Protein 4FPQ (pdb70)

Structure (mmCIF, N/CA/C/O backbone):
data_4FPQ
#
_entry.id   4FPQ
#
_cell.length_a   60.830
_cell.length_b   60.830
_cell.length_c   155.110
_cell.angle_alpha   90.00
_cell.angle_beta   90.00
_cell.angle_gamma   90.00
#
_symmetry.space_group_name_H-M   'P 43'
#
loop_
_entity.id
_entity.type
_entity.pdbx_description
1 polymer 'Avirulence Effector AvrLm4-7'
2 water water
#
loop_
_atom_site.group_PDB
_atom_site.id
_atom_site.type_symbol
_atom_site.label_atom_id
_atom_site.label_alt_id
_atom_site.label_comp_id
_atom_site.label_asym_id
_atom_site.label_entity_id
_atom_site.label_seq_id
_atom_site.pdbx_PDB_ins_code
_atom_site.Cartn_x
_atom_site.Cartn_y
_atom_site.Cartn_z
_atom_site.occupancy
_atom_site.B_iso_or_equiv
_atom_site.auth_seq_id
_atom_site.auth_comp_id
_atom_site.auth_asym_id
_atom_site.auth_atom_id
_atom_site.pdbx_PDB_model_num
ATOM 1 N N . ALA A 1 1 ? 14.236 1.588 -12.755 1.00 72.86 19 ALA A N 1
ATOM 2 C CA . ALA A 1 1 ? 15.398 2.217 -12.134 1.00 84.40 19 ALA A CA 1
ATOM 3 C C . ALA A 1 1 ? 15.295 3.739 -12.203 1.00 74.04 19 ALA A C 1
ATOM 4 O O . ALA A 1 1 ? 16.253 4.451 -11.901 1.00 80.87 19 ALA A O 1
ATOM 6 N N . TYR A 1 2 ? 14.124 4.228 -12.596 1.00 62.27 20 TYR A N 1
ATOM 7 C CA . TYR A 1 2 ? 13.897 5.664 -12.727 1.00 66.35 20 TYR A CA 1
ATOM 8 C C . TYR A 1 2 ? 13.434 6.344 -11.432 1.00 64.16 20 TYR A C 1
ATOM 9 O O . TYR A 1 2 ? 12.887 5.702 -10.537 1.00 67.48 20 TYR A O 1
ATOM 18 N N . VAL A 1 3 ? 13.693 7.643 -11.327 1.00 59.45 21 VAL A N 1
ATOM 19 C CA . VAL A 1 3 ? 13.256 8.417 -10.174 1.00 50.89 21 VAL A CA 1
ATOM 20 C C . VAL A 1 3 ? 12.230 9.453 -10.604 1.00 53.61 21 VAL A C 1
ATOM 21 O O . VAL A 1 3 ? 12.306 10.003 -11.700 1.00 44.79 21 VAL A O 1
ATOM 25 N N . CYS A 1 4 ? 11.266 9.710 -9.733 1.00 45.31 22 CYS A N 1
ATOM 26 C CA . CYS A 1 4 ? 10.214 10.662 -10.035 1.00 50.71 22 CYS A CA 1
ATOM 27 C C . CYS A 1 4 ? 10.355 11.951 -9.255 1.00 48.43 22 CYS A C 1
ATOM 28 O O . CYS A 1 4 ? 11.205 12.085 -8.372 1.00 51.11 22 CYS A O 1
ATOM 31 N N . ARG A 1 5 ? 9.509 12.906 -9.602 1.00 42.07 23 ARG A N 1
ATOM 32 C CA . ARG A 1 5 ? 9.520 14.193 -8.952 1.00 39.13 23 ARG A CA 1
ATOM 33 C C . ARG A 1 5 ? 8.109 14.605 -8.580 1.00 46.58 23 ARG A C 1
ATOM 34 O O . ARG A 1 5 ? 7.129 14.044 -9.068 1.00 45.37 23 ARG A O 1
ATOM 42 N N . GLU A 1 6 ? 8.020 15.588 -7.700 1.00 40.66 24 GLU A N 1
ATOM 43 C CA . GLU A 1 6 ? 6.759 16.244 -7.436 1.00 38.80 24 GLU A CA 1
ATOM 44 C C . GLU A 1 6 ? 6.481 17.269 -8.531 1.00 32.79 24 GLU A C 1
ATOM 45 O O . GLU A 1 6 ? 7.386 17.986 -8.968 1.00 35.06 24 GLU A O 1
ATOM 51 N N . ALA A 1 7 ? 5.221 17.353 -8.954 1.00 31.55 25 ALA A N 1
ATOM 52 C CA . ALA A 1 7 ? 4.829 18.326 -9.970 1.00 40.73 25 ALA A CA 1
ATOM 53 C C . ALA A 1 7 ? 3.417 18.855 -9.699 1.00 32.30 25 ALA A C 1
ATOM 54 O O . ALA A 1 7 ? 2.592 18.165 -9.101 1.00 34.33 25 ALA A O 1
ATOM 56 N N . SER A 1 8 ? 3.159 20.091 -10.108 1.00 27.18 26 SER A N 1
ATOM 57 C CA . SER A 1 8 ? 1.851 20.700 -9.902 1.00 37.85 26 SER A CA 1
ATOM 58 C C . SER A 1 8 ? 1.287 21.241 -11.195 1.00 36.82 26 SER A C 1
ATOM 59 O O . SER A 1 8 ? 2.031 21.556 -12.128 1.00 30.52 26 SER A O 1
ATOM 62 N N . ILE A 1 9 ? -0.033 21.365 -11.234 1.00 32.60 27 ILE A N 1
ATOM 63 C CA . ILE A 1 9 ? -0.690 22.082 -12.310 1.00 34.39 27 ILE A CA 1
ATOM 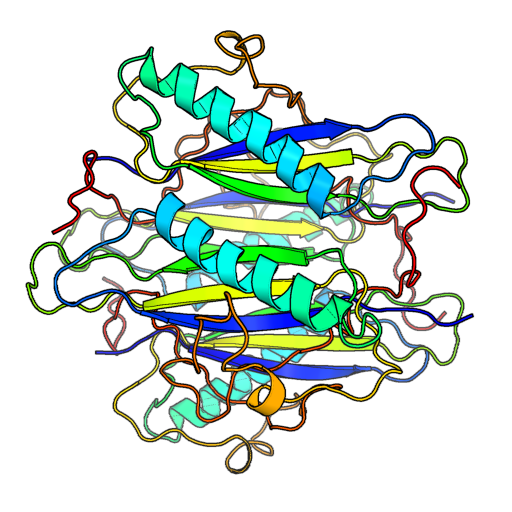64 C C . ILE A 1 9 ? -1.809 22.917 -11.706 1.00 32.92 27 ILE A C 1
ATOM 65 O O . ILE A 1 9 ? -2.526 22.457 -10.818 1.00 40.54 27 ILE A O 1
ATOM 70 N N . SER A 1 10 ? -1.920 24.158 -12.166 1.00 30.45 28 SER A N 1
ATOM 71 C CA . SER A 1 10 ? -2.921 25.097 -11.677 1.00 44.19 28 SER A CA 1
ATOM 72 C C . SER A 1 10 ? -3.852 25.533 -12.788 1.00 45.59 28 SER A C 1
ATOM 73 O O . SER A 1 10 ? -3.438 25.655 -13.947 1.00 36.73 28 SER A O 1
ATOM 76 N N . GLY A 1 11 ? -5.108 25.779 -12.415 1.00 44.25 29 GLY A N 1
ATOM 77 C CA . GLY A 1 11 ? -6.159 26.121 -13.360 1.00 44.29 29 GLY A CA 1
ATOM 78 C C . GLY A 1 11 ? -7.319 26.812 -12.659 1.00 50.34 29 GLY A C 1
ATOM 79 O O . GLY A 1 11 ? -7.420 26.785 -11.433 1.00 49.72 29 GLY A O 1
ATOM 80 N N . GLU A 1 12 ? -8.195 27.429 -13.441 1.00 36.64 30 GLU A N 1
ATOM 81 C CA . GLU A 1 12 ? -9.264 28.259 -12.921 1.00 38.32 30 GLU A CA 1
ATOM 82 C C . GLU A 1 12 ? -10.631 27.627 -13.136 1.00 42.88 30 GLU A C 1
ATOM 83 O O . GLU A 1 12 ? -10.887 26.994 -14.162 1.00 40.53 30 GLU A O 1
ATOM 89 N N . ILE A 1 13 ? -11.496 27.778 -12.141 1.00 42.36 31 ILE A N 1
ATOM 90 C CA . ILE A 1 13 ? -12.865 27.299 -12.226 1.00 43.00 31 ILE A CA 1
ATOM 91 C C . ILE A 1 13 ? -13.757 28.470 -11.882 1.00 44.34 31 ILE A C 1
ATOM 92 O O . ILE A 1 13 ? -13.588 29.094 -10.845 1.00 55.38 31 ILE A O 1
ATOM 97 N N . ARG A 1 14 ? -14.685 28.785 -12.776 1.00 47.71 32 ARG A N 1
ATOM 98 C CA . ARG A 1 14 ? -15.542 29.949 -12.633 1.00 50.26 32 ARG A CA 1
ATOM 99 C C . ARG A 1 14 ? -16.942 29.497 -12.313 1.00 49.16 32 ARG A C 1
ATOM 100 O O . ARG A 1 14 ? -17.411 28.492 -12.846 1.00 41.41 32 ARG A O 1
ATOM 108 N N . TYR A 1 15 ? -17.612 30.248 -11.444 1.00 52.44 33 TYR A N 1
ATOM 109 C CA . TYR A 1 15 ? -18.978 29.913 -11.055 1.00 45.00 33 TYR A CA 1
ATOM 110 C C . TYR A 1 15 ? -20.044 30.801 -11.684 1.00 47.60 33 TYR A C 1
ATOM 111 O O . TYR A 1 15 ? -19.760 31.918 -12.109 1.00 53.22 33 TYR A O 1
ATOM 120 N N . PRO A 1 16 ? -21.282 30.296 -11.756 1.00 51.30 34 PRO A N 1
ATOM 121 C CA . PRO A 1 16 ? -22.307 31.048 -12.481 1.00 54.05 34 PRO A CA 1
ATOM 122 C C . PRO A 1 16 ? -22.532 32.435 -11.894 1.00 60.05 34 PRO A C 1
ATOM 123 O O . PRO A 1 16 ? -22.442 32.650 -10.681 1.00 56.37 34 PRO A O 1
ATOM 127 N N . GLN A 1 17 ? -22.795 33.376 -12.791 1.00 52.63 35 GLN A N 1
ATOM 128 C CA . GLN A 1 17 ? -23.154 34.741 -12.447 1.00 59.76 35 GLN A CA 1
ATOM 129 C C . GLN A 1 17 ? -24.111 34.813 -11.260 1.00 47.18 35 GLN A C 1
ATOM 130 O O . GLN A 1 17 ? -25.132 34.136 -11.229 1.00 54.99 35 GLN A O 1
ATOM 136 N N . GLY A 1 18 ? -23.786 35.656 -10.296 1.00 44.88 36 GLY A N 1
ATOM 137 C CA . GLY A 1 18 ? -24.677 35.892 -9.183 1.00 54.45 36 GLY A CA 1
ATOM 138 C C . GLY A 1 18 ? -24.638 34.822 -8.110 1.00 58.53 36 GLY A C 1
ATOM 139 O O . GLY A 1 18 ? -25.336 34.934 -7.103 1.00 62.99 36 GLY A O 1
ATOM 140 N N . THR A 1 19 ? -23.832 33.783 -8.308 1.00 60.25 37 THR A N 1
ATOM 141 C CA . THR A 1 19 ? -23.766 32.717 -7.319 1.00 56.32 37 THR A CA 1
ATOM 142 C C . THR A 1 19 ? -22.523 32.817 -6.457 1.00 46.02 37 THR A C 1
ATOM 143 O O . THR A 1 19 ? -21.645 33.640 -6.694 1.00 54.53 37 THR A O 1
ATOM 147 N N . CYS A 1 20 ? -22.475 31.959 -5.448 1.00 51.31 38 CYS A N 1
ATOM 148 C CA . CYS A 1 20 ? -21.372 31.914 -4.510 1.00 51.78 38 CYS A CA 1
ATOM 149 C C . CYS A 1 20 ? -21.291 30.525 -3.905 1.00 44.90 38 CYS A C 1
ATOM 150 O O . CYS A 1 20 ? -22.172 30.110 -3.158 1.00 51.98 38 CYS A O 1
ATOM 153 N N . PRO A 1 21 ? -20.219 29.804 -4.232 1.00 46.41 39 PRO A N 1
ATOM 154 C CA . PRO A 1 21 ? -19.944 28.447 -3.758 1.00 46.11 39 PRO A CA 1
ATOM 155 C C . PRO A 1 21 ? -19.406 28.478 -2.329 1.00 43.03 39 PRO A C 1
ATOM 156 O O . PRO A 1 21 ? -18.743 29.444 -1.956 1.00 38.65 39 PRO A O 1
ATOM 160 N N . THR A 1 22 ? -19.694 27.447 -1.545 1.00 40.38 40 THR A N 1
ATOM 161 C CA . THR A 1 22 ? -18.991 27.244 -0.298 1.00 41.93 40 THR A CA 1
ATOM 162 C C . THR A 1 22 ? -17.534 26.902 -0.632 1.00 46.11 40 THR A C 1
ATOM 163 O O . THR A 1 22 ? -17.194 26.681 -1.791 1.00 42.74 40 THR A O 1
ATOM 167 N N . LYS A 1 23 ? -16.671 26.886 0.375 1.00 42.44 41 LYS A N 1
ATOM 168 C CA . LYS A 1 23 ? -15.285 26.501 0.163 1.00 42.42 41 LYS A CA 1
ATOM 169 C C . LYS A 1 23 ? -15.226 24.993 -0.048 1.00 43.48 41 LYS A C 1
ATOM 170 O O . LYS A 1 23 ? -14.453 24.496 -0.861 1.00 39.38 41 LYS A O 1
ATOM 176 N N . THR A 1 24 ? -16.076 24.274 0.673 1.00 43.42 42 THR A N 1
ATOM 177 C CA . THR A 1 24 ? -16.199 22.831 0.517 1.00 45.41 42 THR A CA 1
ATOM 178 C C . THR A 1 24 ? -16.597 22.462 -0.912 1.00 43.02 42 THR A C 1
ATOM 179 O O . THR A 1 24 ? -16.048 21.532 -1.485 1.00 41.30 42 THR A O 1
ATOM 183 N N . GLU A 1 25 ? -17.560 23.187 -1.468 1.00 45.13 43 GLU A N 1
ATOM 184 C CA . GLU A 1 25 ? -17.988 22.964 -2.850 1.00 51.84 43 GLU A CA 1
ATOM 185 C C . GLU A 1 25 ? -16.829 23.194 -3.804 1.00 43.65 43 GLU A C 1
ATOM 186 O O . GLU A 1 25 ? -16.536 22.346 -4.645 1.00 57.85 43 GLU A O 1
ATOM 192 N N . ALA A 1 26 ? -16.174 24.343 -3.677 1.00 37.86 44 ALA A N 1
ATOM 193 C CA . ALA A 1 26 ? -15.075 24.681 -4.577 1.00 39.72 44 ALA A CA 1
ATOM 194 C C . ALA A 1 26 ? -14.006 23.595 -4.583 1.00 41.87 44 ALA A C 1
ATOM 195 O O . ALA A 1 26 ? -13.477 23.250 -5.639 1.00 53.97 44 ALA A O 1
ATOM 197 N N . LEU A 1 27 ? -13.682 23.073 -3.405 1.00 41.06 45 LEU A N 1
ATOM 198 C CA . LEU A 1 27 ? -12.634 22.085 -3.291 1.00 35.01 45 LEU A CA 1
ATOM 199 C C . LEU A 1 27 ? -13.117 20.774 -3.888 1.00 38.05 45 LEU A C 1
ATOM 200 O O . LEU A 1 27 ? -12.323 19.980 -4.397 1.00 41.96 45 LEU A O 1
ATOM 205 N N . ASN A 1 28 ? -14.423 20.551 -3.789 1.00 34.42 46 ASN A N 1
ATOM 206 C CA . ASN A 1 28 ? -15.052 19.357 -4.319 1.00 41.40 46 ASN A CA 1
ATOM 207 C C . ASN A 1 28 ? -14.971 19.302 -5.857 1.00 44.30 46 ASN A C 1
ATOM 208 O O . ASN A 1 28 ? -14.686 18.261 -6.435 1.00 37.58 46 ASN A O 1
ATOM 213 N N . ASP A 1 29 ? -15.215 20.441 -6.498 1.00 38.19 47 ASP A N 1
ATOM 214 C CA . ASP A 1 29 ? -15.109 20.578 -7.947 1.00 46.69 47 ASP A CA 1
ATOM 215 C C . ASP A 1 29 ? -13.676 20.377 -8.367 1.00 50.05 47 ASP A C 1
ATOM 216 O O . ASP A 1 29 ? -13.380 19.710 -9.365 1.00 37.90 47 ASP A O 1
ATOM 221 N N . CYS A 1 30 ? -12.791 20.980 -7.586 1.00 40.43 48 CYS A N 1
ATOM 222 C CA . CYS A 1 30 ? -11.377 20.895 -7.842 1.00 39.37 48 CYS A CA 1
ATOM 223 C C . CYS A 1 30 ? -10.885 19.445 -7.715 1.00 33.73 48 CYS A C 1
ATOM 224 O O . CYS A 1 30 ? -9.972 19.023 -8.414 1.00 42.26 48 CYS A O 1
ATOM 227 N N . ASN A 1 31 ? -11.513 18.677 -6.838 1.00 36.02 49 ASN A N 1
ATOM 228 C CA . ASN A 1 31 ? -11.185 17.270 -6.708 1.00 35.62 49 ASN A CA 1
ATOM 229 C C . ASN A 1 31 ? -11.778 16.419 -7.839 1.00 37.79 49 ASN A C 1
ATOM 230 O O . ASN A 1 31 ? -11.487 15.222 -7.937 1.00 34.65 49 ASN A O 1
ATOM 235 N N . LYS A 1 32 ? -12.612 17.035 -8.677 1.00 34.81 50 LYS A N 1
ATOM 236 C CA . LYS A 1 32 ? -13.121 16.355 -9.870 1.00 46.08 50 LYS A CA 1
ATOM 237 C C . LYS A 1 32 ? -12.024 16.367 -10.916 1.00 27.99 50 LYS A C 1
ATOM 238 O O . LYS A 1 32 ? -11.692 15.340 -11.483 1.00 39.09 50 LYS A O 1
ATOM 244 N N . VAL A 1 33 ? -11.448 17.543 -11.133 1.00 31.52 51 VAL A N 1
ATOM 245 C CA . VAL A 1 33 ? -10.184 17.662 -11.846 1.00 35.29 51 VAL A CA 1
ATOM 246 C C . VAL A 1 33 ? -9.168 16.620 -11.370 1.00 44.56 51 VAL A C 1
ATOM 247 O O . VAL A 1 33 ? -8.699 15.804 -12.170 1.00 49.01 51 VAL A O 1
ATOM 251 N N . THR A 1 34 ? -8.844 16.628 -10.076 1.00 36.85 52 THR A N 1
ATOM 252 C CA . THR A 1 34 ? -7.871 15.664 -9.536 1.00 36.71 52 THR A CA 1
ATOM 253 C C . THR A 1 34 ? -8.140 14.249 -10.024 1.00 35.45 52 THR A C 1
ATOM 254 O O . THR A 1 34 ? -7.240 13.535 -10.468 1.00 35.82 52 THR A O 1
ATOM 258 N N . LYS A 1 35 ? -9.394 13.850 -9.887 1.00 33.84 53 LYS A N 1
ATOM 259 C CA . LYS A 1 35 ? -9.861 12.531 -10.282 1.00 40.10 53 LYS A CA 1
ATOM 260 C C . LYS A 1 35 ? -9.753 12.345 -11.807 1.00 37.23 53 LYS A C 1
ATOM 261 O O . LYS A 1 35 ? -9.425 11.264 -12.279 1.00 34.14 53 LYS A O 1
ATOM 267 N N . GLY A 1 36 ? -10.021 13.410 -12.554 1.00 32.83 54 GLY A N 1
ATOM 268 C CA . GLY A 1 36 ? -9.877 13.382 -13.999 1.00 43.04 54 GLY A CA 1
ATOM 269 C C . GLY A 1 36 ? -8.440 13.075 -14.385 1.00 46.25 54 GLY A C 1
ATOM 270 O O . GLY A 1 36 ? -8.164 12.114 -15.115 1.00 39.90 54 GLY A O 1
ATOM 271 N N . LEU A 1 37 ? -7.514 13.874 -13.860 1.00 36.57 55 LEU A N 1
ATOM 272 C CA . LEU A 1 37 ? -6.104 13.704 -14.184 1.00 33.92 55 LEU A CA 1
ATOM 273 C C . LEU A 1 37 ? -5.597 12.341 -13.755 1.00 31.95 55 LEU A C 1
ATOM 274 O O . LEU A 1 37 ? -4.733 11.789 -14.409 1.00 44.87 55 LEU A O 1
ATOM 279 N N . ILE A 1 38 ? -6.137 11.783 -12.675 1.00 34.92 56 ILE A N 1
ATOM 280 C CA . ILE A 1 38 ? -5.716 10.452 -12.275 1.00 38.69 56 ILE A CA 1
ATOM 281 C C . ILE A 1 38 ? -6.111 9.406 -13.318 1.00 42.95 56 ILE A C 1
ATOM 282 O O . ILE A 1 38 ? -5.321 8.523 -13.650 1.00 40.88 56 ILE A O 1
ATOM 287 N N . ASP A 1 39 ? -7.328 9.515 -13.837 1.00 40.03 57 ASP A N 1
ATOM 288 C CA . ASP A 1 39 ? -7.768 8.628 -14.911 1.00 51.92 57 ASP A CA 1
ATOM 289 C C . ASP A 1 39 ? -6.960 8.803 -16.199 1.00 34.62 57 ASP A C 1
ATOM 290 O O . ASP A 1 39 ? -6.605 7.831 -16.839 1.00 39.74 57 ASP A O 1
ATOM 295 N N . PHE A 1 40 ? -6.654 10.045 -16.552 1.00 35.36 58 PHE A N 1
ATOM 296 C CA . PHE A 1 40 ? -5.858 10.313 -17.741 1.00 35.69 58 PHE A CA 1
ATOM 297 C C . PHE A 1 40 ? -4.443 9.780 -17.525 1.00 46.49 58 PHE A C 1
ATOM 298 O O . PHE A 1 40 ? -3.916 9.041 -18.350 1.00 45.44 58 PHE A O 1
ATOM 306 N N . SER A 1 41 ? -3.826 10.138 -16.403 1.00 38.78 59 SER A N 1
ATOM 307 C CA . SER A 1 41 ? -2.494 9.624 -16.132 1.00 44.89 59 SER A CA 1
ATOM 308 C C . SER A 1 41 ? -2.489 8.121 -16.312 1.00 39.84 59 SER A C 1
ATOM 309 O O . SER A 1 41 ? -1.562 7.548 -16.896 1.00 38.79 59 SER A O 1
ATOM 312 N N . GLN A 1 42 ? -3.549 7.506 -15.811 1.00 39.04 60 GLN A N 1
ATOM 313 C CA . GLN A 1 42 ? -3.628 6.062 -15.654 1.00 48.02 60 GLN A 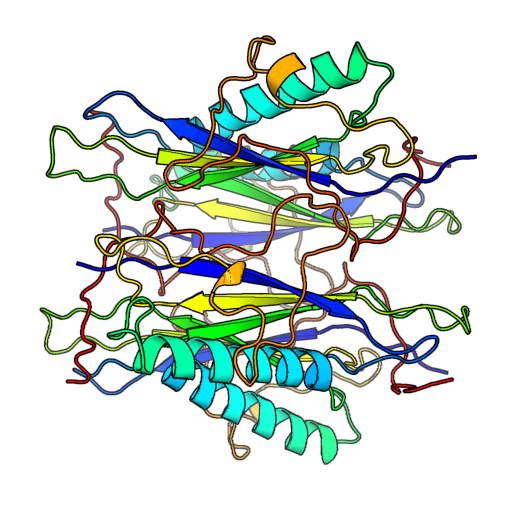CA 1
ATOM 314 C C . GLN A 1 42 ? -3.711 5.387 -17.004 1.00 49.47 60 GLN A C 1
ATOM 315 O O . GLN A 1 42 ? -3.125 4.331 -17.223 1.00 49.19 60 GLN A O 1
ATOM 321 N N . SER A 1 43 ? -4.447 6.015 -17.906 1.00 39.63 61 SER A N 1
ATOM 322 C CA . SER A 1 43 ? -4.610 5.498 -19.251 1.00 42.67 61 SER A CA 1
ATOM 323 C C . SER A 1 43 ? -3.569 6.116 -20.178 1.00 52.82 61 SER A C 1
ATOM 324 O O . SER A 1 43 ? -3.691 6.039 -21.400 1.00 52.06 61 SER A O 1
ATOM 327 N N . HIS A 1 44 ? -2.552 6.742 -19.591 1.00 37.49 62 HIS A N 1
ATOM 328 C CA . HIS A 1 44 ? -1.389 7.176 -20.355 1.00 33.13 62 HIS A CA 1
ATOM 329 C C . HIS A 1 44 ? -0.064 6.766 -19.724 1.00 34.26 62 HIS A C 1
ATOM 330 O O . HIS A 1 44 ? 0.827 7.602 -19.571 1.00 35.68 62 HIS A O 1
ATOM 337 N N . GLN A 1 45 ? 0.049 5.486 -19.359 1.00 28.99 63 GLN A N 1
ATOM 338 C CA . GLN A 1 45 ? 1.295 4.921 -18.856 1.00 39.68 63 GLN A CA 1
ATOM 339 C C . GLN A 1 45 ? 1.762 5.647 -17.598 1.00 45.56 63 GLN A C 1
ATOM 340 O O . GLN A 1 45 ? 2.966 5.781 -17.360 1.00 45.02 63 GLN A O 1
ATOM 346 N N . ARG A 1 46 ? 0.795 6.123 -16.814 1.00 45.69 64 ARG A N 1
ATOM 347 C CA . ARG A 1 46 ? 1.056 6.757 -15.521 1.00 52.16 64 ARG A CA 1
ATOM 348 C C . ARG A 1 46 ? 2.082 7.893 -15.598 1.00 48.79 64 ARG A C 1
ATOM 349 O O . ARG A 1 46 ? 2.900 8.077 -14.700 1.00 49.91 64 ARG A O 1
ATOM 357 N N . ALA A 1 47 ? 2.016 8.660 -16.682 1.00 47.59 65 ALA A N 1
ATOM 358 C CA . ALA A 1 47 ? 2.862 9.834 -16.842 1.00 39.92 65 ALA A CA 1
ATOM 359 C C . ALA A 1 47 ? 2.939 10.717 -15.587 1.00 44.86 65 ALA A C 1
ATOM 360 O O . ALA A 1 47 ? 3.956 11.368 -15.349 1.00 35.73 65 ALA A O 1
ATOM 362 N N . TRP A 1 48 ? 1.870 10.739 -14.791 1.00 37.95 66 TRP A N 1
ATOM 363 C CA . TRP A 1 48 ? 1.796 11.664 -13.664 1.00 40.28 66 TRP A CA 1
ATOM 364 C C . TRP A 1 48 ? 1.677 11.003 -12.293 1.00 38.75 66 TRP A C 1
ATOM 365 O O . TRP A 1 48 ? 1.538 11.690 -11.299 1.00 41.66 66 TRP A O 1
ATOM 376 N N . GLY A 1 49 ? 1.740 9.678 -12.261 1.00 36.76 67 GLY A N 1
ATOM 377 C CA . GLY A 1 49 ? 1.441 8.912 -11.070 1.00 30.14 67 GLY A CA 1
ATOM 378 C C . GLY A 1 49 ? -0.032 8.803 -10.700 1.00 43.84 67 GLY A C 1
ATOM 379 O O . GLY A 1 49 ? -0.898 9.293 -11.420 1.00 41.01 67 GLY A O 1
ATOM 380 N N . ILE A 1 50 ? -0.309 8.176 -9.554 1.00 43.53 68 ILE A N 1
ATOM 381 C CA . ILE A 1 50 ? -1.676 8.004 -9.068 1.00 44.27 68 ILE A CA 1
ATOM 382 C C . ILE A 1 50 ? -1.884 8.767 -7.770 1.00 47.28 68 ILE A C 1
ATOM 383 O O . ILE A 1 50 ? -2.982 8.791 -7.224 1.00 52.50 68 ILE A O 1
ATOM 388 N N . ASP A 1 51 ? -0.823 9.387 -7.271 1.00 46.74 69 ASP A N 1
ATOM 389 C CA . ASP A 1 51 ? -0.896 10.102 -6.005 1.00 35.66 69 ASP A CA 1
ATOM 390 C C . ASP A 1 51 ? -1.061 11.610 -6.206 1.00 36.01 69 ASP A C 1
ATOM 391 O O . ASP A 1 51 ? -0.090 12.343 -6.377 1.00 35.57 69 ASP A O 1
ATOM 396 N N . MET A 1 52 ? -2.304 12.073 -6.181 1.00 34.31 70 MET A N 1
ATOM 397 C CA . MET A 1 52 ? -2.576 13.483 -6.417 1.00 38.23 70 MET A CA 1
ATOM 398 C C . MET A 1 52 ? -3.446 14.055 -5.307 1.00 40.95 70 MET A C 1
ATOM 399 O O . MET A 1 52 ? -4.283 13.350 -4.737 1.00 40.83 70 MET A O 1
ATOM 404 N N . THR A 1 53 ? -3.260 15.340 -5.025 1.00 27.66 71 THR A N 1
ATOM 405 C CA . THR A 1 53 ? -3.970 15.992 -3.926 1.00 36.06 71 THR A CA 1
ATOM 406 C C . THR A 1 53 ? -4.183 17.420 -4.325 1.00 26.00 71 THR A C 1
ATOM 407 O O . THR A 1 53 ? -3.348 18.004 -5.012 1.00 40.31 71 THR A O 1
ATOM 411 N N . ALA A 1 54 ? -5.319 17.969 -3.933 1.00 33.46 72 ALA A N 1
ATOM 412 C CA . ALA A 1 54 ? -5.751 19.269 -4.424 1.00 34.39 72 ALA A CA 1
ATOM 413 C C . ALA A 1 54 ? -5.984 20.245 -3.277 1.00 34.65 72 ALA A C 1
ATOM 414 O O . ALA A 1 54 ? -6.512 19.879 -2.239 1.00 34.97 72 ALA A O 1
ATOM 416 N N . LYS A 1 55 ? -5.634 21.495 -3.505 1.00 27.23 73 LYS A N 1
ATOM 417 C CA . LYS A 1 55 ? -6.104 22.577 -2.672 1.00 38.35 73 LYS A CA 1
ATOM 418 C C . LYS A 1 55 ? -6.659 23.610 -3.647 1.00 47.84 73 LYS A C 1
ATOM 419 O O . LYS A 1 55 ? -6.393 23.542 -4.854 1.00 41.08 73 LYS A O 1
ATOM 425 N N . VAL A 1 56 ? -7.439 24.554 -3.135 1.00 36.10 74 VAL A N 1
ATOM 426 C CA . VAL A 1 56 ? -8.128 25.520 -3.965 1.00 35.08 74 VAL A CA 1
ATOM 427 C C . VAL A 1 56 ? -8.133 26.833 -3.225 1.00 41.51 74 VAL A C 1
ATOM 428 O O . VAL A 1 56 ? -8.019 26.847 -2.000 1.00 44.06 74 VAL A O 1
ATOM 432 N N . GLN A 1 57 ? -8.294 27.928 -3.959 1.00 37.18 75 GLN A N 1
ATOM 433 C CA . GLN A 1 57 ? -8.331 29.245 -3.350 1.00 47.74 75 GLN A CA 1
ATOM 434 C C . GLN A 1 57 ? -9.283 30.092 -4.183 1.00 43.16 75 GLN A C 1
ATOM 435 O O . GLN A 1 57 ? -9.085 30.203 -5.386 1.00 46.85 75 GLN A O 1
ATOM 441 N N . CYS A 1 58 ? -10.319 30.664 -3.561 1.00 39.22 76 CYS A N 1
ATOM 442 C CA . CYS A 1 58 ? -11.301 31.495 -4.278 1.00 38.92 76 CYS A CA 1
ATOM 443 C C . CYS A 1 58 ? -11.256 32.967 -3.889 1.00 44.23 76 CYS A C 1
ATOM 444 O O . CYS A 1 58 ? -10.756 33.332 -2.823 1.00 53.54 76 CYS A O 1
ATOM 447 N N . ALA A 1 59 ? -11.798 33.812 -4.756 1.00 52.05 77 ALA A N 1
ATOM 448 C CA . ALA A 1 59 ? -12.036 35.203 -4.403 1.00 57.33 77 ALA A CA 1
ATOM 449 C C . ALA A 1 59 ? -13.281 35.292 -3.528 1.00 53.56 77 ALA A C 1
ATOM 450 O O . ALA A 1 59 ? -14.208 34.494 -3.676 1.00 44.48 77 ALA A O 1
ATOM 452 N N . PRO A 1 60 ? -13.311 36.271 -2.615 1.00 61.41 78 PRO A N 1
ATOM 453 C CA . PRO A 1 60 ? -14.488 36.438 -1.760 1.00 66.79 78 PRO A CA 1
ATOM 454 C C . PRO A 1 60 ? -15.703 36.685 -2.642 1.00 61.14 78 PRO A C 1
ATOM 455 O O . PRO A 1 60 ? -15.544 37.255 -3.721 1.00 63.94 78 PRO A O 1
ATOM 459 N N . CYS A 1 61 ? -16.884 36.252 -2.220 1.00 52.30 79 CYS A N 1
ATOM 460 C CA . CYS A 1 61 ? -18.084 36.585 -2.971 1.00 65.10 79 CYS A CA 1
ATOM 461 C C . CYS A 1 61 ? -18.527 38.018 -2.677 1.00 86.38 79 CYS A C 1
ATOM 462 O O . CYS A 1 61 ? -18.285 38.546 -1.591 1.00 82.26 79 CYS A O 1
ATOM 465 N N . LYS A 1 62 ? -19.163 38.653 -3.655 1.00 86.87 80 LYS A N 1
ATOM 466 C CA . LYS A 1 62 ? -19.685 40.000 -3.463 1.00 83.76 80 LYS A CA 1
ATOM 467 C C . LYS A 1 62 ? -21.184 39.946 -3.202 1.00 90.24 80 LYS A C 1
ATOM 468 O O . LYS A 1 62 ? -21.978 39.899 -4.140 1.00 90.27 80 LYS A O 1
ATOM 474 N N . THR A 1 63 ? -21.558 39.939 -1.923 1.00 97.36 81 THR A N 1
ATOM 475 C CA . THR A 1 63 ? -22.961 39.843 -1.509 1.00 98.92 81 THR A CA 1
ATOM 476 C C . THR A 1 63 ? -23.806 40.973 -2.094 1.00 97.24 81 THR A C 1
ATOM 477 O O . THR A 1 63 ? -25.013 40.826 -2.272 1.00 101.78 81 THR A O 1
ATOM 481 N N . THR A 1 64 ? -23.162 42.097 -2.397 1.00 101.48 82 THR A N 1
ATOM 482 C CA . THR A 1 64 ? -23.854 43.269 -2.926 1.00 99.91 82 THR A CA 1
ATOM 483 C C . THR A 1 64 ? -24.145 43.132 -4.416 1.00 97.10 82 THR A C 1
ATOM 484 O O . THR A 1 64 ? -25.280 43.319 -4.861 1.00 94.97 82 THR A O 1
ATOM 488 N N . ASP A 1 65 ? -23.112 42.803 -5.184 1.00 94.22 83 ASP A N 1
ATOM 489 C CA . ASP A 1 65 ? -23.221 42.747 -6.639 1.00 99.32 83 ASP A CA 1
ATOM 490 C C . ASP A 1 65 ? -23.955 41.501 -7.140 1.00 96.46 83 ASP A C 1
ATOM 491 O O . ASP A 1 65 ? -23.687 40.385 -6.693 1.00 100.35 83 ASP A O 1
ATOM 496 N N . PRO A 1 66 ? -24.895 41.699 -8.072 1.00 87.33 84 PRO A N 1
ATOM 497 C CA . PRO A 1 66 ? -25.689 40.606 -8.634 1.00 79.49 84 PRO A CA 1
ATOM 498 C C . PRO A 1 66 ? -25.089 40.021 -9.912 1.00 78.12 84 PRO A C 1
ATOM 499 O O . PRO A 1 66 ? -25.673 39.095 -10.472 1.00 70.96 84 PRO A O 1
ATOM 503 N N . TRP A 1 67 ? -23.964 40.553 -10.376 1.00 76.84 85 TRP A N 1
ATOM 504 C CA A TRP A 1 67 ? -23.311 40.047 -11.580 0.46 73.24 85 TRP A CA 1
ATOM 505 C CA B TRP A 1 67 ? -23.338 40.018 -11.576 0.54 73.67 85 TRP A CA 1
ATOM 506 C C . TRP A 1 67 ? -22.092 39.200 -11.237 1.00 75.12 85 TRP A C 1
ATOM 507 O O . TRP A 1 67 ? -21.783 38.222 -11.922 1.00 76.22 85 TRP A O 1
ATOM 528 N N . ASP A 1 68 ? -21.406 39.594 -10.167 1.00 77.20 86 ASP A N 1
ATOM 529 C CA . ASP A 1 68 ? -20.176 38.952 -9.701 1.00 63.71 86 ASP A CA 1
ATOM 530 C C . ASP A 1 68 ? -19.981 37.519 -10.157 1.00 50.02 86 ASP A C 1
ATOM 531 O O . ASP A 1 68 ? -20.848 36.673 -9.967 1.00 49.11 86 ASP A O 1
ATOM 536 N N . VAL A 1 69 ? -18.825 37.252 -10.749 1.00 49.87 87 VAL A N 1
ATOM 537 C CA . VAL A 1 69 ? -18.436 35.884 -11.077 1.00 44.36 87 VAL A CA 1
ATOM 538 C C . VAL A 1 69 ? -17.256 35.441 -10.206 1.00 57.28 87 VAL A C 1
ATOM 539 O O . VAL A 1 69 ? -16.150 35.983 -10.325 1.00 59.53 87 VAL A O 1
ATOM 543 N N . VAL A 1 70 ? -17.495 34.457 -9.338 1.00 47.24 88 VAL A N 1
ATOM 544 C CA . VAL A 1 70 ? -16.469 33.947 -8.428 1.00 49.30 88 VAL A CA 1
ATOM 545 C C . VAL A 1 70 ? -15.422 33.060 -9.124 1.00 44.98 88 VAL A C 1
ATOM 546 O O . VAL A 1 70 ? -15.734 31.964 -9.588 1.00 45.63 88 VAL A O 1
ATOM 550 N N . LEU A 1 71 ? -14.183 33.556 -9.177 1.00 55.81 89 LEU A N 1
ATOM 551 C CA . LEU A 1 71 ? -13.039 32.849 -9.760 1.00 49.90 89 LEU A CA 1
ATOM 552 C C . LEU A 1 71 ? -12.289 32.001 -8.736 1.00 57.15 89 LEU A C 1
ATOM 553 O O . LEU A 1 71 ? -11.652 32.530 -7.819 1.00 47.30 89 LEU A O 1
ATOM 558 N N . CYS A 1 72 ? -12.355 30.684 -8.903 1.00 51.40 90 CYS A N 1
ATOM 559 C CA . CYS A 1 72 ? -11.570 29.786 -8.068 1.00 36.99 90 CYS A CA 1
ATOM 560 C C . CYS A 1 72 ? -10.307 29.254 -8.743 1.00 46.44 90 CYS A C 1
ATOM 561 O O . CYS A 1 72 ? -10.321 28.847 -9.906 1.00 43.62 90 CYS A O 1
ATOM 564 N N . THR A 1 73 ? -9.208 29.282 -7.996 1.00 47.33 91 THR A N 1
ATOM 565 C CA . THR A 1 73 ? -7.942 28.764 -8.480 1.00 32.86 91 THR A CA 1
ATOM 566 C C . THR A 1 73 ? -7.663 27.408 -7.867 1.00 32.55 91 THR A C 1
ATOM 567 O O . THR A 1 73 ? -7.529 27.269 -6.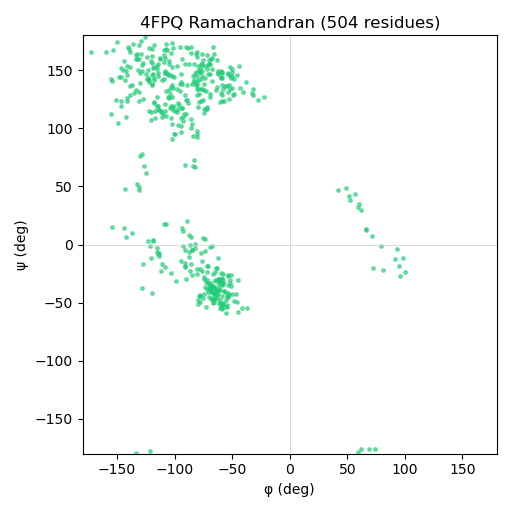649 1.00 37.92 91 THR A O 1
ATOM 571 N N . CYS A 1 74 ? -7.552 26.417 -8.739 1.00 32.94 92 CYS A N 1
ATOM 572 C CA . CYS A 1 74 ? -7.453 25.032 -8.366 1.00 33.74 92 CYS A CA 1
ATOM 573 C C . CYS A 1 74 ? -6.025 24.535 -8.627 1.00 42.58 92 CYS A C 1
ATOM 574 O O . CYS A 1 74 ? -5.537 24.604 -9.749 1.00 53.59 92 CYS A O 1
ATOM 577 N N . LYS A 1 75 ? -5.348 24.061 -7.584 1.00 47.68 93 LYS A N 1
ATOM 578 C CA . LYS A 1 75 ? -3.982 23.568 -7.721 1.00 35.72 93 LYS A CA 1
ATOM 579 C C . LYS A 1 75 ? -3.847 22.090 -7.392 1.00 44.53 93 LYS A C 1
ATOM 580 O O . LYS A 1 75 ? -4.041 21.671 -6.245 1.00 45.42 93 LYS A O 1
ATOM 586 N N . ILE A 1 76 ? -3.501 21.300 -8.404 1.00 29.33 94 ILE A N 1
ATOM 587 C CA . ILE A 1 76 ? -3.292 19.880 -8.208 1.00 28.26 94 ILE A CA 1
ATOM 588 C C . ILE A 1 76 ? -1.798 19.567 -8.178 1.00 37.58 94 ILE A C 1
ATOM 589 O O . ILE A 1 76 ? -1.028 20.039 -9.012 1.00 38.58 94 ILE A O 1
ATOM 594 N N . THR A 1 77 ? -1.399 18.741 -7.221 1.00 29.42 95 THR A N 1
ATOM 595 C CA . THR A 1 77 ? -0.011 18.337 -7.085 1.00 32.40 95 THR A CA 1
ATOM 596 C C . THR A 1 77 ? 0.095 16.824 -7.270 1.00 31.51 95 THR A C 1
ATOM 597 O O . THR A 1 77 ? -0.587 16.049 -6.566 1.00 31.31 95 THR A O 1
ATOM 601 N N . ALA A 1 78 ? 0.915 16.404 -8.240 1.00 29.80 96 ALA A N 1
ATOM 602 C CA . ALA A 1 78 ? 1.246 14.978 -8.429 1.00 34.15 96 ALA A CA 1
ATOM 603 C C . ALA A 1 78 ? 2.527 14.636 -7.678 1.00 31.94 96 ALA A C 1
ATOM 604 O O . ALA A 1 78 ? 3.577 15.170 -8.006 1.00 30.17 96 ALA A O 1
ATOM 606 N N . HIS A 1 79 ? 2.449 13.740 -6.694 1.00 34.11 97 HIS A N 1
ATOM 607 C CA . HIS A 1 79 ? 3.619 13.450 -5.866 1.00 39.63 97 HIS A CA 1
ATOM 608 C C . HIS A 1 79 ? 4.644 12.476 -6.485 1.00 45.32 97 HIS A C 1
ATOM 609 O O . HIS A 1 79 ? 5.809 12.497 -6.107 1.00 37.96 97 HIS A O 1
ATOM 616 N N . ARG A 1 80 ? 4.221 11.671 -7.461 1.00 38.78 98 ARG A N 1
ATOM 617 C CA . ARG A 1 80 ? 5.135 10.786 -8.202 1.00 38.25 98 ARG A CA 1
ATOM 618 C C . ARG A 1 80 ? 5.014 10.993 -9.722 1.00 43.50 98 ARG A C 1
ATOM 619 O O . ARG A 1 80 ? 4.556 10.136 -10.470 1.00 36.81 98 ARG A O 1
ATOM 627 N N . TYR A 1 81 ? 5.447 12.160 -10.154 1.00 39.29 99 TYR A N 1
ATOM 628 C CA . TYR A 1 81 ? 5.313 12.589 -11.522 1.00 41.82 99 TYR A CA 1
ATOM 629 C C . TYR A 1 81 ? 6.583 12.246 -12.315 1.00 44.73 99 TYR A C 1
ATOM 630 O O . TYR A 1 81 ? 7.706 12.397 -11.824 1.00 41.70 99 TYR A O 1
ATOM 639 N N . ARG A 1 82 ? 6.407 11.771 -13.540 1.00 39.77 100 ARG A N 1
ATOM 640 C CA . ARG A 1 82 ? 7.543 11.236 -14.292 1.00 46.09 100 ARG A CA 1
ATOM 641 C C . ARG A 1 82 ? 8.186 12.278 -15.219 1.00 41.43 100 ARG A C 1
ATOM 642 O O . ARG A 1 82 ? 7.656 12.582 -16.283 1.00 34.14 100 ARG A O 1
ATOM 650 N N . GLU A 1 83 ? 9.324 12.828 -14.781 1.00 47.96 101 GLU A N 1
ATOM 651 C CA . GLU A 1 83 ? 10.058 13.842 -15.540 1.00 52.45 101 GLU A CA 1
ATOM 652 C C . GLU A 1 83 ? 10.590 13.275 -16.859 1.00 41.17 101 GLU A C 1
ATOM 653 O O . GLU A 1 83 ? 10.486 13.906 -17.892 1.00 47.06 101 GLU A O 1
ATOM 659 N N . PHE A 1 84 ? 11.130 12.062 -16.794 1.00 48.73 102 PHE A N 1
ATOM 660 C CA . PHE A 1 84 ? 11.722 11.379 -17.945 1.00 59.93 102 PHE A CA 1
ATOM 661 C C . PHE A 1 84 ? 10.713 11.057 -19.030 1.00 54.62 102 PHE A C 1
ATOM 662 O O . PHE A 1 84 ? 11.074 10.879 -20.191 1.00 66.90 102 PHE A O 1
ATOM 670 N N . VAL A 1 85 ? 9.448 10.964 -18.651 1.00 61.69 103 VAL A N 1
ATOM 671 C CA . VAL A 1 85 ? 8.393 10.813 -19.639 1.00 44.85 103 VAL A CA 1
ATOM 672 C C . VAL A 1 85 ? 8.097 12.188 -20.216 1.00 59.89 103 VAL A C 1
ATOM 673 O O . VAL A 1 85 ? 8.009 13.172 -19.465 1.00 58.32 103 VAL A O 1
ATOM 677 N N . PRO A 1 86 ? 8.001 12.267 -21.559 1.00 59.51 104 PRO A N 1
ATOM 678 C CA . PRO A 1 86 ? 7.801 13.550 -22.244 1.00 51.44 104 PRO A CA 1
ATOM 679 C C . PRO A 1 86 ? 6.584 14.252 -21.665 1.00 37.57 104 PRO A C 1
ATOM 680 O O . PRO A 1 86 ? 5.629 13.592 -21.252 1.00 38.60 104 PRO A O 1
ATOM 684 N N . LYS A 1 87 ? 6.627 15.574 -21.646 1.00 40.27 105 LYS A N 1
ATOM 685 C CA . LYS A 1 87 ? 5.568 16.370 -21.061 1.00 46.26 105 LYS A CA 1
ATOM 686 C C . LYS A 1 87 ? 4.278 16.261 -21.877 1.00 48.08 105 LYS A C 1
ATOM 687 O O . LYS A 1 87 ? 4.295 16.232 -23.106 1.00 56.42 105 LYS A O 1
ATOM 693 N N . ILE A 1 88 ? 3.153 16.206 -21.181 1.00 42.35 106 ILE A N 1
ATOM 694 C CA . ILE A 1 88 ? 1.858 16.124 -21.832 1.00 41.92 106 ILE A CA 1
ATOM 695 C C . ILE A 1 88 ? 1.146 17.470 -21.772 1.00 48.16 106 ILE A C 1
ATOM 696 O O . ILE A 1 88 ? 0.852 17.977 -20.693 1.00 47.22 106 ILE A O 1
ATOM 701 N N . PRO A 1 89 ? 0.889 18.058 -22.948 1.00 45.92 107 PRO A N 1
ATOM 702 C CA . PRO A 1 89 ? 0.273 19.381 -23.125 1.00 48.74 107 PRO A CA 1
ATOM 703 C C . PRO A 1 89 ? -1.198 19.403 -22.711 1.00 42.97 107 PRO A C 1
ATOM 704 O O . PRO A 1 89 ? -1.879 18.394 -22.881 1.00 36.10 107 PRO A O 1
ATOM 708 N N . TYR A 1 90 ? -1.655 20.537 -22.179 1.00 42.99 108 TYR A N 1
ATOM 709 C CA . TYR A 1 90 ? -3.051 20.749 -21.796 1.00 45.78 108 TYR A CA 1
ATOM 710 C C . TYR A 1 90 ? -3.984 20.450 -22.963 1.00 45.11 108 TYR A C 1
ATOM 711 O O . TYR A 1 90 ? -5.154 20.104 -22.772 1.00 43.44 108 TYR A O 1
ATOM 720 N N . SER A 1 91 ? -3.456 20.609 -24.169 1.00 45.59 109 SER A N 1
ATOM 721 C CA . SER A 1 91 ? -4.234 20.399 -25.388 1.00 49.05 109 SER A CA 1
ATOM 722 C C . SER A 1 91 ? -4.753 18.968 -25.446 1.00 39.90 109 SER A C 1
ATOM 723 O O . SER A 1 91 ? -5.826 18.706 -25.975 1.00 45.73 109 SER A O 1
ATOM 726 N N . SER A 1 92 ? -3.998 18.051 -24.853 1.00 41.29 110 SER A N 1
ATOM 727 C CA . SER A 1 92 ? -4.350 16.638 -24.854 1.00 32.65 110 SER A CA 1
ATOM 728 C C . SER A 1 92 ? -5.313 16.201 -23.746 1.00 43.46 110 SER A C 1
ATOM 729 O O . SER A 1 92 ? -5.714 15.036 -23.724 1.00 42.26 110 SER A O 1
ATOM 732 N N . PHE A 1 93 ? -5.676 17.090 -22.817 1.00 38.29 111 PHE A N 1
ATOM 733 C CA . PHE A 1 93 ? -6.628 16.677 -21.774 1.00 34.25 111 PHE A CA 1
ATOM 734 C C . PHE A 1 93 ? -7.673 17.707 -21.331 1.00 38.71 111 PHE A C 1
ATOM 735 O O . PHE A 1 93 ? -8.426 17.461 -20.386 1.00 48.97 111 PHE A O 1
ATOM 743 N N . SER A 1 94 ? -7.732 18.845 -22.018 1.00 39.55 112 SER A N 1
ATOM 744 C CA . SER A 1 94 ? -8.655 19.912 -21.648 1.00 35.39 112 SER A CA 1
ATOM 745 C C . SER A 1 94 ? -10.109 19.479 -21.740 1.00 51.40 112 SER A C 1
ATOM 746 O O . SER A 1 94 ? -11.003 20.175 -21.247 1.00 49.81 112 SER A O 1
ATOM 749 N N . SER A 1 95 ? -10.332 18.316 -22.348 1.00 39.42 113 SER A N 1
ATOM 750 C CA . SER A 1 95 ? -11.681 17.831 -22.632 1.00 49.14 113 SER A CA 1
ATOM 751 C C . SER A 1 95 ? -11.947 16.491 -21.967 1.00 39.52 113 SER A C 1
ATOM 752 O O . SER A 1 95 ? -13.080 16.027 -21.942 1.00 43.57 113 SER A O 1
ATOM 755 N N . ALA A 1 96 ? -10.898 15.854 -21.457 1.00 45.24 114 ALA A N 1
ATOM 756 C CA . ALA A 1 96 ? -11.054 14.635 -20.660 1.00 41.29 114 ALA A CA 1
ATOM 757 C C . ALA A 1 96 ? -12.105 14.841 -19.552 1.00 40.41 114 ALA A C 1
ATOM 758 O O . ALA A 1 96 ? -12.309 15.971 -19.095 1.00 39.18 114 ALA A O 1
ATOM 760 N N . PRO A 1 97 ? -12.796 13.764 -19.141 1.00 35.96 115 PRO A N 1
ATOM 761 C CA . PRO A 1 97 ? -13.808 13.873 -18.076 1.00 41.65 115 PRO A CA 1
ATOM 762 C C . PRO A 1 97 ? -13.215 14.377 -16.753 1.00 43.92 115 PRO A C 1
ATOM 763 O O . PRO A 1 97 ? -12.052 14.129 -16.459 1.00 48.55 115 PRO A O 1
ATOM 767 N N . GLY A 1 98 ? -14.025 15.080 -15.970 1.00 44.16 116 GLY A N 1
ATOM 768 C CA . GLY A 1 98 ? -13.579 15.663 -14.722 1.00 33.45 116 GLY A CA 1
ATOM 769 C C . GLY A 1 98 ? -12.668 16.867 -14.889 1.00 42.19 116 GLY A C 1
ATOM 770 O O . GLY A 1 98 ? -12.544 17.659 -13.960 1.00 42.92 116 GLY A O 1
ATOM 771 N N . VAL A 1 99 ? -12.044 17.029 -16.060 1.00 42.68 117 VAL A N 1
ATOM 772 C CA . VAL A 1 99 ? -11.056 18.102 -16.225 1.00 37.24 117 VAL A CA 1
ATOM 773 C C . VAL A 1 99 ? -11.682 19.456 -16.552 1.00 36.67 117 VAL A C 1
ATOM 774 O O . VAL A 1 99 ? -11.553 19.971 -17.649 1.00 34.77 117 VAL A O 1
ATOM 778 N N . ILE A 1 100 ? -12.316 20.048 -15.550 1.00 38.80 118 ILE A N 1
ATOM 779 C CA . ILE A 1 100 ? -13.147 21.224 -15.745 1.00 36.41 118 ILE A CA 1
ATOM 780 C C . ILE A 1 100 ? -12.457 22.573 -15.517 1.00 42.25 118 ILE A C 1
ATOM 781 O O . ILE A 1 100 ? -12.987 23.607 -15.902 1.00 47.67 118 ILE A O 1
ATOM 786 N N . PHE A 1 101 ? -11.284 22.587 -14.899 1.00 42.58 119 PHE A N 1
ATOM 787 C CA . PHE A 1 101 ? -10.571 23.855 -14.780 1.00 34.98 119 PHE A CA 1
ATOM 788 C C . PHE A 1 101 ? -10.113 24.325 -16.155 1.00 39.73 119 PHE A C 1
ATOM 789 O O . PHE A 1 101 ? -9.878 23.502 -17.018 1.00 25.86 119 PHE A O 1
ATOM 797 N N . ARG A 1 102 ? -10.007 25.643 -16.334 1.00 41.37 120 ARG A N 1
ATOM 798 C CA . ARG A 1 102 ? -9.582 26.250 -17.594 1.00 47.85 120 ARG A CA 1
ATOM 799 C C . ARG A 1 102 ? -8.343 27.085 -17.339 1.00 47.92 120 ARG A C 1
ATOM 800 O O . ARG A 1 102 ? -7.840 27.159 -16.214 1.00 43.81 120 ARG A O 1
ATOM 808 N N . GLN A 1 103 ? -7.884 27.729 -18.403 1.00 34.36 121 GLN A N 1
ATOM 809 C CA . GLN A 1 103 ? -6.804 28.698 -18.368 1.00 44.17 121 GLN A CA 1
ATOM 810 C C . GLN A 1 103 ? -7.156 29.869 -17.452 1.00 50.27 121 GLN A C 1
ATOM 811 O O . GLN A 1 103 ? -8.303 30.306 -17.392 1.00 50.59 121 GLN A O 1
ATOM 817 N N . GLU A 1 104 ? -6.157 30.382 -16.747 1.00 46.43 122 GLU A N 1
ATOM 818 C CA . GLU A 1 104 ? -6.402 31.344 -15.685 1.00 46.66 122 GLU A CA 1
ATOM 819 C C . GLU A 1 104 ? -6.593 32.754 -16.198 1.00 49.17 122 GLU A C 1
ATOM 820 O O . GLU A 1 104 ? -5.864 33.220 -17.075 1.00 45.03 122 GLU A O 1
ATOM 826 N N . THR A 1 105 ? -7.576 33.439 -15.631 1.00 50.89 123 THR A N 1
ATOM 827 C CA . THR A 1 105 ? -7.744 34.849 -15.914 1.00 56.71 123 THR A CA 1
ATOM 828 C C . THR A 1 105 ? -6.418 35.496 -15.611 1.00 55.51 123 THR A C 1
ATOM 829 O O . THR A 1 105 ? -5.780 35.163 -14.607 1.00 51.46 123 THR A O 1
ATOM 833 N N . GLY A 1 106 ? -5.984 36.388 -16.494 1.00 57.09 124 GLY A N 1
ATOM 834 C CA . GLY A 1 106 ? -4.757 37.131 -16.278 1.00 58.19 124 GLY A CA 1
ATOM 835 C C . GLY A 1 106 ? -3.563 36.505 -16.960 1.00 54.39 124 GLY A C 1
ATOM 836 O O . GLY A 1 106 ? -2.611 37.195 -17.315 1.00 67.71 124 GLY A O 1
ATOM 837 N N . LEU A 1 107 ? -3.618 35.191 -17.146 1.00 61.55 125 LEU A N 1
ATOM 838 C CA . LEU A 1 107 ? -2.538 34.462 -17.800 1.00 54.48 125 LEU A CA 1
ATOM 839 C C . LEU A 1 107 ? -2.747 34.359 -19.312 1.00 57.44 125 LEU A C 1
ATOM 840 O O . LEU A 1 107 ? -3.878 34.431 -19.805 1.00 61.94 125 LEU A O 1
ATOM 845 N N . ASP A 1 108 ? -1.655 34.187 -20.045 1.00 59.65 126 ASP A N 1
ATOM 846 C CA . ASP A 1 108 ? -1.744 34.086 -21.503 1.00 66.62 126 ASP A CA 1
ATOM 847 C C . ASP A 1 108 ? -1.331 32.721 -22.056 1.00 57.23 126 ASP A C 1
ATOM 848 O O . ASP A 1 108 ? -1.484 32.464 -23.239 1.00 51.18 126 ASP A O 1
ATOM 853 N N . HIS A 1 109 ? -0.820 31.849 -21.193 1.00 53.87 127 HIS A N 1
ATOM 854 C CA . HIS A 1 109 ? -0.606 30.460 -21.562 1.00 53.55 127 HIS A CA 1
ATOM 855 C C . HIS A 1 109 ? -1.612 29.605 -20.818 1.00 47.83 127 HIS A C 1
ATOM 856 O O . HIS A 1 109 ? -2.216 30.056 -19.856 1.00 47.19 127 HIS A O 1
ATOM 863 N N . ASP A 1 110 ? -1.797 28.375 -21.276 1.00 38.26 128 ASP A N 1
ATOM 864 C CA . ASP A 1 110 ? -2.750 27.459 -20.669 1.00 48.45 128 ASP A CA 1
ATOM 865 C C . ASP A 1 110 ? -2.155 26.804 -19.431 1.00 46.24 128 ASP A C 1
ATOM 866 O O . ASP A 1 110 ? -0.947 26.874 -19.231 1.00 46.20 128 ASP A O 1
ATOM 871 N N . PRO A 1 111 ? -3.009 26.170 -18.596 1.00 44.88 129 PRO A N 1
ATOM 872 C CA . PRO A 1 111 ? -2.555 25.401 -17.427 1.00 36.23 129 PRO A CA 1
ATOM 873 C C . PRO A 1 111 ? -1.487 24.440 -17.890 1.00 48.47 129 PRO A C 1
ATOM 874 O O . PRO A 1 111 ? -1.598 23.928 -19.009 1.00 42.40 129 PRO A O 1
ATOM 878 N N . GLU A 1 112 ? -0.471 24.208 -17.068 1.00 40.82 130 GLU A N 1
ATOM 879 C CA . GLU A 1 112 ? 0.597 23.316 -17.458 1.00 35.11 130 GLU A CA 1
ATOM 880 C C . GLU A 1 112 ? 1.300 22.712 -16.254 1.00 37.04 130 GLU A C 1
ATOM 881 O O . GLU A 1 112 ? 1.474 23.358 -15.224 1.00 46.01 130 GLU A O 1
ATOM 887 N N . TRP A 1 113 ? 1.676 21.451 -16.390 1.00 39.08 131 TRP A N 1
ATOM 888 C CA . TRP A 1 113 ? 2.459 20.773 -15.389 1.00 36.33 131 TRP A CA 1
ATOM 889 C C . TRP A 1 113 ? 3.784 21.502 -15.167 1.00 48.54 131 TRP A C 1
ATOM 890 O O . TRP A 1 113 ? 4.502 21.814 -16.113 1.00 58.57 131 TRP A O 1
ATOM 901 N N . VAL A 1 114 ? 4.075 21.792 -13.903 1.00 40.93 132 VAL A N 1
ATOM 902 C CA . VAL A 1 114 ? 5.299 22.462 -13.494 1.00 37.86 132 VAL A CA 1
ATOM 903 C C . VAL A 1 114 ? 6.030 21.568 -12.511 1.00 33.35 132 VAL A C 1
ATOM 904 O O . VAL A 1 114 ? 5.522 21.294 -11.412 1.00 44.41 132 VAL A O 1
ATOM 908 N N . VAL A 1 115 ? 7.206 21.095 -12.896 1.00 36.96 133 VAL A N 1
ATOM 909 C CA . VAL A 1 115 ? 7.981 20.259 -12.002 1.00 42.04 133 VAL A CA 1
ATOM 910 C C . VAL A 1 115 ? 8.658 21.108 -10.934 1.00 40.07 133 VAL A C 1
ATOM 911 O O . VAL A 1 115 ? 9.247 22.143 -11.228 1.00 41.70 133 VAL A O 1
ATOM 915 N N . ASN A 1 116 ? 8.548 20.649 -9.694 1.00 44.99 134 ASN A N 1
ATOM 916 C CA . ASN A 1 116 ? 9.218 21.274 -8.561 1.00 47.12 134 ASN A CA 1
ATOM 917 C C . ASN A 1 116 ? 10.652 20.743 -8.408 1.00 33.34 134 ASN A C 1
ATOM 918 O O . ASN A 1 116 ? 10.879 19.643 -7.894 1.00 37.94 134 ASN A O 1
ATOM 923 N N . MET A 1 117 ? 11.610 21.524 -8.882 1.00 32.33 135 MET A N 1
ATOM 924 C CA . MET A 1 117 ? 13.000 21.115 -8.890 1.00 33.06 135 MET A CA 1
ATOM 925 C C . MET A 1 117 ? 13.623 21.212 -7.480 1.00 50.80 135 MET A C 1
ATOM 926 O O . MET A 1 117 ? 14.597 20.524 -7.164 1.00 53.31 135 MET A O 1
ATOM 931 N N . LYS A 1 118 ? 13.036 22.047 -6.629 1.00 45.02 136 LYS A N 1
ATOM 932 C CA . LYS A 1 118 ? 13.527 22.220 -5.267 1.00 50.78 136 LYS A CA 1
ATOM 933 C C . LYS A 1 118 ? 13.261 20.951 -4.452 1.00 58.29 136 LYS A C 1
ATOM 934 O O . LYS A 1 118 ? 14.065 20.568 -3.605 1.00 54.19 136 LYS A O 1
ATOM 940 N N . ALA A 1 119 ? 12.137 20.289 -4.715 1.00 53.57 137 ALA A N 1
ATOM 941 C CA . ALA A 1 119 ? 11.785 19.085 -3.965 1.00 41.69 137 ALA A CA 1
ATOM 942 C C . ALA A 1 119 ? 12.697 17.944 -4.350 1.00 39.69 137 ALA A C 1
ATOM 943 O O . ALA A 1 119 ? 13.234 17.917 -5.458 1.00 55.10 137 ALA A O 1
ATOM 945 N N . ARG A 1 120 ? 12.856 16.988 -3.439 1.00 58.04 138 ARG A N 1
ATOM 946 C CA . ARG A 1 120 ? 13.725 15.836 -3.674 1.00 58.56 138 ARG A CA 1
ATOM 947 C C . ARG A 1 120 ? 13.085 14.829 -4.618 1.00 52.91 138 ARG A C 1
ATOM 948 O O . ARG A 1 120 ? 11.867 14.803 -4.788 1.00 50.86 138 ARG A O 1
ATOM 956 N N . THR A 1 121 ? 13.920 14.002 -5.237 1.00 52.49 139 THR A N 1
ATOM 957 C CA . THR A 1 121 ? 13.424 12.897 -6.038 1.00 45.83 139 THR A CA 1
ATOM 958 C C . THR A 1 121 ? 12.864 11.846 -5.107 1.00 46.52 139 THR A C 1
ATOM 959 O O . THR A 1 121 ? 13.288 11.715 -3.960 1.00 55.36 139 THR A O 1
ATOM 963 N N . ARG A 1 122 ? 11.893 11.106 -5.612 1.00 53.08 140 ARG A N 1
ATOM 964 C CA . ARG A 1 122 ? 11.337 9.992 -4.886 1.00 51.21 140 ARG A CA 1
ATOM 965 C C . ARG A 1 122 ? 11.220 8.876 -5.896 1.00 48.93 140 ARG A C 1
ATOM 966 O O . ARG A 1 122 ? 11.460 9.081 -7.086 1.00 47.90 140 ARG A O 1
ATOM 974 N N . GLY A 1 123 ? 10.867 7.691 -5.422 1.00 55.07 141 GLY A N 1
ATOM 975 C CA . GLY A 1 123 ? 10.598 6.589 -6.318 1.00 48.81 141 GLY A CA 1
ATOM 976 C C . GLY A 1 123 ? 9.341 6.861 -7.111 1.00 55.12 141 GLY A C 1
ATOM 977 O O . GLY A 1 123 ? 8.504 7.679 -6.716 1.00 58.34 141 GLY A O 1
ATOM 978 N N . CYS A 1 124 ? 9.203 6.171 -8.234 1.00 54.86 142 CYS A N 1
ATOM 979 C CA . CYS A 1 124 ? 8.017 6.314 -9.067 1.00 60.24 142 CYS A CA 1
ATOM 980 C C . CYS A 1 124 ? 6.874 5.409 -8.598 1.00 54.04 142 CYS A C 1
ATOM 981 O O . CYS A 1 124 ? 5.698 5.702 -8.830 1.00 52.74 142 CYS A O 1
ATOM 984 N N . ASP A 1 125 ? 7.227 4.308 -7.941 1.00 42.76 143 ASP A N 1
ATOM 985 C CA . ASP A 1 125 ? 6.232 3.409 -7.366 1.00 47.71 143 ASP A CA 1
ATOM 986 C C . ASP A 1 125 ? 6.187 3.618 -5.871 1.00 61.64 143 ASP A C 1
ATOM 987 O O . ASP A 1 125 ? 7.213 3.876 -5.235 1.00 58.34 143 ASP A O 1
ATOM 992 N N . HIS A 1 126 ? 4.999 3.481 -5.304 1.00 63.49 144 HIS A N 1
ATOM 993 C CA . HIS A 1 126 ? 4.834 3.671 -3.875 1.00 56.16 144 HIS A CA 1
ATOM 994 C C . HIS A 1 126 ? 4.874 2.328 -3.161 1.00 68.31 144 HIS A C 1
ATOM 995 O O . HIS A 1 126 ? 4.086 1.431 -3.454 1.00 60.21 144 HIS A O 1
ATOM 1002 N N . HIS A 1 127 ? 5.812 2.198 -2.230 1.00 70.37 145 HIS A N 1
ATOM 1003 C CA . HIS A 1 127 ? 5.877 1.027 -1.366 1.00 75.21 145 HIS A CA 1
ATOM 1004 C C . HIS A 1 127 ? 5.214 1.285 -0.020 1.00 62.46 145 HIS A C 1
ATOM 1005 O O . HIS A 1 127 ? 5.656 2.135 0.754 1.00 60.44 145 HIS A O 1
ATOM 1012 N N . HIS A 1 128 ? 4.147 0.548 0.254 1.00 49.81 146 HIS A N 1
ATOM 1013 C CA . HIS A 1 128 ? 3.418 0.713 1.509 1.00 63.82 146 HIS A CA 1
ATOM 1014 C C . HIS A 1 128 ? 4.160 0.210 2.756 1.00 59.23 146 HIS A C 1
ATOM 1015 O O . HIS A 1 128 ? 3.988 0.771 3.833 1.00 58.52 146 HIS A O 1
ATOM 1022 N N . HIS A 1 129 ? 4.966 -0.843 2.618 1.00 63.41 147 HIS A N 1
ATOM 1023 C CA . HIS A 1 129 ? 5.723 -1.363 3.757 1.00 67.13 147 HIS A CA 1
ATOM 1024 C C . HIS A 1 129 ? 7.229 -1.527 3.508 1.00 77.27 147 HIS A C 1
ATOM 1025 O O . HIS A 1 129 ? 8.032 -1.267 4.407 1.00 79.74 147 HIS A O 1
ATOM 1032 N N . HIS A 1 130 ? 7.599 -1.950 2.297 1.00 76.75 148 HIS A N 1
ATOM 1033 C CA . HIS A 1 130 ? 8.998 -2.216 1.937 1.00 87.01 148 HIS A CA 1
ATOM 1034 C C . HIS A 1 130 ? 9.924 -2.279 3.161 1.00 87.64 148 HIS A C 1
ATOM 1035 O O . HIS A 1 130 ? 10.676 -3.241 3.354 1.00 73.92 148 HIS A O 1
ATOM 1042 N N . VAL B 1 3 ? -20.817 38.791 13.348 1.00 59.19 21 VAL B N 1
ATOM 1043 C CA . VAL B 1 3 ? -20.065 38.253 12.224 1.00 64.67 21 VAL B CA 1
ATOM 1044 C C . VAL B 1 3 ? -19.142 37.104 12.646 1.00 74.92 21 VAL B C 1
ATOM 1045 O O . VAL B 1 3 ? -18.944 36.848 13.838 1.00 77.73 21 VAL B O 1
ATOM 1049 N N . CYS B 1 4 ? -18.592 36.412 11.653 1.00 65.60 22 CYS B N 1
ATOM 1050 C CA . CYS B 1 4 ? -17.692 35.285 11.873 1.00 58.56 22 CYS B CA 1
ATOM 1051 C C . CYS B 1 4 ? -16.314 35.574 11.304 1.00 51.60 22 CYS B C 1
ATOM 1052 O O . CYS B 1 4 ? -16.107 36.566 10.600 1.00 49.99 22 CYS B O 1
ATOM 1055 N N . ARG B 1 5 ? -15.374 34.687 11.597 1.00 56.99 23 ARG B N 1
ATOM 1056 C CA . ARG B 1 5 ? -14.041 34.785 11.025 1.00 58.41 23 ARG B CA 1
ATOM 1057 C C . ARG B 1 5 ? -13.598 33.418 10.496 1.00 50.52 23 ARG B C 1
ATOM 1058 O O . ARG B 1 5 ? -14.341 32.438 10.572 1.00 51.03 23 ARG B O 1
ATOM 1066 N N . GLU B 1 6 ? -12.389 33.363 9.953 1.00 48.66 24 GLU B N 1
ATOM 1067 C CA . GLU B 1 6 ? -11.788 32.096 9.551 1.00 49.33 24 GLU B CA 1
ATOM 1068 C C . GLU B 1 6 ? -10.880 31.572 10.658 1.00 44.41 24 GLU B C 1
ATOM 1069 O O . GLU B 1 6 ? -10.128 32.333 11.271 1.00 43.29 24 GLU B O 1
ATOM 1075 N N . ALA B 1 7 ? -10.943 30.270 10.909 1.00 41.24 25 ALA B N 1
ATOM 1076 C CA . ALA B 1 7 ? -10.142 29.671 11.967 1.00 49.04 25 ALA B CA 1
ATOM 1077 C C . ALA B 1 7 ? -9.635 28.287 11.585 1.00 47.13 25 ALA B C 1
ATOM 1078 O O . ALA B 1 7 ? -10.353 27.494 10.965 1.00 47.36 25 ALA B O 1
ATOM 1080 N N . SER B 1 8 ? -8.400 28.001 11.990 1.00 39.40 26 SER B N 1
ATOM 1081 C CA . SER B 1 8 ? -7.760 26.738 11.672 1.00 42.27 26 SER B CA 1
ATOM 1082 C C . SER B 1 8 ? -7.416 25.944 12.924 1.00 44.52 26 SER B C 1
ATOM 1083 O O . SER B 1 8 ? -7.185 26.512 13.990 1.00 44.93 26 SER B O 1
ATOM 1086 N N . ILE B 1 9 ? -7.384 24.624 12.797 1.00 36.15 27 ILE B N 1
ATOM 1087 C CA . ILE B 1 9 ? -6.892 23.800 13.880 1.00 35.95 27 ILE B CA 1
ATOM 1088 C C . ILE B 1 9 ? -6.032 22.698 13.309 1.00 45.69 27 ILE B C 1
ATOM 1089 O O . ILE B 1 9 ? -6.436 22.000 12.373 1.00 40.88 27 ILE B O 1
ATOM 1094 N N . SER B 1 10 ? -4.829 22.580 13.864 1.00 30.49 28 SER B N 1
ATOM 1095 C CA . SER B 1 10 ? -3.865 21.568 13.473 1.00 35.84 28 SER B CA 1
ATOM 1096 C C . SER B 1 10 ? -3.704 20.511 14.559 1.00 42.13 28 SER B C 1
ATOM 1097 O O . SER B 1 10 ? -3.988 20.758 15.730 1.00 44.84 28 SER B O 1
ATOM 1100 N N . GLY B 1 11 ? -3.253 19.335 14.141 1.00 44.92 29 GLY B N 1
ATOM 1101 C CA . GLY B 1 11 ? -3.149 18.167 14.987 1.00 37.53 29 GLY B CA 1
ATOM 1102 C C . GLY B 1 11 ? -2.437 17.071 14.226 1.00 45.01 29 GLY B C 1
ATOM 1103 O O . GLY B 1 11 ? -2.309 17.142 13.002 1.00 52.25 29 GLY B O 1
ATOM 1104 N N . GLU B 1 12 ? -1.993 16.045 14.941 1.00 46.53 30 GLU B N 1
ATOM 1105 C CA . GLU B 1 12 ? -1.030 15.093 14.391 1.00 42.06 30 GLU B CA 1
ATOM 1106 C C . GLU B 1 12 ? -1.613 13.713 14.081 1.00 40.81 30 GLU B C 1
ATOM 1107 O O . GLU B 1 12 ? -2.566 13.264 14.708 1.00 49.52 30 GLU B O 1
ATOM 1113 N N . ILE B 1 13 ? -1.049 13.066 13.067 1.00 45.05 31 ILE B N 1
ATOM 1114 C CA . ILE B 1 13 ? -1.391 11.691 12.740 1.00 32.82 31 ILE B CA 1
ATOM 1115 C C . ILE B 1 13 ? -0.094 10.918 12.511 1.00 36.89 31 ILE B C 1
ATOM 1116 O O . ILE B 1 13 ? 0.847 11.408 11.886 1.00 34.56 31 ILE B O 1
ATOM 1121 N N . ARG B 1 14 ? -0.008 9.740 13.113 1.00 48.62 32 ARG B N 1
ATOM 1122 C CA . ARG B 1 14 ? 1.187 8.920 12.986 1.00 45.34 32 ARG B CA 1
ATOM 1123 C C . ARG B 1 14 ? 0.767 7.580 12.431 1.00 44.60 32 ARG B C 1
ATOM 1124 O O . ARG B 1 14 ? -0.353 7.137 12.655 1.00 48.54 32 ARG B O 1
ATOM 1132 N N . TYR B 1 15 ? 1.663 6.941 11.695 1.00 45.12 33 TYR B N 1
ATOM 1133 C CA . TYR B 1 15 ? 1.319 5.703 11.016 1.00 48.78 33 TYR B CA 1
ATOM 1134 C C . TYR B 1 15 ? 2.206 4.583 11.510 1.00 49.21 33 TYR B C 1
ATOM 1135 O O . TYR B 1 15 ? 3.243 4.844 12.106 1.00 51.83 33 TYR B O 1
ATOM 1144 N N . PRO B 1 16 ? 1.797 3.331 11.266 1.00 50.70 34 PRO B N 1
ATOM 1145 C CA . PRO B 1 16 ? 2.515 2.177 11.816 1.00 38.31 34 PRO B CA 1
ATOM 1146 C C . PRO B 1 16 ? 3.976 2.107 11.397 1.00 46.11 34 PRO B C 1
ATOM 1147 O O . PRO B 1 16 ? 4.350 2.385 10.257 1.00 49.63 34 PRO B O 1
ATOM 1151 N N . GLN B 1 17 ? 4.793 1.776 12.383 1.00 47.06 35 GLN B N 1
ATOM 1152 C CA . GLN B 1 17 ? 6.190 1.423 12.237 1.00 39.90 35 GLN B CA 1
ATOM 1153 C C . GLN B 1 17 ? 6.464 0.831 10.858 1.00 52.80 35 GLN B C 1
ATOM 1154 O O . GLN B 1 17 ? 5.836 -0.153 10.464 1.00 44.87 35 GLN B O 1
ATOM 1160 N N . GLY B 1 18 ? 7.401 1.422 10.124 1.00 52.83 36 GLY B N 1
ATOM 1161 C CA . GLY B 1 18 ? 7.824 0.870 8.847 1.00 50.99 36 GLY B CA 1
ATOM 1162 C C . GLY B 1 18 ? 6.787 0.862 7.725 1.00 57.20 36 GLY B C 1
ATOM 1163 O O . GLY B 1 18 ? 6.987 0.206 6.704 1.00 55.01 36 GLY B O 1
ATOM 1164 N N . THR B 1 19 ? 5.687 1.586 7.910 1.00 43.73 37 THR B N 1
ATOM 1165 C CA . THR B 1 19 ? 4.699 1.775 6.861 1.00 48.45 37 THR B CA 1
ATOM 1166 C C . THR B 1 19 ? 4.886 3.153 6.250 1.00 52.86 37 THR B C 1
ATOM 1167 O O . THR B 1 19 ? 5.626 3.969 6.793 1.00 45.61 37 THR B O 1
ATOM 1171 N N . CYS B 1 20 ? 4.212 3.403 5.125 1.00 44.69 38 CYS B N 1
ATOM 1172 C CA . CYS B 1 20 ? 4.370 4.644 4.351 1.00 37.07 38 CYS B CA 1
ATOM 1173 C C . CYS B 1 20 ? 3.052 4.991 3.644 1.00 40.56 38 CYS B C 1
ATOM 1174 O O . CYS B 1 20 ? 2.693 4.355 2.656 1.00 51.53 38 CYS B O 1
ATOM 1177 N N . PRO B 1 21 ? 2.315 5.990 4.156 1.00 44.68 39 PRO B N 1
ATOM 1178 C CA . PRO B 1 21 ? 1.003 6.277 3.576 1.00 43.31 39 PRO B CA 1
ATOM 1179 C C . PRO B 1 21 ? 1.207 7.028 2.274 1.00 48.56 39 PRO B C 1
ATOM 1180 O O . PRO B 1 21 ? 2.243 7.667 2.114 1.00 39.80 39 PRO B O 1
ATOM 1184 N N . THR B 1 22 ? 0.253 6.959 1.355 1.00 37.27 40 THR B N 1
ATOM 1185 C CA . THR B 1 22 ? 0.351 7.802 0.174 1.00 44.11 40 THR B CA 1
ATOM 1186 C C . THR B 1 22 ? -0.141 9.163 0.612 1.00 45.57 40 THR B C 1
ATOM 1187 O O . THR B 1 22 ? -0.809 9.272 1.640 1.00 37.37 40 THR B O 1
ATOM 1191 N N . LYS B 1 23 ? 0.195 10.203 -0.141 1.00 33.91 41 LYS B N 1
ATOM 1192 C CA . LYS B 1 23 ? -0.308 11.513 0.203 1.00 37.46 41 LYS B CA 1
ATOM 1193 C C . LYS B 1 23 ? -1.841 11.492 0.230 1.00 45.71 41 LYS B C 1
ATOM 1194 O O . LYS B 1 23 ? -2.462 12.210 1.024 1.00 42.78 41 LYS B O 1
ATOM 1200 N N . THR B 1 24 ? -2.435 10.637 -0.608 1.00 39.72 42 THR B N 1
ATOM 1201 C CA . THR B 1 24 ? -3.893 10.530 -0.727 1.00 36.49 42 THR B CA 1
ATOM 1202 C C . THR B 1 24 ? -4.549 9.949 0.533 1.00 33.87 42 THR B C 1
ATOM 1203 O O . THR B 1 24 ? -5.557 10.461 1.021 1.00 41.07 42 THR B O 1
ATOM 1207 N N . GLU B 1 25 ? -3.985 8.867 1.044 1.00 34.77 43 GLU B N 1
ATOM 1208 C CA . GLU B 1 25 ? -4.491 8.262 2.273 1.00 47.09 43 GLU B CA 1
ATOM 1209 C C . GLU B 1 25 ? -4.351 9.218 3.452 1.00 39.76 43 GLU B C 1
ATOM 1210 O O . GLU B 1 25 ? -5.255 9.328 4.262 1.00 40.54 43 GLU B O 1
ATOM 1216 N N . ALA B 1 26 ? -3.206 9.886 3.554 1.00 31.47 44 ALA B N 1
ATOM 1217 C CA . ALA B 1 26 ? -2.976 10.800 4.665 1.00 47.87 44 ALA B CA 1
ATOM 1218 C C . ALA B 1 26 ? -4.058 11.861 4.642 1.00 42.95 44 ALA B C 1
ATOM 1219 O O . ALA B 1 26 ? -4.748 12.081 5.632 1.00 40.68 44 ALA B O 1
ATOM 1221 N N . LEU B 1 27 ? -4.234 12.491 3.488 1.00 43.80 45 LEU B N 1
ATOM 1222 C CA . LEU B 1 27 ? -5.254 13.511 3.365 1.00 42.49 45 LEU B CA 1
ATOM 1223 C C . LEU B 1 27 ? -6.620 12.943 3.708 1.00 44.28 45 LEU B C 1
ATOM 1224 O O . LEU B 1 27 ? -7.351 13.505 4.523 1.00 50.93 45 LEU B O 1
ATOM 1229 N N . ASN B 1 28 ? -6.961 11.825 3.088 1.00 36.80 46 ASN B N 1
ATOM 1230 C CA . ASN B 1 28 ? -8.227 11.178 3.383 1.00 43.92 46 ASN B CA 1
ATOM 1231 C C . ASN B 1 28 ? -8.470 10.955 4.883 1.00 39.50 46 ASN B C 1
ATOM 1232 O O . ASN B 1 28 ? -9.599 11.025 5.361 1.00 36.20 46 ASN B O 1
ATOM 1237 N N . ASP B 1 29 ? -7.413 10.656 5.618 1.00 41.78 47 ASP B N 1
ATOM 1238 C CA . ASP B 1 29 ? -7.549 10.470 7.052 1.00 42.81 47 ASP B CA 1
ATOM 1239 C C . ASP B 1 29 ? -7.828 11.812 7.670 1.00 40.55 47 ASP B C 1
ATOM 1240 O O . ASP B 1 29 ? -8.712 11.962 8.502 1.00 45.78 47 ASP B O 1
ATOM 1245 N N . CYS B 1 30 ? -7.062 12.801 7.240 1.00 33.52 48 CYS B N 1
ATOM 1246 C CA . CYS B 1 30 ? -7.238 14.139 7.751 1.00 37.97 48 CYS B CA 1
ATOM 1247 C C . CYS B 1 30 ? -8.658 14.641 7.490 1.00 47.17 48 CYS B C 1
ATOM 1248 O O . CYS B 1 30 ? -9.198 15.424 8.283 1.00 51.42 48 CYS B O 1
ATOM 1251 N N . ASN B 1 31 ? -9.277 14.144 6.416 1.00 40.62 49 ASN B N 1
ATOM 1252 C CA . ASN B 1 31 ? -10.694 14.407 6.130 1.00 39.02 49 ASN B CA 1
ATOM 1253 C C . ASN B 1 31 ? -11.668 13.593 6.997 1.00 43.25 49 ASN B C 1
ATOM 1254 O O . ASN B 1 31 ? -12.872 13.870 7.032 1.00 42.14 49 ASN B O 1
ATOM 1259 N N . LYS B 1 32 ? -11.158 12.572 7.675 1.00 49.19 50 LYS B N 1
ATOM 1260 C CA . LYS B 1 32 ? -11.941 11.917 8.708 1.00 51.43 50 LYS B CA 1
ATOM 1261 C C . LYS B 1 32 ? -12.136 12.940 9.826 1.00 53.89 50 LYS B C 1
ATOM 1262 O O . LYS B 1 32 ? -13.246 13.173 10.297 1.00 51.45 50 LYS B O 1
ATOM 1268 N N . VAL B 1 33 ? -11.031 13.555 10.228 1.00 45.78 51 VAL B N 1
ATOM 1269 C CA . VAL B 1 33 ? -11.050 14.637 11.198 1.00 51.04 51 VAL B CA 1
ATOM 1270 C C . VAL B 1 33 ? -12.021 15.724 10.746 1.00 52.03 51 VAL B C 1
ATOM 1271 O O . VAL B 1 33 ? -12.830 16.206 11.535 1.00 58.92 51 VAL B O 1
ATOM 1275 N N . THR B 1 34 ? -11.959 16.096 9.473 1.00 54.20 52 THR B N 1
ATOM 1276 C CA . THR B 1 34 ? -12.838 17.150 8.956 1.00 45.67 52 THR B CA 1
ATOM 1277 C C . THR B 1 34 ? -14.311 16.840 9.225 1.00 46.13 52 THR B C 1
ATOM 1278 O O . THR B 1 34 ? -15.042 17.654 9.774 1.00 51.04 52 THR B O 1
ATOM 1282 N N . LYS B 1 35 ? -14.735 15.651 8.829 1.00 45.49 53 LYS B N 1
ATOM 1283 C CA . LYS B 1 35 ? -16.098 15.205 9.051 1.00 58.41 53 LYS B CA 1
ATOM 1284 C C . LYS B 1 35 ? -16.465 15.213 10.543 1.00 59.62 53 LYS B C 1
ATOM 1285 O O . LYS B 1 35 ? -17.607 15.488 10.912 1.00 61.43 53 LYS B O 1
ATOM 1291 N N . GLY B 1 36 ? -15.484 14.916 11.390 1.00 50.81 54 GLY B N 1
ATOM 1292 C CA . GLY B 1 36 ? -15.684 14.854 12.830 1.00 61.45 54 GLY B CA 1
ATOM 1293 C C . GLY B 1 36 ? -15.827 16.205 13.506 1.00 44.35 54 GLY B C 1
ATOM 1294 O O . GLY B 1 36 ? -16.678 16.386 14.370 1.00 55.20 54 GLY B O 1
ATOM 1295 N N . LEU B 1 37 ? -14.997 17.160 13.112 1.00 54.93 55 LEU B N 1
ATOM 1296 C CA . LEU B 1 37 ? -15.115 18.510 13.641 1.00 47.55 55 LEU B CA 1
ATOM 1297 C C . LEU B 1 37 ? -16.471 19.074 13.252 1.00 52.19 55 LEU B C 1
ATOM 1298 O O . LEU B 1 37 ? -17.159 19.685 14.077 1.00 48.39 55 LEU B O 1
ATOM 1303 N N . ILE B 1 38 ? -16.872 18.836 12.004 1.00 44.79 56 ILE B N 1
ATOM 1304 C CA . ILE B 1 38 ? -18.148 19.340 11.518 1.00 46.29 56 ILE B CA 1
ATOM 1305 C C . ILE B 1 38 ? -19.341 18.758 12.278 1.00 51.12 56 ILE B C 1
ATOM 1306 O O . ILE B 1 38 ? -20.255 19.483 12.650 1.00 56.62 56 ILE B O 1
ATOM 1311 N N . ASP B 1 39 ? -19.343 17.449 12.487 1.00 46.79 57 ASP B N 1
ATOM 1312 C CA . ASP B 1 39 ? -20.419 16.809 13.243 1.00 61.64 57 ASP B CA 1
ATOM 1313 C C . ASP B 1 39 ? -20.568 17.402 14.659 1.00 61.65 57 ASP B C 1
ATOM 1314 O O . ASP B 1 39 ? -21.682 17.586 15.155 1.00 63.02 57 ASP B O 1
ATOM 1319 N N . PHE B 1 40 ? -19.437 17.692 15.296 1.00 48.75 58 PHE B N 1
ATOM 1320 C CA . PHE B 1 40 ? -19.400 18.291 16.625 1.00 54.20 58 PHE B CA 1
ATOM 1321 C C . PHE B 1 40 ? -19.928 19.708 16.581 1.00 54.62 58 PHE B C 1
ATOM 1322 O O . PHE B 1 40 ? -20.743 20.108 17.422 1.00 55.80 58 PHE B O 1
ATOM 1330 N N . SER B 1 41 ? -19.455 20.468 15.593 1.00 59.92 59 SER B N 1
ATOM 1331 C CA . SER B 1 41 ? -19.911 21.837 15.408 1.00 55.51 59 SER B CA 1
ATOM 1332 C C . SER B 1 41 ? -21.418 21.840 15.272 1.00 54.61 59 SER B C 1
ATOM 1333 O O . SER B 1 41 ? -22.108 22.621 15.925 1.00 56.16 59 SER B O 1
ATOM 1336 N N . GLN B 1 42 ? -21.917 20.951 14.419 1.00 64.77 60 GLN B N 1
ATOM 1337 C CA . GLN B 1 42 ? -23.351 20.786 14.202 1.00 65.81 60 GLN B CA 1
ATOM 1338 C C . GLN B 1 42 ? -24.111 20.679 15.525 1.00 58.06 60 GLN B C 1
ATOM 1339 O O . GLN B 1 42 ? -25.103 21.369 15.734 1.00 58.14 60 GLN B O 1
ATOM 1345 N N . SER B 1 43 ? -23.623 19.818 16.414 1.00 59.76 61 SER B N 1
ATOM 1346 C CA . SER B 1 43 ? -24.299 19.531 17.676 1.00 61.87 61 SER B CA 1
ATOM 1347 C C . SER B 1 43 ? -23.905 20.482 18.796 1.00 56.99 61 SER B C 1
ATOM 1348 O O . SER B 1 43 ? -24.256 20.268 19.949 1.00 74.17 61 SER B O 1
ATOM 1351 N N . HIS B 1 44 ? -23.162 21.526 18.471 1.00 60.55 62 HIS B N 1
ATOM 1352 C CA . HIS B 1 44 ? -22.864 22.543 19.470 1.00 56.08 62 HIS B CA 1
ATOM 1353 C C . HIS B 1 44 ? -23.157 23.920 18.896 1.00 50.02 62 HIS B C 1
ATOM 1354 O O . HIS B 1 44 ? -22.345 24.840 18.997 1.00 59.42 62 HIS B O 1
ATOM 1361 N N . GLN B 1 45 ? -24.330 24.032 18.279 1.00 51.45 63 GLN B N 1
ATOM 1362 C CA . GLN B 1 45 ? -24.834 25.292 17.740 1.00 47.89 63 GLN B CA 1
ATOM 1363 C C . GLN B 1 45 ? -23.933 25.884 16.671 1.00 51.62 63 GLN B C 1
ATOM 1364 O O . GLN B 1 45 ? -23.806 27.102 16.572 1.00 63.89 63 GLN B O 1
ATOM 1370 N N . ARG B 1 46 ? -23.310 25.028 15.868 1.00 57.04 64 ARG B N 1
ATOM 1371 C CA . ARG B 1 46 ? -22.469 25.495 14.769 1.00 51.25 64 ARG B CA 1
ATOM 1372 C C . ARG B 1 46 ? -21.462 26.562 15.197 1.00 55.26 64 ARG B C 1
ATOM 1373 O O . ARG B 1 46 ? -21.350 27.606 14.554 1.00 45.78 64 ARG B O 1
ATOM 1381 N N . ALA B 1 47 ? -20.737 26.299 16.283 1.00 57.09 65 ALA B N 1
ATOM 1382 C CA . ALA B 1 47 ? -19.739 27.239 16.778 1.00 50.42 65 ALA B CA 1
ATOM 1383 C C . ALA B 1 47 ? -18.611 27.405 15.770 1.00 49.53 65 ALA B C 1
ATOM 1384 O O . ALA B 1 47 ? -17.991 28.461 15.690 1.00 53.85 65 ALA B O 1
ATOM 1386 N N . TRP B 1 48 ? -18.339 26.352 15.012 1.00 46.32 66 TRP B N 1
ATOM 1387 C CA . TRP B 1 48 ? -17.279 26.407 14.018 1.00 51.32 66 TRP B CA 1
ATOM 1388 C C . TRP B 1 48 ? -17.822 26.461 12.583 1.00 45.91 66 TRP B C 1
ATOM 1389 O O . TRP B 1 48 ? -17.100 26.188 11.626 1.00 47.03 66 TRP B O 1
ATOM 1400 N N . GLY B 1 49 ? -19.094 26.816 12.440 1.00 44.82 67 GLY B N 1
ATOM 1401 C CA . GLY B 1 49 ? -19.729 26.822 11.137 1.00 41.11 67 GLY B CA 1
ATOM 1402 C C . GLY B 1 49 ? -19.680 25.426 10.535 1.00 49.38 67 GLY B C 1
ATOM 1403 O O . GLY B 1 49 ? -19.167 24.493 11.165 1.00 53.34 67 GLY B O 1
ATOM 1404 N N . ILE B 1 50 ? -20.198 25.270 9.317 1.00 42.15 68 ILE B N 1
ATOM 1405 C CA . ILE B 1 50 ? -20.201 23.962 8.667 1.00 51.35 68 ILE B CA 1
ATOM 1406 C C . ILE B 1 50 ? -19.065 23.794 7.669 1.00 51.19 68 ILE B C 1
ATOM 1407 O O . ILE B 1 50 ? -18.573 22.689 7.455 1.00 64.41 68 ILE B O 1
ATOM 1412 N N . ASP B 1 51 ? -18.670 24.900 7.055 1.00 45.38 69 ASP B N 1
ATOM 1413 C CA . ASP B 1 51 ? -17.779 24.891 5.899 1.00 44.76 69 ASP B CA 1
ATOM 1414 C C . ASP B 1 51 ? -16.287 24.743 6.237 1.00 33.68 69 ASP B C 1
ATOM 1415 O O . ASP B 1 51 ? -15.583 25.730 6.460 1.00 42.81 69 ASP B O 1
ATOM 1420 N N . MET B 1 52 ? -15.805 23.509 6.243 1.00 36.58 70 MET B N 1
ATOM 1421 C CA . MET B 1 52 ? -14.414 23.243 6.606 1.00 47.81 70 MET B CA 1
ATOM 1422 C C . MET B 1 52 ? -13.653 22.517 5.522 1.00 36.70 70 MET B C 1
ATOM 1423 O O . MET B 1 52 ? -14.176 21.626 4.886 1.00 37.30 70 MET B O 1
ATOM 1428 N N . THR B 1 53 ? -12.389 22.873 5.359 1.00 31.39 71 THR B N 1
ATOM 1429 C CA . THR B 1 53 ? -11.518 22.171 4.422 1.00 30.80 71 THR B CA 1
ATOM 1430 C C . THR B 1 53 ? -10.168 21.853 5.065 1.00 44.69 71 THR B C 1
ATOM 1431 O O . THR B 1 53 ? -9.762 22.460 6.061 1.00 43.59 71 THR B O 1
ATOM 1435 N N . ALA B 1 54 ? -9.489 20.881 4.485 1.00 32.45 72 ALA B N 1
ATOM 1436 C CA . ALA B 1 54 ? -8.345 20.281 5.101 1.00 34.24 72 ALA B CA 1
ATOM 1437 C C . ALA B 1 54 ? -7.185 20.242 4.138 1.00 42.92 72 ALA B C 1
ATOM 1438 O O . ALA B 1 54 ? -7.367 19.970 2.960 1.00 38.62 72 ALA B O 1
ATOM 1440 N N . LYS B 1 55 ? -5.998 20.539 4.649 1.00 39.22 73 LYS B N 1
ATOM 1441 C CA . LYS B 1 55 ? -4.770 20.169 3.974 1.00 40.41 73 LYS B CA 1
ATOM 1442 C C . LYS B 1 55 ? -3.937 19.307 4.914 1.00 40.80 73 LYS B C 1
ATOM 1443 O O . LYS B 1 55 ? -4.243 19.188 6.112 1.00 40.03 73 LYS B O 1
ATOM 1449 N N . VAL B 1 56 ? -2.892 18.695 4.372 1.00 34.81 74 VAL B N 1
ATOM 1450 C CA . VAL B 1 56 ? -2.075 17.782 5.147 1.00 29.95 74 VAL B CA 1
ATOM 1451 C C . VAL B 1 56 ? -0.625 17.858 4.697 1.00 30.44 74 VAL B C 1
ATOM 1452 O O . VAL B 1 56 ? -0.336 18.184 3.555 1.00 45.05 74 VAL B O 1
ATOM 1456 N N . GLN B 1 57 ? 0.280 17.561 5.620 1.00 50.26 75 GLN B N 1
ATOM 1457 C CA . GLN B 1 57 ? 1.712 17.597 5.366 1.00 43.05 75 GLN B CA 1
ATOM 1458 C C . GLN B 1 57 ? 2.351 16.421 6.096 1.00 38.24 75 GLN B C 1
ATOM 1459 O O . GLN B 1 57 ? 2.184 16.280 7.304 1.00 36.74 75 GLN B O 1
ATOM 1465 N N . CYS B 1 58 ? 3.060 15.563 5.367 1.00 37.71 76 CYS B N 1
ATOM 1466 C CA . CYS B 1 58 ? 3.784 14.465 5.993 1.00 30.95 76 CYS B CA 1
ATOM 1467 C C . CYS B 1 58 ? 5.267 14.634 5.835 1.00 41.54 76 CYS B C 1
ATOM 1468 O O . CYS B 1 58 ? 5.730 15.312 4.929 1.00 41.72 76 CYS B O 1
ATOM 1471 N N . ALA B 1 59 ? 6.007 14.029 6.754 1.00 39.16 77 ALA B N 1
ATOM 1472 C CA . ALA B 1 59 ? 7.447 13.942 6.638 1.00 35.89 77 ALA B CA 1
ATOM 1473 C C . ALA B 1 59 ? 7.684 12.865 5.609 1.00 46.13 77 ALA B C 1
ATOM 1474 O O . ALA B 1 59 ? 6.933 11.893 5.561 1.00 41.09 77 ALA B O 1
ATOM 1476 N N . PRO B 1 60 ? 8.730 13.026 4.785 1.00 44.90 78 PRO B N 1
ATOM 1477 C CA . PRO B 1 60 ? 9.033 12.023 3.768 1.00 41.25 78 PRO B CA 1
ATOM 1478 C C . PRO B 1 60 ? 9.284 10.677 4.425 1.00 53.31 78 PRO B C 1
ATOM 1479 O O . PRO B 1 60 ? 9.795 10.636 5.547 1.00 49.66 78 PRO B O 1
ATOM 1483 N N . CYS B 1 61 ? 8.932 9.594 3.738 1.00 44.74 79 CYS B N 1
ATOM 1484 C CA . CYS B 1 61 ? 9.123 8.261 4.289 1.00 46.77 79 CYS B CA 1
ATOM 1485 C C . CYS B 1 61 ? 10.612 7.917 4.243 1.00 48.81 79 CYS B C 1
ATOM 1486 O O . CYS B 1 61 ? 11.316 8.292 3.304 1.00 44.86 79 CYS B O 1
ATOM 1489 N N . LYS B 1 62 ? 11.092 7.218 5.265 1.00 50.98 80 LYS B N 1
ATOM 1490 C CA . LYS B 1 62 ? 12.449 6.696 5.258 1.00 45.20 80 LYS B CA 1
ATOM 1491 C C . LYS B 1 62 ? 12.414 5.251 4.809 1.00 52.24 80 LYS B C 1
ATOM 1492 O O . LYS B 1 62 ? 12.055 4.368 5.590 1.00 50.67 80 LYS B O 1
ATOM 1498 N N . THR B 1 63 ? 12.790 5.017 3.553 1.00 54.60 81 THR B N 1
ATOM 1499 C CA . THR B 1 63 ? 12.651 3.697 2.929 1.00 63.51 81 THR B CA 1
ATOM 1500 C C . THR B 1 63 ? 13.667 2.697 3.478 1.00 55.30 81 THR B C 1
ATOM 1501 O O . THR B 1 63 ? 13.384 1.505 3.590 1.00 52.78 81 THR B O 1
ATOM 1505 N N . THR B 1 64 ? 14.841 3.205 3.838 1.00 61.96 82 THR B N 1
ATOM 1506 C CA . THR B 1 64 ? 15.879 2.423 4.500 1.00 54.22 82 THR B CA 1
ATOM 1507 C C . THR B 1 64 ? 15.472 1.909 5.893 1.00 54.08 82 THR B C 1
ATOM 1508 O O . THR B 1 64 ? 15.792 0.777 6.263 1.00 67.47 82 THR B O 1
ATOM 1512 N N . ASP B 1 65 ? 14.765 2.739 6.652 1.00 50.72 83 ASP B N 1
ATOM 1513 C CA . ASP B 1 65 ? 14.451 2.442 8.050 1.00 54.57 83 ASP B CA 1
ATOM 1514 C C . ASP B 1 65 ? 13.196 1.581 8.236 1.00 49.17 83 ASP B C 1
ATOM 1515 O O . ASP B 1 65 ? 12.074 2.043 8.066 1.00 45.15 83 ASP B O 1
ATOM 1520 N N . PRO B 1 66 ? 13.388 0.318 8.610 1.00 51.42 84 PRO B N 1
ATOM 1521 C CA . PRO B 1 66 ? 12.252 -0.570 8.870 1.00 48.65 84 PRO B CA 1
ATOM 1522 C C . PRO B 1 66 ? 11.433 -0.192 10.106 1.00 48.76 84 PRO B C 1
ATOM 1523 O O . PRO B 1 66 ? 10.446 -0.860 10.399 1.00 45.08 84 PRO B O 1
ATOM 1527 N N . TRP B 1 67 ? 11.826 0.853 10.822 1.00 47.73 85 TRP B N 1
ATOM 1528 C CA . TRP B 1 67 ? 11.096 1.242 12.032 1.00 52.45 85 TRP B CA 1
ATOM 1529 C C . TRP B 1 67 ? 10.630 2.682 11.944 1.00 43.60 85 TRP B C 1
ATOM 1530 O O . TRP B 1 67 ? 10.053 3.214 12.902 1.00 43.73 85 TRP B O 1
ATOM 1541 N N . ASP B 1 68 ? 10.889 3.306 10.797 1.00 47.33 86 ASP B N 1
ATOM 1542 C CA . ASP B 1 68 ? 10.453 4.677 10.538 1.00 47.16 86 ASP B CA 1
ATOM 1543 C C . ASP B 1 68 ? 8.942 4.837 10.769 1.00 48.36 86 ASP B C 1
ATOM 1544 O O . ASP B 1 68 ? 8.134 4.024 10.291 1.00 44.27 86 ASP B O 1
ATOM 1549 N N . VAL B 1 69 ? 8.569 5.868 11.526 1.00 36.35 87 VAL B N 1
ATOM 1550 C CA . VAL B 1 69 ? 7.163 6.139 11.804 1.00 43.88 87 VAL B CA 1
ATOM 1551 C C . VAL B 1 69 ? 6.801 7.474 11.183 1.00 57.21 87 VAL B C 1
ATOM 1552 O O . VAL B 1 69 ? 7.376 8.505 11.543 1.00 51.66 87 VAL B O 1
ATOM 1556 N N . VAL B 1 70 ? 5.846 7.457 10.255 1.00 52.39 88 VAL B N 1
ATOM 1557 C CA . VAL B 1 70 ? 5.489 8.668 9.530 1.00 48.53 88 VAL B CA 1
ATOM 1558 C C . VAL B 1 70 ? 4.560 9.556 10.339 1.00 35.97 88 VAL B C 1
ATOM 1559 O O . VAL B 1 70 ? 3.551 9.088 10.829 1.00 39.59 88 VAL B O 1
ATOM 1563 N N . LEU B 1 71 ? 4.915 10.837 10.461 1.00 34.25 89 LEU B N 1
ATOM 1564 C CA . LEU B 1 71 ? 4.071 11.835 11.109 1.00 40.44 89 LEU B CA 1
ATOM 1565 C C . LEU B 1 71 ? 3.460 12.795 10.088 1.00 32.73 89 LEU B C 1
ATOM 1566 O O . LEU B 1 71 ? 4.156 13.309 9.219 1.00 36.54 89 LEU B O 1
ATOM 1571 N N . CYS B 1 72 ? 2.155 13.014 10.196 1.00 33.29 90 CYS B N 1
ATOM 1572 C CA . CYS B 1 72 ? 1.448 13.967 9.352 1.00 41.46 90 CYS B CA 1
ATOM 1573 C C . CYS B 1 72 ? 0.740 15.034 10.188 1.00 39.55 90 CYS B C 1
ATOM 1574 O O . CYS B 1 72 ? 0.180 14.759 11.255 1.00 46.29 90 CYS B O 1
ATOM 1577 N N . THR B 1 73 ? 0.789 16.262 9.702 1.00 39.17 91 THR B N 1
ATOM 1578 C CA . THR B 1 73 ? 0.012 17.344 10.266 1.00 36.86 91 THR B CA 1
ATOM 1579 C C . THR B 1 73 ? -1.246 17.596 9.437 1.00 38.65 91 THR B C 1
ATOM 1580 O O . THR B 1 73 ? -1.190 17.970 8.246 1.00 35.94 91 THR B O 1
ATOM 1584 N N . CYS B 1 74 ? -2.371 17.346 10.087 1.00 28.12 92 CYS B N 1
ATOM 1585 C CA . CYS B 1 74 ? -3.695 17.627 9.582 1.00 32.01 92 CYS B CA 1
ATOM 1586 C C . CYS B 1 74 ? -4.209 19.012 10.028 1.00 45.70 92 CYS B C 1
ATOM 1587 O O . CYS B 1 74 ? -4.533 19.220 11.200 1.00 44.23 92 CYS B O 1
ATOM 1590 N N . LYS B 1 75 ? -4.304 19.939 9.078 1.00 40.82 93 LYS B N 1
ATOM 1591 C CA . LYS B 1 75 ? -4.825 21.287 9.305 1.00 33.58 93 LYS B CA 1
ATOM 1592 C C . LYS B 1 75 ? -6.213 21.545 8.702 1.00 39.11 93 LYS B C 1
ATOM 1593 O O . LYS B 1 75 ? -6.367 21.620 7.489 1.00 49.49 93 LYS B O 1
ATOM 1599 N N . ILE B 1 76 ? -7.215 21.688 9.564 1.00 39.83 94 ILE B N 1
ATOM 1600 C CA . ILE B 1 76 ? -8.585 21.965 9.148 1.00 37.91 94 ILE B CA 1
ATOM 1601 C C . ILE B 1 76 ? -8.877 23.454 9.254 1.00 42.91 94 ILE B C 1
ATOM 1602 O O . ILE B 1 76 ? -8.578 24.065 10.274 1.00 45.81 94 ILE B O 1
ATOM 1607 N N . THR B 1 77 ? -9.488 24.035 8.223 1.00 43.53 95 THR B N 1
ATOM 1608 C CA . THR B 1 77 ? -9.832 25.451 8.263 1.00 38.73 95 THR B CA 1
ATOM 1609 C C . THR B 1 77 ? -11.336 25.668 8.249 1.00 44.14 95 THR B C 1
ATOM 1610 O O . THR B 1 77 ? -12.003 25.308 7.285 1.00 41.82 95 THR B O 1
ATOM 1614 N N . ALA B 1 78 ? -11.879 26.248 9.321 1.00 42.96 96 ALA B N 1
ATOM 1615 C CA . ALA B 1 78 ? -13.303 26.581 9.339 1.00 45.01 96 ALA B CA 1
ATOM 1616 C C . ALA B 1 78 ? -13.514 27.991 8.790 1.00 38.44 96 ALA B C 1
ATOM 1617 O O . ALA B 1 78 ? -12.925 28.946 9.288 1.00 38.08 96 ALA B O 1
ATOM 1619 N N . HIS B 1 79 ? -14.356 28.121 7.770 1.00 39.54 97 HIS B N 1
ATOM 1620 C CA . HIS B 1 79 ? -14.459 29.388 7.036 1.00 40.22 97 HIS B CA 1
ATOM 1621 C C . HIS B 1 79 ? -15.518 30.361 7.586 1.00 45.21 97 HIS B C 1
ATOM 1622 O O . HIS B 1 79 ? -15.468 31.567 7.319 1.00 39.22 97 HIS B O 1
ATOM 1629 N N . ARG B 1 80 ? -16.465 29.830 8.353 1.00 49.62 98 ARG B N 1
ATOM 1630 C CA . ARG B 1 80 ? -17.418 30.667 9.081 1.00 57.66 98 ARG B CA 1
ATOM 1631 C C . ARG B 1 80 ? -17.450 30.256 10.551 1.00 49.01 98 ARG B C 1
ATOM 1632 O O . ARG B 1 80 ? -18.353 29.552 11.008 1.00 58.74 98 ARG B O 1
ATOM 1640 N N . TYR B 1 81 ? -16.434 30.704 11.277 1.00 51.75 99 TYR B N 1
ATOM 1641 C CA . TYR B 1 81 ? -16.212 30.290 12.653 1.00 46.87 99 TYR B CA 1
ATOM 1642 C C . TYR B 1 81 ? -16.621 31.413 13.595 1.00 55.43 99 TYR B C 1
ATOM 1643 O O . TYR B 1 81 ? -16.152 32.551 13.465 1.00 46.62 99 TYR B O 1
ATOM 1652 N N . ARG B 1 82 ? -17.496 31.095 14.543 1.00 48.56 100 ARG B N 1
ATOM 1653 C CA . ARG B 1 82 ? -17.993 32.115 15.454 1.00 62.55 100 ARG B CA 1
ATOM 1654 C C . ARG B 1 82 ? -16.963 32.530 16.507 1.00 56.67 100 ARG B C 1
ATOM 1655 O O . ARG B 1 82 ? -16.513 31.734 17.330 1.00 57.31 100 ARG B O 1
ATOM 1663 N N . GLU B 1 83 ? -16.584 33.797 16.435 1.00 63.23 101 GLU B N 1
ATOM 1664 C CA . GLU B 1 83 ? -15.600 34.384 17.330 1.00 78.10 101 GLU B CA 1
ATOM 1665 C C . GLU B 1 83 ? -16.219 34.687 18.687 1.00 76.64 101 GLU B C 1
ATOM 1666 O O . GLU B 1 83 ? -15.626 34.408 19.724 1.00 65.60 101 GLU B O 1
ATOM 1672 N N . PHE B 1 84 ? -17.421 35.254 18.657 1.00 80.63 102 PHE B N 1
ATOM 1673 C CA . PHE B 1 84 ? -18.124 35.691 19.861 1.00 81.84 102 PHE B CA 1
ATOM 1674 C C . PHE B 1 84 ? -18.409 34.541 20.811 1.00 83.38 102 PHE B C 1
ATOM 1675 O O . PHE B 1 84 ? -18.482 34.724 22.031 1.00 85.49 102 PHE B O 1
ATOM 1683 N N . VAL B 1 85 ? -18.567 33.351 20.245 1.00 78.21 103 VAL B N 1
ATOM 1684 C CA . VAL B 1 85 ? -18.865 32.167 21.036 1.00 72.06 103 VAL B CA 1
ATOM 1685 C C . VAL B 1 85 ? -17.633 31.673 21.801 1.00 74.02 103 VAL B C 1
ATOM 1686 O O . VAL B 1 85 ? -16.540 31.586 21.242 1.00 72.88 103 VAL B O 1
ATOM 1690 N N . PRO B 1 86 ? -17.812 31.372 23.095 1.00 80.08 104 PRO B N 1
ATOM 1691 C CA . PRO B 1 86 ? -16.759 30.854 23.978 1.00 78.13 104 PRO B CA 1
ATOM 1692 C C . PRO B 1 86 ? -16.037 29.665 23.350 1.00 68.86 104 PRO B C 1
ATOM 1693 O O . PRO B 1 86 ? -16.683 28.749 22.829 1.00 61.38 104 PRO B O 1
ATOM 1697 N N . LYS B 1 87 ? -14.710 29.680 23.431 1.00 68.64 105 LYS B N 1
ATOM 1698 C CA . LYS B 1 87 ? -13.862 28.724 22.717 1.00 74.37 105 LYS B CA 1
ATOM 1699 C C . LYS B 1 87 ? -13.883 27.305 23.301 1.00 70.55 105 LYS B C 1
ATOM 1700 O O . LYS B 1 87 ? -13.461 27.083 24.437 1.00 65.21 105 LYS B O 1
ATOM 1706 N N . ILE B 1 88 ? -14.372 26.348 22.516 1.00 60.63 106 ILE B N 1
ATOM 1707 C CA . ILE B 1 88 ? -14.394 24.950 22.936 1.00 45.78 106 ILE B CA 1
ATOM 1708 C C . ILE B 1 88 ? -12.997 24.368 22.854 1.00 51.12 106 ILE B C 1
ATOM 1709 O O . ILE B 1 88 ? -12.364 24.425 21.800 1.00 65.96 106 ILE B O 1
ATOM 1714 N N . PRO B 1 89 ? -12.498 23.818 23.972 1.00 59.87 107 PRO B N 1
ATOM 1715 C CA . PRO B 1 89 ? -11.151 23.240 24.037 1.00 57.70 107 PRO B CA 1
ATOM 1716 C C . PRO B 1 89 ? -11.093 21.819 23.474 1.00 49.05 107 PRO B C 1
ATOM 1717 O O . PRO B 1 89 ? -12.116 21.159 23.301 1.00 45.61 107 PRO B O 1
ATOM 1721 N N . TYR B 1 90 ? -9.879 21.369 23.187 1.00 52.17 108 TYR B N 1
ATOM 1722 C CA . TYR B 1 90 ? -9.652 20.038 22.653 1.00 55.14 108 TYR B CA 1
ATOM 1723 C C . TYR B 1 90 ? -10.175 18.968 23.603 1.00 62.57 108 TYR B C 1
ATOM 1724 O O . TYR B 1 90 ? -10.677 17.935 23.153 1.00 61.00 108 TYR B O 1
ATOM 1733 N N . SER B 1 91 ? -10.072 19.210 24.911 1.00 53.43 109 SER B N 1
ATOM 1734 C CA . SER B 1 91 ? -10.490 18.196 25.889 1.00 60.30 109 SER B CA 1
ATOM 1735 C C . SER B 1 91 ? -11.960 17.803 25.717 1.00 41.83 109 SER B C 1
ATOM 1736 O O . SER B 1 91 ? -12.320 16.647 25.898 1.00 58.64 109 SER B O 1
ATOM 1739 N N . SER B 1 92 ? -12.792 18.756 25.311 1.00 52.81 110 SER B N 1
ATOM 1740 C CA . SER B 1 92 ? -14.219 18.496 25.106 1.00 52.24 110 SER B CA 1
ATOM 1741 C C . SER B 1 92 ? -14.578 17.868 23.749 1.00 55.60 110 SER B C 1
ATOM 1742 O O . SER B 1 92 ? -15.755 17.645 23.468 1.00 60.89 110 SER B O 1
ATOM 1745 N N . PHE B 1 93 ? -13.589 17.616 22.894 1.00 60.73 111 PHE B N 1
ATOM 1746 C CA . PHE B 1 93 ? -13.854 16.894 21.638 1.00 58.08 111 PHE B CA 1
ATOM 1747 C C . PHE B 1 93 ? -12.735 15.951 21.188 1.00 54.24 111 PHE B C 1
ATOM 1748 O O . PHE B 1 93 ? -12.742 15.478 20.053 1.00 67.27 111 PHE B O 1
ATOM 1756 N N . SER B 1 94 ? -11.802 15.655 22.092 1.00 57.76 112 SER B N 1
ATOM 1757 C CA . SER B 1 94 ? -10.675 14.778 21.783 1.00 58.55 112 SER B CA 1
ATOM 1758 C C . SER B 1 94 ? -11.148 13.365 21.470 1.00 67.12 112 SER B C 1
ATOM 1759 O O . SER B 1 94 ? -10.432 12.582 20.836 1.00 68.40 112 SER B O 1
ATOM 1762 N N . SER B 1 95 ? -12.358 13.041 21.909 1.00 61.56 113 SER B N 1
ATOM 1763 C CA . SER B 1 95 ? -12.854 11.678 21.784 1.00 67.64 113 SER B CA 1
ATOM 1764 C C . SER B 1 95 ? -14.043 11.590 20.845 1.00 52.37 113 SER B C 1
ATOM 1765 O O . SER B 1 95 ? -14.494 10.497 20.506 1.00 66.51 113 SER B O 1
ATOM 1768 N N . ALA B 1 96 ? -14.551 12.738 20.422 1.00 44.41 114 ALA B N 1
ATOM 1769 C CA . ALA B 1 96 ? -15.649 12.747 19.464 1.00 51.74 114 ALA B CA 1
ATOM 1770 C C . ALA B 1 96 ? -15.269 11.919 18.242 1.00 64.21 114 ALA B C 1
ATOM 1771 O O . ALA B 1 96 ? -14.093 11.858 17.854 1.00 53.75 114 ALA B O 1
ATOM 1773 N N . PRO B 1 97 ? -16.268 11.258 17.648 1.00 65.69 115 PRO B N 1
ATOM 1774 C CA . PRO B 1 97 ? -16.142 10.375 16.485 1.00 63.14 115 PRO B CA 1
ATOM 1775 C C . PRO B 1 97 ? -15.514 11.069 15.281 1.00 65.21 115 PRO B C 1
ATOM 1776 O O . PRO B 1 97 ? -16.013 12.100 14.823 1.00 65.10 115 PRO B O 1
ATOM 1780 N N . GLY B 1 98 ? -14.424 10.494 14.779 1.00 61.82 116 GLY B N 1
ATOM 1781 C CA . GLY B 1 98 ? -13.732 11.020 13.616 1.00 67.82 116 GLY B CA 1
ATOM 1782 C C . GLY B 1 98 ? -12.502 11.830 13.980 1.00 68.85 116 GLY B C 1
ATOM 1783 O O . GLY B 1 98 ? -11.578 11.974 13.176 1.00 53.96 116 GLY B O 1
ATOM 1784 N N . VAL B 1 99 ? -12.485 12.352 15.203 1.00 62.14 117 VAL B N 1
ATOM 1785 C CA . VAL B 1 99 ? -11.448 13.292 15.609 1.00 54.71 117 VAL B CA 1
ATOM 1786 C C . VAL B 1 99 ? -10.176 12.573 16.037 1.00 57.61 117 VAL B C 1
ATOM 1787 O O . VAL B 1 99 ? -9.765 12.629 17.192 1.00 57.06 117 VAL B O 1
ATOM 1791 N N . ILE B 1 100 ? -9.545 11.929 15.062 1.00 58.94 118 ILE B N 1
ATOM 1792 C CA . ILE B 1 100 ? -8.435 11.023 15.299 1.00 55.02 118 ILE B CA 1
ATOM 1793 C C . ILE B 1 100 ? -7.070 11.683 15.412 1.00 48.77 118 ILE B C 1
ATOM 1794 O O . ILE B 1 100 ? -6.081 11.007 15.683 1.00 57.14 118 ILE B O 1
ATOM 1799 N N . PHE B 1 101 ? -6.986 12.988 15.198 1.00 55.69 119 PHE B N 1
ATOM 1800 C CA . PHE B 1 101 ? -5.679 13.628 15.343 1.00 45.83 119 PHE B CA 1
ATOM 1801 C C . PHE B 1 101 ? -5.335 13.909 16.807 1.00 49.37 119 PHE B C 1
ATOM 1802 O O . PHE B 1 101 ? -6.213 14.187 17.622 1.00 60.76 119 PHE B O 1
ATOM 1810 N N . ARG B 1 102 ? -4.057 13.797 17.139 1.00 44.68 120 ARG B N 1
ATOM 1811 C CA . ARG B 1 102 ? -3.585 13.940 18.519 1.00 56.32 120 ARG B CA 1
ATOM 1812 C C . ARG B 1 102 ? -2.571 15.081 18.626 1.00 52.33 120 ARG B C 1
ATOM 1813 O O . ARG B 1 102 ? -1.960 15.468 17.633 1.00 54.09 120 ARG B O 1
ATOM 1821 N N . GLN B 1 103 ? -2.399 15.617 19.826 1.00 41.05 121 GLN B N 1
ATOM 1822 C CA . GLN B 1 103 ? -1.362 16.611 20.094 1.00 46.78 121 GLN B CA 1
ATOM 1823 C C . GLN B 1 103 ? -0.074 16.324 19.345 1.00 38.99 121 GLN B C 1
ATOM 1824 O O . GLN B 1 103 ? 0.370 15.189 19.265 1.00 48.18 121 GLN B O 1
ATOM 1830 N N . GLU B 1 104 ? 0.542 17.378 18.832 1.00 35.54 122 GLU B N 1
ATOM 1831 C CA . GLU B 1 104 ? 1.695 17.256 17.967 1.00 36.15 122 GLU B CA 1
ATOM 1832 C C . GLU B 1 104 ? 3.013 17.082 18.699 1.00 52.91 122 GLU B C 1
ATOM 1833 O O . GLU B 1 104 ? 3.283 17.748 19.700 1.00 42.15 122 GLU B O 1
ATOM 1839 N N . THR B 1 105 ? 3.853 16.213 18.149 1.00 47.60 123 THR B N 1
ATOM 1840 C CA . THR B 1 105 ? 5.220 16.080 18.601 1.00 44.36 123 THR B CA 1
ATOM 1841 C C . THR B 1 105 ? 5.854 17.465 18.682 1.00 50.33 123 THR B C 1
ATOM 1842 O O . THR B 1 105 ? 5.777 18.245 17.734 1.00 58.76 123 THR B O 1
ATOM 1846 N N . GLY B 1 106 ? 6.460 17.783 19.824 1.00 64.48 124 GLY B N 1
ATOM 1847 C CA . GLY B 1 106 ? 7.204 19.027 19.970 1.00 56.50 124 GLY B CA 1
ATOM 1848 C C . GLY B 1 106 ? 6.438 20.192 20.569 1.00 60.59 124 GLY B C 1
ATOM 1849 O O . GLY B 1 106 ? 7.037 21.168 21.033 1.00 70.83 124 GLY B O 1
ATOM 1850 N N . LEU B 1 107 ? 5.114 20.101 20.550 1.00 55.61 125 LEU B N 1
ATOM 1851 C CA . LEU B 1 107 ? 4.275 21.088 21.215 1.00 57.67 125 LEU B CA 1
ATOM 1852 C C . LEU B 1 107 ? 3.939 20.619 22.627 1.00 60.64 125 LEU B C 1
ATOM 1853 O O . LEU B 1 107 ? 4.039 19.431 22.940 1.00 57.17 125 LEU B O 1
ATOM 1858 N N . ASP B 1 108 ? 3.551 21.545 23.491 1.00 58.44 126 ASP B N 1
ATOM 1859 C CA . ASP B 1 108 ? 3.176 21.139 24.839 1.00 61.06 126 ASP B CA 1
ATOM 1860 C C . ASP B 1 108 ? 1.691 21.335 25.101 1.00 57.69 126 ASP B C 1
ATOM 1861 O O . ASP B 1 108 ? 1.111 20.671 25.959 1.00 50.39 126 ASP B O 1
ATOM 1866 N N . HIS B 1 109 ? 1.067 22.223 24.339 1.00 53.57 127 HIS B N 1
ATOM 1867 C CA . HIS B 1 109 ? -0.380 22.386 24.440 1.00 48.89 127 HIS B CA 1
ATOM 1868 C C . HIS B 1 109 ? -1.100 21.461 23.477 1.00 54.15 127 HIS B C 1
ATOM 1869 O O . HIS B 1 109 ? -0.500 20.823 22.609 1.00 56.14 127 HIS B O 1
ATOM 1876 N N . ASP B 1 110 ? -2.405 21.393 23.640 1.00 51.39 128 ASP B N 1
ATOM 1877 C CA . ASP B 1 110 ? -3.220 20.581 22.777 1.00 44.78 128 ASP B CA 1
ATOM 1878 C C . ASP B 1 110 ? -3.607 21.352 21.517 1.00 52.17 128 ASP B C 1
ATOM 1879 O O . ASP B 1 110 ? -3.367 22.555 21.414 1.00 40.34 128 ASP B O 1
ATOM 1884 N N . PRO B 1 111 ? -4.196 20.649 20.543 1.00 50.13 129 PRO B N 1
ATOM 1885 C CA . PRO B 1 111 ? -4.710 21.331 19.354 1.00 45.86 129 PRO B CA 1
ATOM 1886 C C . PRO B 1 111 ? -5.734 22.365 19.766 1.00 58.76 129 PRO B C 1
ATOM 1887 O O . PRO B 1 111 ? -6.599 22.070 20.599 1.00 55.94 129 PRO B O 1
ATOM 1891 N N . GLU B 1 112 ? -5.633 23.567 19.209 1.00 42.55 130 GLU B N 1
ATOM 1892 C CA . GLU B 1 112 ? -6.667 24.562 19.442 1.00 41.25 130 GLU B CA 1
ATOM 1893 C C . GLU B 1 112 ? -7.135 25.260 18.184 1.00 44.14 130 GLU B C 1
ATOM 1894 O O . GLU B 1 112 ? -6.452 25.264 17.157 1.00 46.04 130 GLU B O 1
ATOM 1900 N N . TRP B 1 113 ? -8.323 25.838 18.276 1.00 46.77 131 TRP B N 1
ATOM 1901 C CA . TRP B 1 113 ? -8.867 26.634 17.202 1.00 34.63 131 TRP B CA 1
ATOM 1902 C C . TRP B 1 113 ? -8.206 27.993 17.254 1.00 50.52 131 TRP B C 1
ATOM 1903 O O . TRP B 1 113 ? -8.281 28.674 18.267 1.00 48.79 131 TRP B O 1
ATOM 1914 N N . VAL B 1 114 ? -7.566 28.385 16.156 1.00 51.73 132 VAL B N 1
ATOM 1915 C CA . VAL B 1 114 ? -6.815 29.629 16.085 1.00 36.16 132 VAL B CA 1
ATOM 1916 C C . VAL B 1 114 ? -7.449 30.552 15.046 1.00 49.68 132 VAL B C 1
ATOM 1917 O O . VAL B 1 114 ? -7.364 30.311 13.845 1.00 47.82 132 VAL B O 1
ATOM 1921 N N . VAL B 1 115 ? -8.079 31.618 15.518 1.00 48.52 133 VAL B N 1
ATOM 1922 C CA . VAL B 1 115 ? -8.714 32.579 14.641 1.00 43.16 133 VAL B CA 1
ATOM 1923 C C . VAL B 1 115 ? -7.699 33.292 13.757 1.00 47.05 133 VAL B C 1
ATOM 1924 O O . VAL B 1 115 ? -6.661 33.744 14.219 1.00 46.51 133 VAL B O 1
ATOM 1928 N N . ASN B 1 116 ? -8.017 33.374 12.471 1.00 52.69 134 ASN B N 1
ATOM 1929 C CA . ASN B 1 116 ? -7.267 34.198 11.537 1.00 54.82 134 ASN B CA 1
ATOM 1930 C C . ASN B 1 116 ? -7.690 35.669 11.622 1.00 53.24 134 ASN B C 1
ATOM 1931 O O . ASN B 1 116 ? -8.690 36.072 11.024 1.00 53.16 134 ASN B O 1
ATOM 1936 N N . MET B 1 117 ? -6.928 36.465 12.369 1.00 62.77 135 MET B N 1
ATOM 1937 C CA . MET B 1 117 ? -7.234 37.886 12.539 1.00 66.36 135 MET B CA 1
ATOM 1938 C C . MET B 1 117 ? -6.814 38.712 11.323 1.00 64.93 135 MET B C 1
ATOM 1939 O O . MET B 1 117 ? -7.309 39.819 11.093 1.00 58.92 135 MET B O 1
ATOM 1944 N N . LYS B 1 118 ? -5.894 38.173 10.541 1.00 57.31 136 LYS B N 1
ATOM 1945 C CA . LYS B 1 118 ? -5.374 38.911 9.407 1.00 54.55 136 LYS B CA 1
ATOM 1946 C C . LYS B 1 118 ? -6.310 38.779 8.219 1.00 62.09 136 LYS B C 1
ATOM 1947 O O . LYS B 1 118 ? -6.084 39.388 7.181 1.00 68.83 136 LYS B O 1
ATOM 1953 N N . ALA B 1 119 ? -7.370 37.989 8.373 1.00 57.25 137 ALA B N 1
ATOM 1954 C CA . ALA B 1 119 ? -8.352 37.843 7.301 1.00 61.15 137 ALA B CA 1
ATOM 1955 C C . ALA B 1 119 ? -9.660 38.536 7.647 1.00 64.12 137 ALA B C 1
ATOM 1956 O O . ALA B 1 119 ? -10.053 38.608 8.817 1.00 61.79 137 ALA B O 1
ATOM 1958 N N . ARG B 1 120 ? -10.318 39.043 6.610 1.00 51.77 138 ARG B N 1
ATOM 1959 C CA . ARG B 1 120 ? -11.599 39.730 6.732 1.00 55.15 138 ARG B CA 1
ATOM 1960 C C . ARG B 1 120 ? -12.647 38.941 7.489 1.00 56.81 138 ARG B C 1
ATOM 1961 O O . ARG B 1 120 ? -12.636 37.717 7.505 1.00 58.03 138 ARG B O 1
ATOM 1969 N N . THR B 1 121 ? -13.567 39.661 8.109 1.00 50.99 139 THR B N 1
ATOM 1970 C CA . THR B 1 121 ? -14.702 39.036 8.753 1.00 59.99 139 THR B CA 1
ATOM 1971 C C . THR B 1 121 ? -15.674 38.632 7.658 1.00 55.49 139 THR B C 1
ATOM 1972 O O . THR B 1 121 ? -15.656 39.208 6.574 1.00 63.95 139 THR B O 1
ATOM 1976 N N . ARG B 1 122 ? -16.506 37.634 7.931 1.00 50.11 140 ARG B N 1
ATOM 1977 C CA . ARG B 1 122 ? -17.502 37.186 6.966 1.00 53.21 140 ARG B CA 1
ATOM 1978 C C . ARG B 1 122 ? -18.796 36.907 7.708 1.00 64.59 140 ARG B C 1
ATOM 1979 O O . ARG B 1 122 ? -18.804 36.825 8.936 1.00 60.04 140 ARG B O 1
ATOM 1987 N N . GLY B 1 123 ? -19.892 36.780 6.969 1.00 62.83 141 GLY B N 1
ATOM 1988 C CA . GLY B 1 123 ? -21.164 36.455 7.583 1.00 56.05 141 GLY B CA 1
ATOM 1989 C C . GLY B 1 123 ? -21.107 35.059 8.161 1.00 58.79 141 GLY B C 1
ATOM 1990 O O . GLY B 1 123 ? -20.217 34.282 7.818 1.00 64.33 141 GLY B O 1
ATOM 1991 N N . CYS B 1 124 ? -22.054 34.738 9.035 1.00 54.39 142 CYS B N 1
ATOM 1992 C CA . CYS B 1 124 ? -22.053 33.451 9.713 1.00 60.88 142 CYS B CA 1
ATOM 1993 C C . CYS B 1 124 ? -22.840 32.441 8.912 1.00 57.61 142 CYS B C 1
ATOM 1994 O O . CYS B 1 124 ? -22.565 31.244 8.956 1.00 56.42 142 CYS B O 1
ATOM 1997 N N . ASP B 1 125 ? -23.825 32.934 8.180 1.00 55.89 143 ASP B N 1
ATOM 1998 C CA . ASP B 1 125 ? -24.591 32.081 7.283 1.00 69.14 143 ASP B CA 1
ATOM 1999 C C . ASP B 1 125 ? -24.080 32.286 5.862 1.00 64.63 143 ASP B C 1
ATOM 2000 O O . ASP B 1 125 ? -23.686 33.392 5.491 1.00 70.13 143 ASP B O 1
ATOM 2005 N N . HIS B 1 126 ? -24.071 31.215 5.076 1.00 66.89 144 HIS B N 1
ATOM 2006 C CA . HIS B 1 126 ? -23.641 31.294 3.685 1.00 65.06 144 HIS B CA 1
ATOM 2007 C C . HIS B 1 126 ? -24.845 31.483 2.768 1.00 67.72 144 HIS B C 1
ATOM 2008 O O . HIS B 1 126 ? -25.836 30.764 2.898 1.00 61.46 144 HIS B O 1
ATOM 2015 N N . HIS B 1 127 ? -24.757 32.446 1.847 1.00 71.56 145 HIS B N 1
ATOM 2016 C CA . HIS B 1 127 ? -25.811 32.680 0.851 1.00 76.46 145 HIS B CA 1
ATOM 2017 C C . HIS B 1 127 ? -25.377 32.298 -0.569 1.00 73.92 145 HIS B C 1
ATOM 2018 O O . HIS B 1 127 ? -24.523 32.956 -1.159 1.00 68.97 145 HIS B O 1
ATOM 2025 N N . HIS B 1 128 ? -25.981 31.250 -1.120 1.00 66.17 146 HIS B N 1
ATOM 2026 C CA . HIS B 1 128 ? -25.572 30.734 -2.425 1.00 64.56 146 HIS B CA 1
ATOM 2027 C C . HIS B 1 128 ? -25.914 31.646 -3.592 1.00 58.41 146 HIS B C 1
ATOM 2028 O O . HIS B 1 128 ? -25.131 31.771 -4.533 1.00 59.93 146 HIS B O 1
ATOM 2035 N N . HIS B 1 129 ? -27.077 32.287 -3.529 1.00 66.29 147 HIS B N 1
ATOM 2036 C CA A HIS B 1 129 ? -27.512 33.151 -4.616 0.40 56.83 147 HIS B CA 1
ATOM 2037 C CA B HIS B 1 129 ? -27.551 33.143 -4.611 0.60 56.53 147 HIS B CA 1
ATOM 2038 C C . HIS B 1 129 ? -27.855 34.552 -4.121 1.00 61.66 147 HIS B C 1
ATOM 2039 O O . HIS B 1 129 ? -27.786 35.516 -4.888 1.00 63.55 147 HIS B O 1
ATOM 2052 N N . ALA C 1 1 ? 28.799 16.176 16.410 1.00 87.17 19 ALA C N 1
ATOM 2053 C CA . ALA C 1 1 ? 28.165 15.039 15.751 1.00 90.21 19 ALA C CA 1
ATOM 2054 C C . ALA C 1 1 ? 26.649 15.133 15.888 1.00 81.77 19 ALA C C 1
ATOM 2055 O O . ALA C 1 1 ? 25.934 14.146 15.717 1.00 82.96 19 ALA C O 1
ATOM 2057 N N . TYR C 1 2 ? 26.165 16.331 16.196 1.00 61.30 20 TYR C N 1
ATOM 2058 C CA . TYR C 1 2 ? 24.736 16.549 16.396 1.00 67.48 20 TYR C CA 1
ATOM 2059 C C . TYR C 1 2 ? 24.007 17.042 15.138 1.00 68.18 20 TYR C C 1
ATOM 2060 O O . TYR C 1 2 ? 24.575 17.754 14.312 1.00 69.08 20 TYR C O 1
ATOM 2069 N N . VAL C 1 3 ? 22.751 16.634 14.988 1.00 67.86 21 VAL C N 1
ATOM 2070 C CA . VAL C 1 3 ? 21.931 17.102 13.876 1.00 52.41 21 VAL C CA 1
ATOM 2071 C C . VAL C 1 3 ? 20.953 18.178 14.323 1.00 55.46 21 VAL C C 1
ATOM 2072 O O . VAL C 1 3 ? 20.438 18.149 15.444 1.00 47.38 21 VAL C O 1
ATOM 2076 N N . CYS C 1 4 ? 20.707 19.126 13.431 1.00 42.21 22 CYS C N 1
ATOM 2077 C CA . CYS C 1 4 ? 19.782 20.207 13.691 1.00 47.82 22 CYS C CA 1
ATOM 2078 C C . CYS C 1 4 ? 18.500 20.065 12.900 1.00 48.95 22 CYS C C 1
ATOM 2079 O O . CYS C 1 4 ? 18.400 19.239 11.998 1.00 48.30 22 CYS C O 1
ATOM 2082 N N . ARG C 1 5 ? 17.516 20.876 13.259 1.00 39.38 23 ARG C N 1
ATOM 2083 C CA . ARG C 1 5 ? 16.238 20.849 12.599 1.00 37.26 23 ARG C CA 1
ATOM 2084 C C . ARG C 1 5 ? 15.820 22.257 12.222 1.00 46.24 23 ARG C C 1
ATOM 2085 O O . ARG C 1 5 ? 16.460 23.234 12.613 1.00 39.46 23 ARG C O 1
ATOM 2093 N N . GLU C 1 6 ? 14.741 22.344 11.455 1.00 41.12 24 GLU C N 1
ATOM 2094 C CA . GLU C 1 6 ? 14.084 23.611 11.198 1.00 40.37 24 GLU C CA 1
ATOM 2095 C C . GLU C 1 6 ? 13.102 23.942 12.323 1.00 36.22 24 GLU C C 1
ATOM 2096 O O . GLU C 1 6 ? 12.370 23.073 12.793 1.00 37.29 24 GLU C O 1
ATOM 2102 N N . ALA C 1 7 ? 13.072 25.203 12.745 1.00 32.78 25 ALA C N 1
ATOM 2103 C CA . ALA C 1 7 ? 12.059 25.631 13.704 1.00 34.59 25 ALA C CA 1
ATOM 2104 C C . ALA C 1 7 ? 11.535 27.028 13.392 1.00 29.68 25 ALA C C 1
ATOM 2105 O O . ALA C 1 7 ? 12.227 27.846 12.793 1.00 32.16 25 ALA C O 1
ATOM 2107 N N . SER C 1 8 ? 10.305 27.288 13.813 1.00 27.88 26 SER C N 1
ATOM 2108 C CA . SER C 1 8 ? 9.683 28.582 13.604 1.00 38.76 26 SER C CA 1
ATOM 2109 C C . SER C 1 8 ? 9.127 29.175 14.885 1.00 36.60 26 SER C C 1
ATOM 2110 O O . SER C 1 8 ? 8.768 28.450 15.813 1.00 29.40 26 SER C O 1
ATOM 2113 N N . ILE C 1 9 ? 9.028 30.497 14.921 1.00 31.08 27 ILE C N 1
ATOM 2114 C CA . ILE C 1 9 ? 8.341 31.152 16.019 1.00 28.50 27 ILE C CA 1
ATOM 2115 C C . ILE C 1 9 ? 7.461 32.262 15.460 1.00 33.84 27 ILE C C 1
ATOM 2116 O O . ILE C 1 9 ? 7.867 32.977 14.546 1.00 38.57 27 ILE C O 1
ATOM 2121 N N . SER C 1 10 ? 6.240 32.360 15.979 1.00 30.20 28 SER C N 1
ATOM 2122 C CA . SER C 1 10 ? 5.275 33.333 15.507 1.00 37.16 28 SER C CA 1
ATOM 2123 C C . SER C 1 10 ? 4.883 34.295 16.593 1.00 44.46 28 SER C C 1
ATOM 2124 O O . SER C 1 10 ? 4.722 33.906 17.759 1.00 40.67 28 SER C O 1
ATOM 2127 N N . GLY C 1 11 ? 4.713 35.551 16.195 1.00 42.12 29 GLY C N 1
ATOM 2128 C CA . GLY C 1 11 ? 4.356 36.607 17.120 1.00 44.41 29 GLY C CA 1
ATOM 2129 C C . GLY C 1 11 ? 3.541 37.688 16.436 1.00 48.06 29 GLY C C 1
ATOM 2130 O O . GLY C 1 11 ? 3.333 37.666 15.222 1.00 44.99 29 GLY C O 1
ATOM 2131 N N . GLU C 1 12 ? 3.070 38.639 17.228 1.00 34.66 30 GLU C N 1
ATOM 2132 C CA . GLU C 1 12 ? 2.225 39.690 16.719 1.00 41.75 30 GLU C CA 1
ATOM 2133 C C . GLU C 1 12 ? 2.888 41.037 16.902 1.00 40.25 30 GLU C C 1
ATOM 2134 O O . GLU C 1 12 ? 3.597 41.275 17.875 1.00 43.10 30 GLU C O 1
ATOM 2140 N N . ILE C 1 13 ? 2.680 41.906 15.928 1.00 45.05 31 ILE C N 1
ATOM 2141 C CA . ILE C 1 13 ? 3.191 43.254 15.989 1.00 45.75 31 ILE C CA 1
ATOM 2142 C C . ILE C 1 13 ? 2.027 44.145 15.651 1.00 43.32 31 ILE C C 1
ATOM 2143 O O . ILE C 1 13 ? 1.400 43.989 14.611 1.00 54.11 31 ILE C O 1
ATOM 2148 N N . ARG C 1 14 ? 1.718 45.062 16.551 1.00 41.71 32 ARG C N 1
ATOM 2149 C CA . ARG C 1 14 ? 0.569 45.935 16.399 1.00 54.30 32 ARG C CA 1
ATOM 2150 C C . ARG C 1 14 ? 1.032 47.342 16.082 1.00 53.64 32 ARG C C 1
ATOM 2151 O O . ARG C 1 14 ? 2.095 47.774 16.543 1.00 49.98 32 ARG C O 1
ATOM 2159 N N . TYR C 1 15 ? 0.223 48.057 15.304 1.00 54.48 33 TYR C N 1
ATOM 2160 C CA . TYR C 1 15 ? 0.555 49.423 14.904 1.00 51.58 33 TYR C CA 1
ATOM 2161 C C . TYR C 1 15 ? -0.296 50.512 15.565 1.00 51.60 33 TYR C C 1
ATOM 2162 O O . TYR C 1 15 ? -1.377 50.242 16.098 1.00 48.08 33 TYR C O 1
ATOM 2171 N N . PRO C 1 16 ? 0.205 51.753 15.556 1.00 58.73 34 PRO C N 1
ATOM 2172 C CA . PRO C 1 16 ? -0.550 52.774 16.280 1.00 57.08 34 PRO C CA 1
ATOM 2173 C C . PRO C 1 16 ? -1.934 52.955 15.674 1.00 58.56 34 PRO C C 1
ATOM 2174 O O . PRO C 1 16 ? -2.123 52.772 14.472 1.00 58.87 34 PRO C O 1
ATOM 2178 N N . GLN C 1 17 ? -2.893 53.272 16.533 1.00 53.90 35 GLN C N 1
ATOM 2179 C CA . GLN C 1 17 ? -4.266 53.585 16.149 1.00 58.24 35 GLN C CA 1
ATOM 2180 C C . GLN C 1 17 ? -4.313 54.489 14.921 1.00 47.58 35 GLN C C 1
ATOM 2181 O O . GLN C 1 17 ? -3.576 55.470 14.827 1.00 55.47 35 GLN C O 1
ATOM 2187 N N . GLY C 1 18 ? -5.186 54.156 13.983 1.00 39.71 36 GLY C N 1
ATOM 2188 C CA . GLY C 1 18 ? -5.412 55.002 12.832 1.00 51.87 36 GLY C CA 1
ATOM 2189 C C . GLY C 1 18 ? -4.279 55.042 11.821 1.00 65.44 36 GLY C C 1
ATOM 2190 O O . GLY C 1 18 ? -4.324 55.836 10.872 1.00 64.58 36 GLY C O 1
ATOM 2191 N N . THR C 1 19 ? -3.262 54.203 12.003 1.00 60.50 37 THR C N 1
ATOM 2192 C CA . THR C 1 19 ? -2.172 54.193 11.045 1.00 60.90 37 THR C CA 1
ATOM 2193 C C . THR C 1 19 ? -2.216 52.923 10.227 1.00 53.21 37 THR C C 1
ATOM 2194 O O . THR C 1 19 ? -2.905 51.964 10.561 1.00 58.61 37 THR C O 1
ATOM 2198 N N . CYS C 1 20 ? -1.438 52.931 9.156 1.00 51.93 38 CYS C N 1
ATOM 2199 C CA . CYS C 1 20 ? -1.357 51.814 8.240 1.00 46.43 38 CYS C CA 1
ATOM 2200 C C . CYS C 1 20 ? 0.056 51.726 7.700 1.00 44.46 38 CYS C C 1
ATOM 2201 O O . CYS C 1 20 ? 0.540 52.656 7.054 1.00 44.55 38 CYS C O 1
ATOM 2204 N N . PRO C 1 21 ? 0.724 50.599 7.967 1.00 44.72 39 PRO C N 1
ATOM 2205 C CA . PRO C 1 21 ? 2.083 50.337 7.502 1.00 43.81 39 PRO C CA 1
ATOM 2206 C C . PRO C 1 21 ? 2.064 49.803 6.077 1.00 38.98 39 PRO C C 1
ATOM 2207 O O . PRO C 1 21 ? 1.070 49.228 5.650 1.00 38.66 39 PRO C O 1
ATOM 2211 N N . THR C 1 22 ? 3.151 49.983 5.348 1.00 43.85 40 THR C N 1
ATOM 2212 C CA . THR C 1 22 ? 3.295 49.285 4.088 1.00 43.37 40 THR C CA 1
ATOM 2213 C C . THR C 1 22 ? 3.658 47.829 4.401 1.00 49.69 40 THR C C 1
ATOM 2214 O O . THR C 1 22 ? 4.029 47.510 5.539 1.00 45.43 40 THR C O 1
ATOM 2218 N N . LYS C 1 23 ? 3.514 46.943 3.417 1.00 38.61 41 LYS C N 1
ATOM 2219 C CA . LYS C 1 23 ? 3.951 45.567 3.592 1.00 43.88 41 LYS C CA 1
ATOM 2220 C C . LYS C 1 23 ? 5.456 45.573 3.837 1.00 44.01 41 LYS C C 1
ATOM 2221 O O . LYS C 1 23 ? 5.975 44.806 4.645 1.00 37.12 41 LYS C O 1
ATOM 2227 N N . THR C 1 24 ? 6.144 46.472 3.147 1.00 38.67 42 THR C N 1
ATOM 2228 C CA . THR C 1 24 ? 7.586 46.636 3.291 1.00 44.07 42 THR C CA 1
ATOM 2229 C C . THR C 1 24 ? 7.960 47.134 4.683 1.00 41.28 42 THR C C 1
ATOM 2230 O O . THR C 1 24 ? 8.979 46.744 5.231 1.00 39.74 42 THR C O 1
ATOM 2234 N N . GLU C 1 25 ? 7.146 48.017 5.240 1.00 44.04 43 GLU C N 1
ATOM 2235 C CA . GLU C 1 25 ? 7.407 48.490 6.592 1.00 53.17 43 GLU C CA 1
ATOM 2236 C C . GLU C 1 25 ? 7.218 47.344 7.574 1.00 47.26 43 GLU C C 1
ATOM 2237 O O . GLU C 1 25 ? 8.062 47.123 8.440 1.00 56.28 43 GLU C O 1
ATOM 2243 N N . ALA C 1 26 ? 6.108 46.621 7.436 1.00 41.12 44 ALA C N 1
ATOM 2244 C CA . ALA C 1 26 ? 5.809 45.497 8.324 1.00 44.83 44 ALA C CA 1
ATOM 2245 C C . ALA C 1 26 ? 6.916 44.446 8.299 1.00 44.36 44 ALA C C 1
ATOM 2246 O O . ALA C 1 26 ? 7.409 44.033 9.348 1.00 52.59 44 ALA C O 1
ATOM 2248 N N . LEU C 1 27 ? 7.308 44.020 7.102 1.00 37.42 45 LEU C N 1
ATOM 2249 C CA . LEU C 1 27 ? 8.319 42.998 6.980 1.00 31.67 45 LEU C CA 1
ATOM 2250 C C . LEU C 1 27 ? 9.623 43.500 7.592 1.00 38.25 45 LEU C C 1
ATOM 2251 O O . LEU C 1 27 ? 10.439 42.727 8.092 1.00 38.84 45 LEU C O 1
ATOM 2256 N N . ASN C 1 28 ? 9.810 44.809 7.531 1.00 37.54 46 ASN C N 1
ATOM 2257 C CA . ASN C 1 28 ? 11.026 45.418 8.020 1.00 39.09 46 ASN C CA 1
ATOM 2258 C C . ASN C 1 28 ? 11.072 45.378 9.550 1.00 41.52 46 ASN C C 1
ATOM 2259 O O . ASN C 1 28 ? 12.119 45.143 10.125 1.00 33.84 46 ASN C O 1
ATOM 2264 N N . ASP C 1 29 ? 9.924 45.581 10.189 1.00 35.62 47 ASP C N 1
ATOM 2265 C CA . ASP C 1 29 ? 9.817 45.506 11.644 1.00 50.52 47 ASP C CA 1
ATOM 2266 C C . ASP C 1 29 ? 9.983 44.088 12.110 1.00 45.62 47 ASP C C 1
ATOM 2267 O O . ASP C 1 29 ? 10.559 43.818 13.156 1.00 35.01 47 ASP C O 1
ATOM 2272 N N . CYS C 1 30 ? 9.438 43.182 11.319 1.00 44.19 48 CYS C N 1
ATOM 2273 C CA . CYS C 1 30 ? 9.511 41.780 11.623 1.00 42.10 48 CYS C CA 1
ATOM 2274 C C . CYS C 1 30 ? 10.971 41.302 11.517 1.00 36.05 48 CYS C C 1
ATOM 2275 O O . CYS C 1 30 ? 11.418 40.467 12.299 1.00 42.14 48 CYS C O 1
ATOM 2278 N N . ASN C 1 31 ? 11.719 41.864 10.570 1.00 36.32 49 ASN C N 1
ATOM 2279 C CA . ASN C 1 31 ? 13.141 41.566 10.433 1.00 29.58 49 ASN C CA 1
ATOM 2280 C C . ASN C 1 31 ? 13.986 42.231 11.526 1.00 31.63 49 ASN C C 1
ATOM 2281 O O . ASN C 1 31 ? 15.205 42.033 11.593 1.00 33.17 49 ASN C O 1
ATOM 2286 N N . LYS C 1 32 ? 13.337 43.051 12.348 1.00 35.87 50 LYS C N 1
ATOM 2287 C CA . LYS C 1 32 ? 13.970 43.572 13.548 1.00 47.47 50 LYS C CA 1
ATOM 2288 C C . LYS C 1 32 ? 13.944 42.473 14.589 1.00 30.67 50 LYS C C 1
ATOM 2289 O O . LYS C 1 32 ? 14.935 42.238 15.258 1.00 39.02 50 LYS C O 1
ATOM 2295 N N . VAL C 1 33 ? 12.808 41.788 14.693 1.00 30.76 51 VAL C N 1
ATOM 2296 C CA . VAL C 1 33 ? 12.733 40.588 15.505 1.00 35.04 51 VAL C CA 1
ATOM 2297 C C . VAL C 1 33 ? 13.793 39.583 15.058 1.00 44.77 51 VAL C C 1
ATOM 2298 O O . VAL C 1 33 ? 14.655 39.206 15.842 1.00 50.40 51 VAL C O 1
ATOM 2302 N N . THR C 1 34 ? 13.740 39.171 13.793 1.00 40.69 52 THR C N 1
ATOM 2303 C CA . THR C 1 34 ? 14.753 38.270 13.238 1.00 39.53 52 THR C CA 1
ATOM 2304 C C . THR C 1 34 ? 16.161 38.554 13.754 1.00 37.30 52 THR C C 1
ATOM 2305 O O . THR C 1 34 ? 16.865 37.661 14.236 1.00 36.87 52 THR C O 1
ATOM 2309 N N . LYS C 1 35 ? 16.573 39.800 13.585 1.00 31.22 53 LYS C N 1
ATOM 2310 C CA . LYS C 1 35 ? 17.873 40.274 14.043 1.00 41.19 53 LYS C CA 1
ATOM 2311 C C . LYS C 1 35 ? 18.004 40.178 15.572 1.00 38.06 53 LYS C C 1
ATOM 2312 O O . LYS C 1 35 ? 19.063 39.831 16.075 1.00 32.41 53 LYS C O 1
ATOM 2318 N N . GLY C 1 36 ? 16.929 40.491 16.294 1.00 35.59 54 GLY C N 1
ATOM 2319 C CA . GLY C 1 36 ? 16.935 40.365 17.742 1.00 45.25 54 GLY C CA 1
ATOM 2320 C C . GLY C 1 36 ? 17.271 38.930 18.119 1.00 50.34 54 GLY C C 1
ATOM 2321 O O . GLY C 1 36 ? 18.221 38.675 18.864 1.00 42.60 54 GLY C O 1
ATOM 2322 N N . LEU C 1 37 ? 16.509 37.992 17.554 1.00 44.84 55 LEU C N 1
ATOM 2323 C CA . LEU C 1 37 ? 16.689 36.564 17.817 1.00 40.30 55 LEU C CA 1
ATOM 2324 C C . LEU C 1 37 ? 18.052 36.024 17.414 1.00 32.88 55 LEU C C 1
ATOM 2325 O O . LEU C 1 37 ? 18.566 35.136 18.075 1.00 42.26 55 LEU C O 1
ATOM 2330 N N . ILE C 1 38 ? 18.645 36.554 16.346 1.00 36.64 56 ILE C N 1
ATOM 2331 C CA . ILE C 1 38 ? 19.973 36.112 15.967 1.00 38.25 56 ILE C CA 1
ATOM 2332 C C . ILE C 1 38 ? 21.030 36.538 16.999 1.00 47.89 56 ILE C C 1
ATOM 2333 O O . ILE C 1 38 ? 21.983 35.807 17.260 1.00 39.95 56 ILE C O 1
ATOM 2338 N N . ASP C 1 39 ? 20.852 37.712 17.590 1.00 42.39 57 ASP C N 1
ATOM 2339 C CA . ASP C 1 39 ? 21.773 38.180 18.626 1.00 48.34 57 ASP C CA 1
ATOM 2340 C C . ASP C 1 39 ? 21.639 37.391 19.927 1.00 34.66 57 ASP C C 1
ATOM 2341 O O . ASP C 1 39 ? 22.633 37.050 20.542 1.00 38.69 57 ASP C O 1
ATOM 2346 N N . PHE C 1 40 ? 20.409 37.083 20.319 1.00 31.98 58 PHE C N 1
ATOM 2347 C CA . PHE C 1 40 ? 20.165 36.246 21.488 1.00 35.58 58 PHE C CA 1
ATOM 2348 C C . PHE C 1 40 ? 20.678 34.823 21.245 1.00 46.74 58 PHE C C 1
ATOM 2349 O O . PHE C 1 40 ? 21.363 34.250 22.101 1.00 44.09 58 PHE C O 1
ATOM 2357 N N . SER C 1 41 ? 20.353 34.246 20.083 1.00 33.71 59 SER C N 1
ATOM 2358 C CA . SER C 1 41 ? 20.843 32.907 19.798 1.00 39.15 59 SER C CA 1
ATOM 2359 C C . SER C 1 41 ? 22.342 32.902 19.982 1.00 36.28 59 SER C C 1
ATOM 2360 O O . SER C 1 41 ? 22.909 31.986 20.577 1.00 39.16 59 SER C O 1
ATOM 2363 N N . GLN C 1 42 ? 22.965 33.949 19.471 1.00 37.81 60 GLN C N 1
ATOM 2364 C CA . GLN C 1 42 ? 24.410 34.002 19.334 1.00 36.92 60 GLN C CA 1
ATOM 2365 C C . GLN C 1 42 ? 25.039 34.110 20.706 1.00 44.79 60 GLN C C 1
ATOM 2366 O O . GLN C 1 42 ? 26.104 33.559 20.957 1.00 45.66 60 GLN C O 1
ATOM 2372 N N . SER C 1 43 ? 24.356 34.808 21.597 1.00 33.05 61 SER C N 1
ATOM 2373 C CA . SER C 1 43 ? 24.847 34.975 22.951 1.00 43.30 61 SER C CA 1
ATOM 2374 C C . SER C 1 43 ? 24.278 33.899 23.865 1.00 52.54 61 SER C C 1
ATOM 2375 O O . SER C 1 43 ? 24.393 33.995 25.084 1.00 53.54 61 SER C O 1
ATOM 2378 N N . HIS C 1 44 ? 23.655 32.878 23.276 1.00 38.92 62 HIS C N 1
ATOM 2379 C CA . HIS C 1 44 ? 23.251 31.702 24.041 1.00 36.31 62 HIS C CA 1
ATOM 2380 C C . HIS C 1 44 ? 23.631 30.385 23.392 1.00 34.84 62 HIS C C 1
ATOM 2381 O O . HIS C 1 44 ? 22.786 29.514 23.225 1.00 42.28 62 HIS C O 1
ATOM 2388 N N . GLN C 1 45 ? 24.904 30.250 23.033 1.00 31.97 63 GLN C N 1
ATOM 2389 C CA . GLN C 1 45 ? 25.437 28.987 22.536 1.00 49.57 63 GLN C CA 1
ATOM 2390 C C . GLN C 1 45 ? 24.756 28.549 21.237 1.00 54.29 63 GLN C C 1
ATOM 2391 O O . GLN C 1 45 ? 24.637 27.348 20.956 1.00 50.64 63 GLN C O 1
ATOM 2397 N N . ARG C 1 46 ? 24.314 29.540 20.458 1.00 43.85 64 ARG C N 1
ATOM 2398 C CA . ARG C 1 46 ? 23.698 29.308 19.148 1.00 41.48 64 ARG C CA 1
ATOM 2399 C C . ARG C 1 46 ? 22.575 28.278 19.198 1.00 39.00 64 ARG C C 1
ATOM 2400 O O . ARG C 1 46 ? 22.438 27.429 18.322 1.00 52.02 64 ARG C O 1
ATOM 2408 N N . ALA C 1 47 ? 21.771 28.380 20.249 1.00 43.69 65 ALA C N 1
ATOM 2409 C CA . ALA C 1 47 ? 20.642 27.496 20.476 1.00 39.74 65 ALA C CA 1
ATOM 2410 C C . ALA C 1 47 ? 19.702 27.454 19.279 1.00 46.61 65 ALA C C 1
ATOM 2411 O O . ALA C 1 47 ? 18.998 26.470 19.070 1.00 38.23 65 ALA C O 1
ATOM 2413 N N . TRP C 1 48 ? 19.693 28.529 18.500 1.00 40.58 66 TRP C N 1
ATOM 2414 C CA . TRP C 1 48 ? 18.747 28.658 17.411 1.00 34.12 66 TRP C CA 1
ATOM 2415 C C . TRP C 1 48 ? 19.420 28.763 16.046 1.00 36.92 66 TRP C C 1
ATOM 2416 O O . TRP C 1 48 ? 18.743 28.924 15.043 1.00 42.63 66 TRP C O 1
ATOM 2427 N N . GLY C 1 49 ? 20.744 28.655 16.028 1.00 32.15 67 GLY C N 1
ATOM 2428 C CA . GLY C 1 49 ? 21.536 28.936 14.850 1.00 27.03 67 GLY C CA 1
ATOM 2429 C C . GLY C 1 49 ? 21.577 30.401 14.441 1.00 42.47 67 GLY C C 1
ATOM 2430 O O . GLY C 1 49 ? 21.012 31.256 15.118 1.00 40.09 67 GLY C O 1
ATOM 2431 N N . ILE C 1 50 ? 22.222 30.683 13.306 1.00 39.44 68 ILE C N 1
ATOM 2432 C CA . ILE C 1 50 ? 22.381 32.048 12.810 1.00 35.77 68 ILE C CA 1
ATOM 2433 C C . ILE C 1 50 ? 21.614 32.280 11.511 1.00 48.02 68 ILE C C 1
ATOM 2434 O O . ILE C 1 50 ? 21.547 33.405 11.010 1.00 49.89 68 ILE C O 1
ATOM 2439 N N . ASP C 1 51 ? 21.058 31.213 10.950 1.00 47.35 69 ASP C N 1
ATOM 2440 C CA . ASP C 1 51 ? 20.358 31.313 9.681 1.00 32.79 69 ASP C CA 1
ATOM 2441 C C . ASP C 1 51 ? 18.856 31.504 9.911 1.00 37.37 69 ASP C C 1
ATOM 2442 O O . ASP C 1 51 ? 18.113 30.541 10.137 1.00 35.53 69 ASP C O 1
ATOM 2447 N N . MET C 1 52 ? 18.408 32.755 9.868 1.00 29.16 70 MET C N 1
ATOM 2448 C CA . MET C 1 52 ? 17.000 33.036 10.096 1.00 33.46 70 MET C CA 1
ATOM 2449 C C . MET C 1 52 ? 16.436 33.937 9.001 1.00 37.98 70 MET C C 1
ATOM 2450 O O . MET C 1 52 ? 17.137 34.793 8.466 1.00 46.69 70 MET C O 1
ATOM 2455 N N . THR C 1 53 ? 15.161 33.737 8.688 1.00 27.86 71 THR C N 1
ATOM 2456 C CA . THR C 1 53 ? 14.474 34.496 7.645 1.00 35.41 71 THR C CA 1
ATOM 2457 C C . THR C 1 53 ? 13.029 34.668 8.061 1.00 27.95 71 THR C C 1
ATOM 2458 O O . THR C 1 53 ? 12.445 33.784 8.678 1.00 36.44 71 THR C O 1
ATOM 2462 N N . ALA C 1 54 ? 12.467 35.821 7.728 1.00 37.81 72 ALA C N 1
ATOM 2463 C CA . ALA C 1 54 ? 11.155 36.208 8.201 1.00 31.49 72 ALA C CA 1
ATOM 2464 C C . ALA C 1 54 ? 10.185 36.433 7.047 1.00 37.39 72 ALA C C 1
ATOM 2465 O O . ALA C 1 54 ? 10.566 36.943 5.999 1.00 32.26 72 ALA C O 1
ATOM 2467 N N . LYS C 1 55 ? 8.925 36.096 7.282 1.00 30.35 73 LYS C N 1
ATOM 2468 C CA . LYS C 1 55 ? 7.840 36.576 6.459 1.00 37.27 73 LYS C CA 1
ATOM 2469 C C . LYS C 1 55 ? 6.799 37.092 7.428 1.00 47.39 73 LYS C C 1
ATOM 2470 O O . LYS C 1 55 ? 6.795 36.712 8.597 1.00 37.90 73 LYS C O 1
ATOM 2476 N N . VAL C 1 56 ? 5.924 37.952 6.927 1.00 33.27 74 VAL C N 1
ATOM 2477 C CA . VAL C 1 56 ? 4.904 38.595 7.718 1.00 35.96 74 VAL C CA 1
ATOM 2478 C C . VAL C 1 56 ? 3.587 38.504 6.971 1.00 39.15 74 VAL C C 1
ATOM 2479 O O . VAL C 1 56 ? 3.565 38.254 5.767 1.00 45.98 74 VAL C O 1
ATOM 2483 N N . GLN C 1 57 ? 2.491 38.722 7.687 1.00 43.26 75 GLN C N 1
ATOM 2484 C CA . GLN C 1 57 ? 1.175 38.757 7.072 1.00 45.52 75 GLN C CA 1
ATOM 2485 C C . GLN C 1 57 ? 0.295 39.690 7.901 1.00 38.70 75 GLN C C 1
ATOM 2486 O O . GLN C 1 57 ? 0.163 39.503 9.100 1.00 48.41 75 GLN C O 1
ATOM 2492 N N . CYS C 1 58 ? -0.288 40.702 7.264 1.00 47.08 76 CYS C N 1
ATOM 2493 C CA . CYS C 1 58 ? -1.078 41.705 7.978 1.00 44.60 76 CYS C CA 1
ATOM 2494 C C . CYS C 1 58 ? -2.564 41.649 7.642 1.00 46.62 76 CYS C C 1
ATOM 2495 O O . CYS C 1 58 ? -2.966 41.096 6.617 1.00 54.58 76 CYS C O 1
ATOM 2498 N N . ALA C 1 59 ? -3.383 42.213 8.519 1.00 53.24 77 ALA C N 1
ATOM 2499 C CA . ALA C 1 59 ? -4.785 42.428 8.196 1.00 64.11 77 ALA C CA 1
ATOM 2500 C C . ALA C 1 59 ? -4.882 43.635 7.268 1.00 57.83 77 ALA C C 1
ATOM 2501 O O . ALA C 1 59 ? -4.017 44.509 7.289 1.00 42.73 77 ALA C O 1
ATOM 2503 N N . PRO C 1 60 ? -5.922 43.674 6.428 1.00 58.09 78 PRO C N 1
ATOM 2504 C CA . PRO C 1 60 ? -6.121 44.844 5.568 1.00 62.67 78 PRO C CA 1
ATOM 2505 C C . PRO C 1 60 ? -6.356 46.080 6.428 1.00 58.40 78 PRO C C 1
ATOM 2506 O O . PRO C 1 60 ? -6.888 45.949 7.532 1.00 67.38 78 PRO C O 1
ATOM 2510 N N . CYS C 1 61 ? -5.948 47.253 5.954 1.00 55.36 79 CYS C N 1
ATOM 2511 C CA . CYS C 1 61 ? -6.250 48.485 6.673 1.00 68.29 79 CYS C CA 1
ATOM 2512 C C . CYS C 1 61 ? -7.690 48.926 6.420 1.00 83.17 79 CYS C C 1
ATOM 2513 O O . CYS C 1 61 ? -8.260 48.656 5.362 1.00 77.18 79 CYS C O 1
ATOM 2516 N N . LYS C 1 62 ? -8.286 49.587 7.404 1.00 84.03 80 LYS C N 1
ATOM 2517 C CA . LYS C 1 62 ? -9.631 50.120 7.240 1.00 79.86 80 LYS C CA 1
ATOM 2518 C C . LYS C 1 62 ? -9.559 51.612 6.977 1.00 90.69 80 LYS C C 1
ATOM 2519 O O . LYS C 1 62 ? -9.557 52.412 7.911 1.00 98.56 80 LYS C O 1
ATOM 2525 N N . THR C 1 63 ? -9.482 51.979 5.701 1.00 92.60 81 THR C N 1
ATOM 2526 C CA . THR C 1 63 ? -9.385 53.383 5.312 1.00 91.55 81 THR C CA 1
ATOM 2527 C C . THR C 1 63 ? -10.495 54.198 5.974 1.00 90.34 81 THR C C 1
ATOM 2528 O O . THR C 1 63 ? -10.291 55.357 6.331 1.00 87.58 81 THR C O 1
ATOM 2532 N N . THR C 1 64 ? -11.656 53.572 6.158 1.00 100.42 82 THR C N 1
ATOM 2533 C CA . THR C 1 64 ? -12.829 54.241 6.723 1.00 98.26 82 THR C CA 1
ATOM 2534 C C . THR C 1 64 ? -12.687 54.512 8.219 1.00 98.77 82 THR C C 1
ATOM 2535 O O . THR C 1 64 ? -12.841 55.649 8.674 1.00 96.50 82 THR C O 1
ATOM 2539 N N . ASP C 1 65 ? -12.396 53.462 8.979 1.00 97.06 83 ASP C N 1
ATOM 2540 C CA . ASP C 1 65 ? -12.315 53.568 10.433 1.00 99.56 83 ASP C CA 1
ATOM 2541 C C . ASP C 1 65 ? -11.061 54.303 10.916 1.00 96.31 83 ASP C C 1
ATOM 2542 O O . ASP C 1 65 ? -9.949 54.024 10.459 1.00 98.39 83 ASP C O 1
ATOM 2547 N N . PRO C 1 66 ? -11.247 55.257 11.838 1.00 88.13 84 PRO C N 1
ATOM 2548 C CA . PRO C 1 66 ? -10.157 56.039 12.425 1.00 82.02 84 PRO C CA 1
ATOM 2549 C C . PRO C 1 66 ? -9.577 55.425 13.699 1.00 75.66 84 PRO C C 1
ATOM 2550 O O . PRO C 1 66 ? -8.610 55.964 14.232 1.00 73.07 84 PRO C O 1
ATOM 2554 N N . TRP C 1 67 ? -10.156 54.338 14.196 1.00 79.78 85 TRP C N 1
ATOM 2555 C CA A TRP C 1 67 ? -9.647 53.678 15.396 0.43 75.13 85 TRP C CA 1
ATOM 2556 C CA B TRP C 1 67 ? -9.615 53.705 15.392 0.57 75.62 85 TRP C CA 1
ATOM 2557 C C . TRP C 1 67 ? -8.838 52.441 15.035 1.00 76.40 85 TRP C C 1
ATOM 2558 O O . TRP C 1 67 ? -7.984 51.994 15.802 1.00 75.56 85 TRP C O 1
ATOM 2579 N N . ASP C 1 68 ? -9.128 51.892 13.860 1.00 78.16 86 ASP C N 1
ATOM 2580 C CA . ASP C 1 68 ? -8.519 50.652 13.392 1.00 73.20 86 ASP C CA 1
ATOM 2581 C C . ASP C 1 68 ? -7.103 50.466 13.886 1.00 60.55 86 ASP C C 1
ATOM 2582 O O . ASP C 1 68 ? -6.266 51.346 13.738 1.00 56.96 86 ASP C O 1
ATOM 2587 N N . VAL C 1 69 ? -6.845 49.307 14.471 1.00 54.03 87 VAL C N 1
ATOM 2588 C CA . VAL C 1 69 ? -5.497 48.935 14.851 1.00 49.06 87 VAL C CA 1
ATOM 2589 C C . VAL C 1 69 ? -5.047 47.751 13.993 1.00 55.17 87 VAL C C 1
ATOM 2590 O O . VAL C 1 69 ? -5.621 46.660 14.069 1.00 58.43 87 VAL C O 1
ATOM 2594 N N . VAL C 1 70 ? -4.022 47.970 13.178 1.00 51.16 88 VAL C N 1
ATOM 2595 C CA . VAL C 1 70 ? -3.517 46.932 12.283 1.00 56.75 88 VAL C CA 1
ATOM 2596 C C . VAL C 1 70 ? -2.656 45.893 13.017 1.00 56.91 88 VAL C C 1
ATOM 2597 O O . VAL C 1 70 ? -1.668 46.238 13.679 1.00 46.99 88 VAL C O 1
ATOM 2601 N N . LEU C 1 71 ? -3.053 44.625 12.893 1.00 57.18 89 LEU C N 1
ATOM 2602 C CA . LEU C 1 71 ? -2.339 43.497 13.483 1.00 49.02 89 LEU C CA 1
ATOM 2603 C C . LEU C 1 71 ? -1.512 42.760 12.439 1.00 53.30 89 LEU C C 1
ATOM 2604 O O . LEU C 1 71 ? -2.052 42.215 11.477 1.00 47.18 89 LEU C O 1
ATOM 2609 N N . CYS C 1 72 ? -0.197 42.746 12.638 1.00 50.39 90 CYS C N 1
ATOM 2610 C CA . CYS C 1 72 ? 0.694 41.961 11.797 1.00 37.97 90 CYS C CA 1
ATOM 2611 C C . CYS C 1 72 ? 1.216 40.680 12.471 1.00 45.28 90 CYS C C 1
ATOM 2612 O O . CYS C 1 72 ? 1.639 40.688 13.632 1.00 43.06 90 CYS C O 1
ATOM 2615 N N . THR C 1 73 ? 1.146 39.569 11.743 1.00 43.89 91 THR C N 1
ATOM 2616 C CA . THR C 1 73 ? 1.729 38.319 12.213 1.00 33.29 91 THR C CA 1
ATOM 2617 C C . THR C 1 73 ? 3.111 38.117 11.627 1.00 35.16 91 THR C C 1
ATOM 2618 O O . THR C 1 73 ? 3.277 38.055 10.404 1.00 42.33 91 THR C O 1
ATOM 2622 N N . CYS C 1 74 ? 4.096 38.019 12.515 1.00 34.90 92 CYS C N 1
ATOM 2623 C CA . CYS C 1 74 ? 5.483 37.881 12.144 1.00 27.56 92 CYS C CA 1
ATOM 2624 C C . CYS C 1 74 ? 5.968 36.453 12.438 1.00 39.32 92 CYS C C 1
ATOM 2625 O O . CYS C 1 74 ? 6.010 36.027 13.588 1.00 44.41 92 CYS C O 1
ATOM 2628 N N . LYS C 1 75 ? 6.313 35.706 11.392 1.00 43.64 93 LYS C N 1
ATOM 2629 C CA . LYS C 1 75 ? 6.803 34.339 11.561 1.00 36.45 93 LYS C CA 1
ATOM 2630 C C . LYS C 1 75 ? 8.278 34.189 11.198 1.00 41.79 93 LYS C C 1
ATOM 2631 O O . LYS C 1 75 ? 8.672 34.367 10.041 1.00 38.99 93 LYS C O 1
ATOM 2637 N N . ILE C 1 76 ? 9.096 33.863 12.195 1.00 33.51 94 ILE C N 1
ATOM 2638 C CA . ILE C 1 76 ? 10.518 33.698 11.961 1.00 26.77 94 ILE C CA 1
ATOM 2639 C C . ILE C 1 76 ? 10.890 32.218 11.901 1.00 40.48 94 ILE C C 1
ATOM 2640 O O . ILE C 1 76 ? 10.437 31.405 12.709 1.00 36.87 94 ILE C O 1
ATOM 2645 N N . THR C 1 77 ? 11.734 31.875 10.939 1.00 30.16 95 THR C N 1
ATOM 2646 C CA . THR C 1 77 ? 12.150 30.495 10.759 1.00 32.55 95 THR C CA 1
ATOM 2647 C C . THR C 1 77 ? 13.658 30.343 10.961 1.00 33.85 95 THR C C 1
ATOM 2648 O O . THR C 1 77 ? 14.465 31.006 10.276 1.00 31.02 95 THR C O 1
ATOM 2652 N N . ALA C 1 78 ? 14.034 29.491 11.925 1.00 30.21 96 ALA C N 1
ATOM 2653 C CA . ALA C 1 78 ? 15.435 29.120 12.135 1.00 31.22 96 ALA C CA 1
ATOM 2654 C C . ALA C 1 78 ? 15.749 27.831 11.376 1.00 39.56 96 ALA C C 1
ATOM 2655 O O . ALA C 1 78 ? 15.176 26.787 11.681 1.00 35.83 96 ALA C O 1
ATOM 2657 N N . HIS C 1 79 ? 16.664 27.902 10.410 1.00 33.55 97 HIS C N 1
ATOM 2658 C CA . HIS C 1 79 ? 16.964 26.742 9.567 1.00 38.81 97 HIS C CA 1
ATOM 2659 C C . HIS C 1 79 ? 17.918 25.698 10.192 1.00 40.33 97 HIS C C 1
ATOM 2660 O O . HIS C 1 79 ? 17.847 24.528 9.847 1.00 38.41 97 HIS C O 1
ATOM 2667 N N . ARG C 1 80 ? 18.765 26.112 11.135 1.00 40.00 98 ARG C N 1
ATOM 2668 C CA . ARG C 1 80 ? 19.646 25.179 11.864 1.00 40.57 98 ARG C CA 1
ATOM 2669 C C . ARG C 1 80 ? 19.462 25.305 13.380 1.00 33.88 98 ARG C C 1
ATOM 2670 O O . ARG C 1 80 ? 20.377 25.653 14.119 1.00 41.64 98 ARG C O 1
ATOM 2678 N N . TYR C 1 81 ? 18.245 25.021 13.811 1.00 35.26 99 TYR C N 1
ATOM 2679 C CA . TYR C 1 81 ? 17.826 25.129 15.187 1.00 34.90 99 TYR C CA 1
ATOM 2680 C C . TYR C 1 81 ? 18.254 23.871 15.959 1.00 46.56 99 TYR C C 1
ATOM 2681 O O . TYR C 1 81 ? 18.302 22.759 15.418 1.00 40.10 99 TYR C O 1
ATOM 2690 N N . ARG C 1 82 ? 18.584 24.036 17.227 1.00 40.70 100 ARG C N 1
ATOM 2691 C CA . ARG C 1 82 ? 19.148 22.906 17.958 1.00 42.99 100 ARG C CA 1
ATOM 2692 C C . ARG C 1 82 ? 18.126 22.235 18.867 1.00 48.11 100 ARG C C 1
ATOM 2693 O O . ARG C 1 82 ? 17.772 22.761 19.931 1.00 41.83 100 ARG C O 1
ATOM 2701 N N . GLU C 1 83 ? 17.632 21.082 18.419 1.00 45.31 101 GLU C N 1
ATOM 2702 C CA . GLU C 1 83 ? 16.631 20.348 19.173 1.00 48.54 101 GLU C CA 1
ATOM 2703 C C . GLU C 1 83 ? 17.224 19.834 20.482 1.00 46.89 101 GLU C C 1
ATOM 2704 O O . GLU C 1 83 ? 16.560 19.835 21.504 1.00 51.43 101 GLU C O 1
ATOM 2710 N N . PHE C 1 84 ? 18.483 19.412 20.437 1.00 44.46 102 PHE C N 1
ATOM 2711 C CA . PHE C 1 84 ? 19.117 18.760 21.576 1.00 61.00 102 PHE C CA 1
ATOM 2712 C C . PHE C 1 84 ? 19.405 19.731 22.711 1.00 59.31 102 PHE C C 1
ATOM 2713 O O . PHE C 1 84 ? 19.529 19.338 23.869 1.00 61.25 102 PHE C O 1
ATOM 2721 N N . VAL C 1 85 ? 19.510 21.006 22.368 1.00 63.57 103 VAL C N 1
ATOM 2722 C CA . VAL C 1 85 ? 19.696 22.045 23.364 1.00 45.28 103 VAL C CA 1
ATOM 2723 C C . VAL C 1 85 ? 18.329 22.348 23.969 1.00 54.76 103 VAL C C 1
ATOM 2724 O O . VAL C 1 85 ? 17.332 22.450 23.238 1.00 51.50 103 VAL C O 1
ATOM 2728 N N . PRO C 1 86 ? 18.267 22.435 25.314 1.00 52.31 104 PRO C N 1
ATOM 2729 C CA . PRO C 1 86 ? 17.010 22.682 26.035 1.00 58.08 104 PRO C CA 1
ATOM 2730 C C . PRO C 1 86 ? 16.254 23.857 25.422 1.00 40.72 104 PRO C C 1
ATOM 2731 O O . PRO C 1 86 ? 16.879 24.829 25.008 1.00 45.75 104 PRO C O 1
ATOM 2735 N N . LYS C 1 87 ? 14.931 23.764 25.371 1.00 36.96 105 LYS C N 1
ATOM 2736 C CA . LYS C 1 87 ? 14.109 24.795 24.744 1.00 44.86 105 LYS C CA 1
ATOM 2737 C C . LYS C 1 87 ? 14.105 26.106 25.547 1.00 47.90 105 LYS C C 1
ATOM 2738 O O . LYS C 1 87 ? 13.862 26.115 26.759 1.00 59.54 105 LYS C O 1
ATOM 2744 N N . ILE C 1 88 ? 14.377 27.213 24.868 1.00 45.03 106 ILE C N 1
ATOM 2745 C CA . ILE C 1 88 ? 14.342 28.522 25.504 1.00 36.96 106 ILE C CA 1
ATOM 2746 C C . ILE C 1 88 ? 12.953 29.151 25.436 1.00 48.61 106 ILE C C 1
ATOM 2747 O O . ILE C 1 88 ? 12.382 29.286 24.347 1.00 42.08 106 ILE C O 1
ATOM 2752 N N . PRO C 1 89 ? 12.401 29.519 26.613 1.00 37.57 107 PRO C N 1
ATOM 2753 C CA . PRO C 1 89 ? 11.049 30.081 26.724 1.00 43.00 107 PRO C CA 1
ATOM 2754 C C . PRO C 1 89 ? 11.053 31.572 26.399 1.00 41.17 107 PRO C C 1
ATOM 2755 O O . PRO C 1 89 ? 12.059 32.236 26.653 1.00 33.46 107 PRO C O 1
ATOM 2759 N N . TYR C 1 90 ? 9.945 32.059 25.834 1.00 43.21 108 TYR C N 1
ATOM 2760 C CA . TYR C 1 90 ? 9.738 33.469 25.483 1.00 41.01 108 TYR C CA 1
ATOM 2761 C C . TYR C 1 90 ? 10.043 34.397 26.648 1.00 47.52 108 TYR C C 1
ATOM 2762 O O . TYR C 1 90 ? 10.388 35.564 26.457 1.00 47.53 108 TYR C O 1
ATOM 2771 N N . SER C 1 91 ? 9.899 33.869 27.857 1.00 39.01 109 SER C N 1
ATOM 2772 C CA . SER C 1 91 ? 10.031 34.682 29.061 1.00 50.41 109 SER C CA 1
ATOM 2773 C C . SER C 1 91 ? 11.465 35.166 29.229 1.00 39.94 109 SER C C 1
ATOM 2774 O O . SER C 1 91 ? 11.708 36.208 29.827 1.00 48.25 109 SER C O 1
ATOM 2777 N N . SER C 1 92 ? 12.409 34.428 28.654 1.00 37.94 110 SER C N 1
ATOM 2778 C CA . SER C 1 92 ? 13.815 34.821 28.682 1.00 30.05 110 SER C CA 1
ATOM 2779 C C . SER C 1 92 ? 14.239 35.747 27.531 1.00 42.17 110 SER C C 1
ATOM 2780 O O . SER C 1 92 ? 15.372 36.211 27.519 1.00 35.87 110 SER C O 1
ATOM 2783 N N . PHE C 1 93 ? 13.363 36.009 26.556 1.00 36.07 111 PHE C N 1
ATOM 2784 C CA . PHE C 1 93 ? 13.756 36.947 25.489 1.00 31.05 111 PHE C CA 1
ATOM 2785 C C . PHE C 1 93 ? 12.716 37.989 25.037 1.00 35.45 111 PHE C C 1
ATOM 2786 O O . PHE C 1 93 ? 12.921 38.690 24.039 1.00 47.34 111 PHE C O 1
ATOM 2794 N N . SER C 1 94 ? 11.616 38.104 25.778 1.00 41.21 112 SER C N 1
ATOM 2795 C CA . SER C 1 94 ? 10.542 39.031 25.433 1.00 41.44 112 SER C CA 1
ATOM 2796 C C . SER C 1 94 ? 10.945 40.487 25.608 1.00 51.00 112 SER C C 1
ATOM 2797 O O . SER C 1 94 ? 10.162 41.392 25.318 1.00 56.13 112 SER C O 1
ATOM 2800 N N . SER C 1 95 ? 12.168 40.703 26.079 1.00 41.35 113 SER C N 1
ATOM 2801 C CA . SER C 1 95 ? 12.651 42.042 26.411 1.00 50.13 113 SER C CA 1
ATOM 2802 C C . SER C 1 95 ? 13.973 42.324 25.723 1.00 37.12 113 SER C C 1
ATOM 2803 O O . SER C 1 95 ? 14.413 43.468 25.656 1.00 48.57 113 SER C O 1
ATOM 2806 N N . ALA C 1 96 ? 14.623 41.268 25.248 1.00 38.18 114 ALA C N 1
ATOM 2807 C CA . ALA C 1 96 ? 15.807 41.402 24.389 1.00 40.49 114 ALA C CA 1
ATOM 2808 C C . ALA C 1 96 ? 15.574 42.444 23.281 1.00 36.79 114 ALA C C 1
ATOM 2809 O O . ALA C 1 96 ? 14.449 42.587 22.790 1.00 42.23 114 ALA C O 1
ATOM 2811 N N . PRO C 1 97 ? 16.629 43.184 22.899 1.00 35.10 115 PRO C N 1
ATOM 2812 C CA . PRO C 1 97 ? 16.544 44.220 21.848 1.00 38.07 115 PRO C CA 1
ATOM 2813 C C . PRO C 1 97 ? 16.082 43.650 20.503 1.00 44.41 115 PRO C C 1
ATOM 2814 O O . PRO C 1 97 ? 16.471 42.542 20.147 1.00 44.46 115 PRO C O 1
ATOM 2818 N N . GLY C 1 98 ? 15.292 44.417 19.759 1.00 43.42 116 GLY C N 1
ATOM 2819 C CA . GLY C 1 98 ? 14.767 43.963 18.484 1.00 34.37 116 GLY C CA 1
ATOM 2820 C C . GLY C 1 98 ? 13.555 43.064 18.624 1.00 43.68 116 GLY C C 1
ATOM 2821 O O . GLY C 1 98 ? 12.761 42.942 17.699 1.00 44.04 116 GLY C O 1
ATOM 2822 N N . VAL C 1 99 ? 13.393 42.439 19.786 1.00 44.83 117 VAL C N 1
ATOM 2823 C CA . VAL C 1 99 ? 12.347 41.440 19.935 1.00 29.05 117 VAL C CA 1
ATOM 2824 C C . VAL C 1 99 ? 10.990 42.052 20.272 1.00 36.76 117 VAL C C 1
ATOM 2825 O O . VAL C 1 99 ? 10.437 41.824 21.331 1.00 36.50 117 VAL C O 1
ATOM 2829 N N . ILE C 1 100 ? 10.436 42.783 19.317 1.00 41.82 118 ILE C N 1
ATOM 2830 C CA . ILE C 1 100 ? 9.251 43.589 19.539 1.00 38.69 118 ILE C CA 1
ATOM 2831 C C . ILE C 1 100 ? 7.911 42.873 19.342 1.00 42.77 118 ILE C C 1
ATOM 2832 O O . ILE C 1 100 ? 6.869 43.421 19.681 1.00 49.00 118 ILE C O 1
ATOM 2837 N N . PHE C 1 101 ? 7.909 41.671 18.782 1.00 44.62 119 PHE C N 1
ATOM 2838 C CA . PHE C 1 101 ? 6.633 40.985 18.619 1.00 39.23 119 PHE C CA 1
ATOM 2839 C C . PHE C 1 101 ? 6.131 40.464 19.968 1.00 41.18 119 PHE C C 1
ATOM 2840 O O . PHE C 1 101 ? 6.935 40.212 20.848 1.00 30.11 119 PHE C O 1
ATOM 2848 N N . ARG C 1 102 ? 4.814 40.317 20.117 1.00 46.53 120 ARG C N 1
ATOM 2849 C CA . ARG C 1 102 ? 4.203 39.900 21.382 1.00 41.74 120 ARG C CA 1
ATOM 2850 C C . ARG C 1 102 ? 3.324 38.686 21.141 1.00 44.03 120 ARG C C 1
ATOM 2851 O O . ARG C 1 102 ? 3.185 38.218 20.017 1.00 42.30 120 ARG C O 1
ATOM 2859 N N . GLN C 1 103 ? 2.725 38.192 22.216 1.00 36.84 121 GLN C N 1
ATOM 2860 C CA . GLN C 1 103 ? 1.719 37.148 22.148 1.00 45.70 121 GLN C CA 1
ATOM 2861 C C . GLN C 1 103 ? 0.617 37.537 21.154 1.00 46.78 121 GLN C C 1
ATOM 2862 O O . GLN C 1 103 ? 0.261 38.708 21.026 1.00 48.41 121 GLN C O 1
ATOM 2868 N N . GLU C 1 104 ? 0.078 36.555 20.445 1.00 48.07 122 GLU C N 1
ATOM 2869 C CA . GLU C 1 104 ? -0.874 36.847 19.377 1.00 42.30 122 GLU C CA 1
ATOM 2870 C C . GLU C 1 104 ? -2.291 37.022 19.893 1.00 47.05 122 GLU C C 1
ATOM 2871 O O . GLU C 1 104 ? -2.720 36.363 20.842 1.00 47.00 122 GLU C O 1
ATOM 2877 N N . THR C 1 105 ? -3.020 37.919 19.249 1.00 52.10 123 THR C N 1
ATOM 2878 C CA . THR C 1 105 ? -4.422 38.117 19.561 1.00 57.11 123 THR C CA 1
ATOM 2879 C C . THR C 1 105 ? -5.167 36.817 19.331 1.00 57.50 123 THR C C 1
ATOM 2880 O O . THR C 1 105 ? -5.016 36.181 18.280 1.00 59.88 123 THR C O 1
ATOM 2884 N N . GLY C 1 106 ? -5.953 36.410 20.321 1.00 53.06 124 GLY C N 1
ATOM 2885 C CA . GLY C 1 106 ? -6.764 35.211 20.193 1.00 58.03 124 GLY C CA 1
ATOM 2886 C C . GLY C 1 106 ? -6.074 33.960 20.695 1.00 56.29 124 GLY C C 1
ATOM 2887 O O . GLY C 1 106 ? -6.705 32.917 20.852 1.00 65.83 124 GLY C O 1
ATOM 2888 N N . LEU C 1 107 ? -4.773 34.061 20.940 1.00 60.88 125 LEU C N 1
ATOM 2889 C CA . LEU C 1 107 ? -4.014 32.962 21.520 1.00 54.73 125 LEU C CA 1
ATOM 2890 C C . LEU C 1 107 ? -3.868 33.175 23.020 1.00 60.31 125 LEU C C 1
ATOM 2891 O O . LEU C 1 107 ? -3.890 34.312 23.503 1.00 63.22 125 LEU C O 1
ATOM 2896 N N . ASP C 1 108 ? -3.711 32.084 23.759 1.00 66.92 126 ASP C N 1
ATOM 2897 C CA . ASP C 1 108 ? -3.592 32.183 25.212 1.00 71.28 126 ASP C CA 1
ATOM 2898 C C . ASP C 1 108 ? -2.218 31.787 25.752 1.00 62.58 126 ASP C C 1
ATOM 2899 O O . ASP C 1 108 ? -1.924 32.001 26.926 1.00 51.71 126 ASP C O 1
ATOM 2904 N N . HIS C 1 109 ? -1.375 31.225 24.892 1.00 51.80 127 HIS C N 1
ATOM 2905 C CA . HIS C 1 109 ? 0.012 31.000 25.259 1.00 58.44 127 HIS C CA 1
ATOM 2906 C C . HIS C 1 109 ? 0.886 32.000 24.525 1.00 44.64 127 HIS C C 1
ATOM 2907 O O . HIS C 1 109 ? 0.431 32.673 23.616 1.00 47.05 127 HIS C O 1
ATOM 2914 N N . ASP C 1 110 ? 2.138 32.110 24.939 1.00 42.38 128 ASP C N 1
ATOM 2915 C CA . ASP C 1 110 ? 3.042 33.090 24.362 1.00 45.11 128 ASP C CA 1
ATOM 2916 C C . ASP C 1 110 ? 3.714 32.541 23.118 1.00 44.75 128 ASP C C 1
ATOM 2917 O O . ASP C 1 110 ? 3.675 31.340 22.882 1.00 46.19 128 ASP C O 1
ATOM 2922 N N . PRO C 1 111 ? 4.325 33.424 22.311 1.00 44.09 129 PRO C N 1
ATOM 2923 C CA . PRO C 1 111 ? 5.046 32.959 21.122 1.00 42.98 129 PRO C CA 1
ATOM 2924 C C . PRO C 1 111 ? 5.975 31.857 21.571 1.00 45.77 129 PRO C C 1
ATOM 2925 O O . PRO C 1 111 ? 6.465 31.926 22.695 1.00 46.72 129 PRO C O 1
ATOM 2929 N N . GLU C 1 112 ? 6.183 30.845 20.743 1.00 38.92 130 GLU C N 1
ATOM 2930 C CA . GLU C 1 112 ? 7.058 29.768 21.130 1.00 36.71 130 GLU C CA 1
ATOM 2931 C C . GLU C 1 112 ? 7.665 29.051 19.930 1.00 38.28 130 GLU C C 1
ATOM 2932 O O . GLU C 1 112 ? 7.011 28.840 18.910 1.00 42.91 130 GLU C O 1
ATOM 2938 N N . TRP C 1 113 ? 8.932 28.694 20.068 1.00 41.15 131 TRP C N 1
ATOM 2939 C CA . TRP C 1 113 ? 9.639 27.950 19.057 1.00 44.75 131 TRP C CA 1
ATOM 2940 C C . TRP C 1 113 ? 8.958 26.609 18.812 1.00 48.45 131 TRP C C 1
ATOM 2941 O O . TRP C 1 113 ? 8.784 25.817 19.734 1.00 39.33 131 TRP C O 1
ATOM 2952 N N . VAL C 1 114 ? 8.565 26.377 17.562 1.00 38.85 132 VAL C N 1
ATOM 2953 C CA . VAL C 1 114 ? 7.951 25.125 17.148 1.00 33.55 132 VAL C CA 1
ATOM 2954 C C . VAL C 1 114 ? 8.878 24.429 16.170 1.00 31.84 132 VAL C C 1
ATOM 2955 O O . VAL C 1 114 ? 9.197 24.972 15.104 1.00 38.20 132 VAL C O 1
ATOM 2959 N N . VAL C 1 115 ? 9.321 23.236 16.536 1.00 39.40 133 VAL C N 1
ATOM 2960 C CA . VAL C 1 115 ? 10.154 22.441 15.657 1.00 41.70 133 VAL C CA 1
ATOM 2961 C C . VAL C 1 115 ? 9.299 21.752 14.591 1.00 35.07 133 VAL C C 1
ATOM 2962 O O . VAL C 1 115 ? 8.297 21.114 14.902 1.00 41.67 133 VAL C O 1
ATOM 2966 N N . ASN C 1 116 ? 9.713 21.907 13.338 1.00 41.93 134 ASN C N 1
ATOM 2967 C CA . ASN C 1 116 ? 9.094 21.225 12.196 1.00 44.56 134 ASN C CA 1
ATOM 2968 C C . ASN C 1 116 ? 9.595 19.777 12.050 1.00 35.96 134 ASN C C 1
ATOM 2969 O O . ASN C 1 116 ? 10.650 19.523 11.466 1.00 43.84 134 ASN C O 1
ATOM 2974 N N . MET C 1 117 ? 8.849 18.838 12.614 1.00 39.43 135 MET C N 1
ATOM 2975 C CA . MET C 1 117 ? 9.258 17.443 12.617 1.00 42.53 135 MET C CA 1
ATOM 2976 C C . MET C 1 117 ? 9.171 16.787 11.218 1.00 59.15 135 MET C C 1
ATOM 2977 O O . MET C 1 117 ? 9.798 15.754 10.966 1.00 60.61 135 MET C O 1
ATOM 2982 N N . LYS C 1 118 ? 8.409 17.396 10.310 1.00 45.18 136 LYS C N 1
ATOM 2983 C CA . LYS C 1 118 ? 8.255 16.858 8.961 1.00 49.90 136 LYS C CA 1
ATOM 2984 C C . LYS C 1 118 ? 9.531 17.128 8.157 1.00 58.40 136 LYS C C 1
ATOM 2985 O O . LYS C 1 118 ? 9.871 16.385 7.241 1.00 42.60 136 LYS C O 1
ATOM 2991 N N . ALA C 1 119 ? 10.241 18.192 8.513 1.00 51.21 137 ALA C N 1
ATOM 2992 C CA . ALA C 1 119 ? 11.408 18.605 7.752 1.00 40.36 137 ALA C CA 1
ATOM 2993 C C . ALA C 1 119 ? 12.573 17.702 8.068 1.00 43.50 137 ALA C C 1
ATOM 2994 O O . ALA C 1 119 ? 12.691 17.196 9.186 1.00 49.20 137 ALA C O 1
ATOM 2996 N N . ARG C 1 120 ? 13.452 17.510 7.094 1.00 46.93 138 ARG C N 1
ATOM 2997 C CA . ARG C 1 120 ? 14.620 16.667 7.303 1.00 52.66 138 ARG C CA 1
ATOM 2998 C C . ARG C 1 120 ? 15.613 17.312 8.260 1.00 47.92 138 ARG C C 1
ATOM 2999 O O . ARG C 1 120 ? 15.635 18.528 8.419 1.00 54.12 138 ARG C O 1
ATOM 3007 N N . THR C 1 121 ? 16.422 16.486 8.909 1.00 53.94 139 THR C N 1
ATOM 3008 C CA . THR C 1 121 ? 17.513 16.992 9.722 1.00 44.36 139 THR C CA 1
ATOM 3009 C C . THR C 1 121 ? 18.547 17.562 8.772 1.00 45.86 139 THR C C 1
ATOM 3010 O O . THR C 1 121 ? 18.623 17.174 7.613 1.00 45.36 139 THR C O 1
ATOM 3014 N N . ARG C 1 122 ? 19.336 18.492 9.277 1.00 50.24 140 ARG C N 1
ATOM 3015 C CA . ARG C 1 122 ? 20.420 19.083 8.528 1.00 47.58 140 ARG C CA 1
ATOM 3016 C C . ARG C 1 122 ? 21.549 19.226 9.530 1.00 50.03 140 ARG C C 1
ATOM 3017 O O . ARG C 1 122 ? 21.339 19.026 10.725 1.00 41.49 140 ARG C O 1
ATOM 3025 N N . GLY C 1 123 ? 22.742 19.560 9.049 1.00 48.76 141 GLY C N 1
ATOM 3026 C CA . GLY C 1 123 ? 23.858 19.844 9.930 1.00 43.00 141 GLY C CA 1
ATOM 3027 C C . GLY C 1 123 ? 23.561 21.056 10.789 1.00 55.65 141 GLY C C 1
ATOM 3028 O O . GLY C 1 123 ? 22.698 21.865 10.447 1.00 63.80 141 GLY C O 1
ATOM 3029 N N . CYS C 1 124 ? 24.267 21.185 11.907 1.00 50.68 142 CYS C N 1
ATOM 3030 C CA . CYS C 1 124 ? 24.115 22.349 12.772 1.00 52.41 142 CYS C CA 1
ATOM 3031 C C . CYS C 1 124 ? 25.006 23.502 12.334 1.00 55.30 142 CYS C C 1
ATOM 3032 O O . CYS C 1 124 ? 24.734 24.663 12.654 1.00 52.15 142 CYS C O 1
ATOM 3035 N N . ASP C 1 125 ? 26.072 23.183 11.606 1.00 43.15 143 ASP C N 1
ATOM 3036 C CA . ASP C 1 125 ? 26.927 24.213 11.027 1.00 45.41 143 ASP C CA 1
ATOM 3037 C C . ASP C 1 125 ? 26.654 24.308 9.549 1.00 56.18 143 ASP C C 1
ATOM 3038 O O . ASP C 1 125 ? 26.212 23.336 8.935 1.00 57.12 143 ASP C O 1
ATOM 3043 N N . HIS C 1 126 ? 26.931 25.470 8.970 1.00 59.37 144 HIS C N 1
ATOM 3044 C CA . HIS C 1 126 ? 26.741 25.651 7.535 1.00 57.58 144 HIS C CA 1
ATOM 3045 C C . HIS C 1 126 ? 28.058 25.570 6.777 1.00 63.15 144 HIS C C 1
ATOM 3046 O O . HIS C 1 126 ? 28.947 26.401 6.952 1.00 51.01 144 HIS C O 1
ATOM 3053 N N . HIS C 1 127 ? 28.175 24.559 5.927 1.00 67.57 145 HIS C N 1
ATOM 3054 C CA . HIS C 1 127 ? 29.324 24.467 5.042 1.00 73.23 145 HIS C CA 1
ATOM 3055 C C . HIS C 1 127 ? 29.059 25.139 3.704 1.00 62.90 145 HIS C C 1
ATOM 3056 O O . HIS C 1 127 ? 28.229 24.683 2.912 1.00 59.35 145 HIS C O 1
ATOM 3063 N N . HIS C 1 128 ? 29.765 26.240 3.473 1.00 56.56 146 HIS C N 1
ATOM 3064 C CA . HIS C 1 128 ? 29.642 26.986 2.226 1.00 64.84 146 HIS C CA 1
ATOM 3065 C C . HIS C 1 128 ? 30.128 26.224 0.981 1.00 58.46 146 HIS C C 1
ATOM 3066 O O . HIS C 1 128 ? 29.483 26.281 -0.060 1.00 61.59 146 HIS C O 1
ATOM 3073 N N . HIS C 1 129 ? 31.256 25.520 1.079 1.00 62.63 147 HIS C N 1
ATOM 3074 C CA . HIS C 1 129 ? 31.754 24.742 -0.058 1.00 65.64 147 HIS C CA 1
ATOM 3075 C C . HIS C 1 129 ? 31.888 23.234 0.200 1.00 71.77 147 HIS C C 1
ATOM 3076 O O . HIS C 1 129 ? 31.546 22.423 -0.662 1.00 73.94 147 HIS C O 1
ATOM 3083 N N . HIS C 1 130 ? 32.381 22.875 1.384 1.00 78.43 148 HIS C N 1
ATOM 3084 C CA . HIS C 1 130 ? 32.631 21.480 1.762 1.00 85.78 148 HIS C CA 1
ATOM 3085 C C . HIS C 1 130 ? 32.682 20.534 0.558 1.00 71.44 148 HIS C C 1
ATOM 3086 O O . HIS C 1 130 ? 33.634 19.767 0.390 1.00 52.85 148 HIS C O 1
ATOM 3093 N N . VAL D 1 3 ? -8.413 51.211 -9.554 1.00 55.46 21 VAL D N 1
ATOM 3094 C CA . VAL D 1 3 ? -7.890 50.420 -8.447 1.00 67.21 21 VAL D CA 1
ATOM 3095 C C . VAL D 1 3 ? -6.708 49.532 -8.861 1.00 73.61 21 VAL D C 1
ATOM 3096 O O . VAL D 1 3 ? -6.397 49.386 -10.048 1.00 80.73 21 VAL D O 1
ATOM 3100 N N . CYS D 1 4 ? -6.052 48.950 -7.863 1.00 63.72 22 CYS D N 1
ATOM 3101 C CA . CYS D 1 4 ? -4.890 48.087 -8.069 1.00 63.32 22 CYS D CA 1
ATOM 3102 C C . CYS D 1 4 ? -5.115 46.672 -7.544 1.00 47.48 22 CYS D C 1
ATOM 3103 O O . CYS D 1 4 ? -6.067 46.401 -6.807 1.00 49.44 22 CYS D O 1
ATOM 3106 N N . ARG D 1 5 ? -4.219 45.768 -7.908 1.00 54.13 23 ARG D N 1
ATOM 3107 C CA . ARG D 1 5 ? -4.280 44.420 -7.374 1.00 55.16 23 ARG D CA 1
ATOM 3108 C C . ARG D 1 5 ? -2.930 43.984 -6.811 1.00 54.42 23 ARG D C 1
ATOM 3109 O O . ARG D 1 5 ? -1.936 44.701 -6.906 1.00 53.50 23 ARG D O 1
ATOM 3117 N N . GLU D 1 6 ? -2.913 42.808 -6.203 1.00 49.90 24 GLU D N 1
ATOM 3118 C CA . GLU D 1 6 ? -1.669 42.170 -5.819 1.00 49.88 24 GLU D CA 1
ATOM 3119 C C . GLU D 1 6 ? -1.138 41.290 -6.961 1.00 41.55 24 GLU D C 1
ATOM 3120 O O . GLU D 1 6 ? -1.893 40.549 -7.598 1.00 39.94 24 GLU D O 1
ATOM 3126 N N . ALA D 1 7 ? 0.165 41.365 -7.202 1.00 42.21 25 ALA D N 1
ATOM 3127 C CA . ALA D 1 7 ? 0.786 40.592 -8.266 1.00 47.67 25 ALA D CA 1
ATOM 3128 C C . ALA D 1 7 ? 2.157 40.053 -7.865 1.00 48.75 25 ALA D C 1
ATOM 3129 O O . ALA D 1 7 ? 2.919 40.705 -7.140 1.00 47.14 25 ALA D O 1
ATOM 3131 N N . SER D 1 8 ? 2.465 38.864 -8.371 1.00 40.00 26 SER D N 1
ATOM 3132 C CA . SER D 1 8 ? 3.699 38.187 -8.045 1.00 37.72 26 SER D CA 1
ATOM 3133 C C . SER D 1 8 ? 4.478 37.829 -9.297 1.00 43.38 26 SER D C 1
ATOM 3134 O O . SER D 1 8 ? 3.900 37.521 -10.331 1.00 41.03 26 SER D O 1
ATOM 3137 N N . ILE D 1 9 ? 5.797 37.854 -9.202 1.00 32.89 27 ILE D N 1
ATOM 3138 C CA . ILE D 1 9 ? 6.601 37.317 -10.273 1.00 38.34 27 ILE D CA 1
ATOM 3139 C C . ILE D 1 9 ? 7.692 36.466 -9.673 1.00 42.67 27 ILE D C 1
ATOM 3140 O O . ILE D 1 9 ? 8.365 36.894 -8.741 1.00 42.98 27 ILE D O 1
ATOM 3145 N N . SER D 1 10 ? 7.829 35.248 -10.195 1.00 29.15 28 SER D N 1
ATOM 3146 C CA . SER D 1 10 ? 8.894 34.332 -9.823 1.00 39.61 28 SER D CA 1
ATOM 3147 C C . SER D 1 10 ? 9.985 34.192 -10.892 1.00 44.00 28 SER D C 1
ATOM 3148 O O . SER D 1 10 ? 9.715 34.250 -12.089 1.00 47.22 28 SER D O 1
ATOM 3151 N N . GLY D 1 11 ? 11.220 34.014 -10.437 1.00 41.33 29 GLY D N 1
ATOM 3152 C CA . GLY D 1 11 ? 12.350 33.740 -11.298 1.00 38.03 29 GLY D CA 1
ATOM 3153 C C . GLY D 1 11 ? 13.399 32.973 -10.531 1.00 46.71 29 GLY D C 1
ATOM 3154 O O . GLY D 1 11 ? 13.335 32.890 -9.302 1.00 50.56 29 GLY D O 1
ATOM 3155 N N . GLU D 1 12 ? 14.377 32.429 -11.249 1.00 43.06 30 GLU D N 1
ATOM 3156 C CA . GLU D 1 12 ? 15.297 31.449 -10.678 1.00 45.32 30 GLU D CA 1
ATOM 3157 C C . GLU D 1 12 ? 16.700 31.989 -10.402 1.00 40.42 30 GLU D C 1
ATOM 3158 O O . GLU D 1 12 ? 17.179 32.879 -11.094 1.00 48.82 30 GLU D O 1
ATOM 3164 N N . ILE D 1 13 ? 17.337 31.458 -9.359 1.00 40.96 31 ILE D N 1
ATOM 3165 C CA . ILE D 1 13 ? 18.715 31.801 -9.026 1.00 31.80 31 ILE D CA 1
ATOM 3166 C C . ILE D 1 13 ? 19.506 30.518 -8.801 1.00 31.57 31 ILE D C 1
ATOM 3167 O O . ILE D 1 13 ? 19.043 29.595 -8.132 1.00 38.33 31 ILE D O 1
ATOM 3172 N N . ARG D 1 14 ? 20.670 30.427 -9.431 1.00 42.05 32 ARG D N 1
ATOM 3173 C CA . ARG D 1 14 ? 21.518 29.246 -9.289 1.00 48.94 32 ARG D CA 1
ATOM 3174 C C . ARG D 1 14 ? 22.841 29.663 -8.665 1.00 42.15 32 ARG D C 1
ATOM 3175 O O . ARG D 1 14 ? 23.246 30.813 -8.793 1.00 49.54 32 ARG D O 1
ATOM 3183 N N . TYR D 1 15 ? 23.494 28.743 -7.960 1.00 46.03 33 TYR D N 1
ATOM 3184 C CA . TYR D 1 15 ? 24.750 29.068 -7.288 1.00 49.79 33 TYR D CA 1
ATOM 3185 C C . TYR D 1 15 ? 25.890 28.219 -7.802 1.00 45.42 33 TYR D C 1
ATOM 3186 O O . TYR D 1 15 ? 25.668 27.125 -8.317 1.00 49.99 33 TYR D O 1
ATOM 3195 N N . PRO D 1 16 ? 27.119 28.726 -7.661 1.00 49.03 34 PRO D N 1
ATOM 3196 C CA . PRO D 1 16 ? 28.296 28.039 -8.190 1.00 44.45 34 PRO D CA 1
ATOM 3197 C C . PRO D 1 16 ? 28.383 26.589 -7.734 1.00 46.34 34 PRO D C 1
ATOM 3198 O O . PRO D 1 16 ? 28.100 26.245 -6.583 1.00 51.49 34 PRO D O 1
ATOM 3202 N N . GLN D 1 17 ? 28.735 25.752 -8.694 1.00 36.99 35 GLN D N 1
ATOM 3203 C CA . GLN D 1 17 ? 29.005 24.340 -8.527 1.00 36.87 35 GLN D CA 1
ATOM 3204 C C . GLN D 1 17 ? 29.608 24.078 -7.149 1.00 49.53 35 GLN D C 1
ATOM 3205 O O . GLN D 1 17 ? 30.558 24.747 -6.745 1.00 51.09 35 GLN D O 1
ATOM 3211 N N . GLY D 1 18 ? 29.060 23.107 -6.425 1.00 50.02 36 GLY D N 1
ATOM 3212 C CA . GLY D 1 18 ? 29.633 22.686 -5.159 1.00 50.63 36 GLY D CA 1
ATOM 3213 C C . GLY D 1 18 ? 29.604 23.709 -4.031 1.00 54.62 36 GLY D C 1
ATOM 3214 O O . GLY D 1 18 ? 30.264 23.527 -3.013 1.00 53.33 36 GLY D O 1
ATOM 3215 N N . THR D 1 19 ? 28.839 24.781 -4.204 1.00 45.97 37 THR D N 1
ATOM 3216 C CA . THR D 1 19 ? 28.661 25.758 -3.142 1.00 48.28 37 THR D CA 1
ATOM 3217 C C . THR D 1 19 ? 27.300 25.572 -2.502 1.00 52.20 37 THR D C 1
ATOM 3218 O O . THR D 1 19 ? 26.437 24.893 -3.055 1.00 48.27 37 THR D O 1
ATOM 3222 N N . CYS D 1 20 ? 27.118 26.177 -1.330 1.00 48.18 38 CYS D N 1
ATOM 3223 C CA . CYS D 1 20 ? 25.874 26.062 -0.561 1.00 39.82 38 CYS D CA 1
ATOM 3224 C C . CYS D 1 20 ? 25.548 27.397 0.110 1.00 39.56 38 CYS D C 1
ATOM 3225 O O . CYS D 1 20 ? 26.240 27.828 1.035 1.00 50.45 38 CYS D O 1
ATOM 3228 N N . PRO D 1 21 ? 24.497 28.065 -0.367 1.00 41.14 39 PRO D N 1
ATOM 3229 C CA . PRO D 1 21 ? 24.085 29.372 0.137 1.00 34.67 39 PRO D CA 1
ATOM 3230 C C . PRO D 1 21 ? 23.312 29.183 1.427 1.00 45.99 39 PRO D C 1
ATOM 3231 O O . PRO D 1 21 ? 22.548 28.232 1.527 1.00 38.79 39 PRO D O 1
ATOM 3235 N N . THR D 1 22 ? 23.499 30.060 2.404 1.00 46.57 40 THR D N 1
ATOM 3236 C CA . THR D 1 22 ? 22.645 30.015 3.578 1.00 43.60 40 THR D CA 1
ATOM 3237 C C . THR D 1 22 ? 21.288 30.491 3.103 1.00 43.89 40 THR D C 1
ATOM 3238 O O . THR D 1 22 ? 21.198 31.149 2.065 1.00 37.18 40 THR D O 1
ATOM 3242 N N . LYS D 1 23 ? 20.230 30.145 3.829 1.00 30.84 41 LYS D N 1
ATOM 3243 C CA . LYS D 1 23 ? 18.927 30.676 3.485 1.00 37.39 41 LYS D CA 1
ATOM 3244 C C . LYS D 1 23 ? 18.994 32.199 3.418 1.00 44.29 41 LYS D C 1
ATOM 3245 O O . LYS D 1 23 ? 18.347 32.822 2.570 1.00 49.94 41 LYS D O 1
ATOM 3251 N N . THR D 1 24 ? 19.816 32.782 4.290 1.00 38.80 42 THR D N 1
ATOM 3252 C CA . THR D 1 24 ? 19.904 34.234 4.459 1.00 36.21 42 THR D CA 1
ATOM 3253 C C . THR D 1 24 ? 20.511 34.963 3.249 1.00 29.17 42 THR D C 1
ATOM 3254 O O . THR D 1 24 ? 20.072 36.043 2.890 1.00 31.37 42 THR D O 1
ATOM 3258 N N . GLU D 1 25 ? 21.546 34.381 2.660 1.00 33.48 43 GLU D N 1
ATOM 3259 C CA . GLU D 1 25 ? 22.142 34.927 1.440 1.00 48.07 43 GLU D CA 1
ATOM 3260 C C . GLU D 1 25 ? 21.179 34.770 0.266 1.00 42.25 43 GLU D C 1
ATOM 3261 O O . GLU D 1 25 ? 21.093 35.645 -0.575 1.00 40.17 43 GLU D O 1
ATOM 3267 N N . ALA D 1 26 ? 20.463 33.653 0.210 1.00 34.25 44 ALA D N 1
ATOM 3268 C CA . ALA D 1 26 ? 19.491 33.451 -0.868 1.00 49.26 44 ALA D CA 1
ATOM 3269 C C . ALA D 1 26 ? 18.463 34.577 -0.841 1.00 44.47 44 ALA D C 1
ATOM 3270 O O . ALA D 1 26 ? 18.272 35.300 -1.821 1.00 37.27 44 ALA D O 1
ATOM 3272 N N . LEU D 1 27 ? 17.828 34.753 0.309 1.00 49.59 45 LEU D N 1
ATOM 3273 C CA . LEU D 1 27 ? 16.833 35.803 0.443 1.00 47.58 45 LEU D CA 1
ATOM 3274 C C . LEU D 1 27 ? 17.427 37.161 0.104 1.00 39.55 45 LEU D C 1
ATOM 3275 O O . LEU D 1 27 ? 16.788 37.984 -0.548 1.00 48.16 45 LEU D O 1
ATOM 3280 N N . ASN D 1 28 ? 18.656 37.392 0.538 1.00 33.97 46 ASN D N 1
ATOM 3281 C CA . ASN D 1 28 ? 19.316 38.652 0.231 1.00 45.01 46 ASN D CA 1
ATOM 3282 C C . ASN D 1 28 ? 19.536 38.887 -1.269 1.00 41.70 46 ASN D C 1
ATOM 3283 O O . ASN D 1 28 ? 19.408 40.001 -1.760 1.00 42.12 46 ASN D O 1
ATOM 3288 N N . ASP D 1 29 ? 19.892 37.837 -1.992 1.00 41.39 47 ASP D N 1
ATOM 3289 C CA . ASP D 1 29 ? 20.019 37.955 -3.427 1.00 46.74 47 ASP D CA 1
ATOM 3290 C C . ASP D 1 29 ? 18.642 38.261 -3.991 1.00 45.17 47 ASP D C 1
ATOM 3291 O O . ASP D 1 29 ? 18.481 39.175 -4.801 1.00 51.87 47 ASP D O 1
ATOM 3296 N N . CYS D 1 30 ? 17.642 37.510 -3.542 1.00 37.79 48 CYS D N 1
ATOM 3297 C CA . CYS D 1 30 ? 16.297 37.721 -4.039 1.00 35.74 48 CYS D CA 1
ATOM 3298 C C . CYS D 1 30 ? 15.813 39.138 -3.764 1.00 45.13 48 CYS D C 1
ATOM 3299 O O . CYS D 1 30 ? 15.082 39.709 -4.578 1.00 52.72 48 CYS D O 1
ATOM 3302 N N . ASN D 1 31 ? 16.249 39.725 -2.649 1.00 37.72 49 ASN D N 1
ATOM 3303 C CA . ASN D 1 31 ? 15.933 41.123 -2.363 1.00 39.57 49 ASN D CA 1
ATOM 3304 C C . ASN D 1 31 ? 16.693 42.093 -3.264 1.00 40.73 49 ASN D C 1
ATOM 3305 O O . ASN D 1 31 ? 16.309 43.260 -3.393 1.00 46.77 49 ASN D O 1
ATOM 3310 N N . LYS D 1 32 ? 17.768 41.612 -3.885 1.00 49.43 50 LYS D N 1
ATOM 3311 C CA . LYS D 1 32 ? 18.424 42.371 -4.944 1.00 54.78 50 LYS D CA 1
ATOM 3312 C C . LYS D 1 32 ? 17.407 42.559 -6.068 1.00 50.01 50 LYS D C 1
ATOM 3313 O O . LYS D 1 32 ? 17.167 43.672 -6.533 1.00 47.00 50 LYS D O 1
ATOM 3319 N N . VAL D 1 33 ? 16.796 41.454 -6.476 1.00 44.92 51 VAL D N 1
ATOM 3320 C CA . VAL D 1 33 ? 15.708 41.499 -7.436 1.00 51.74 51 VAL D CA 1
ATOM 3321 C C . VAL D 1 33 ? 14.611 42.456 -6.958 1.00 51.68 51 VAL D C 1
ATOM 3322 O O . VAL D 1 33 ? 14.075 43.231 -7.743 1.00 60.56 51 VAL D O 1
ATOM 3326 N N . THR D 1 34 ? 14.291 42.425 -5.668 1.00 57.30 52 THR D N 1
ATOM 3327 C CA . THR D 1 34 ? 13.237 43.297 -5.146 1.00 45.76 52 THR D CA 1
ATOM 3328 C C . THR D 1 34 ? 13.563 44.781 -5.367 1.00 45.09 52 THR D C 1
ATOM 3329 O O . THR D 1 34 ? 12.783 45.523 -5.957 1.00 53.36 52 THR D O 1
ATOM 3333 N N . LYS D 1 35 ? 14.726 45.201 -4.898 1.00 47.09 53 LYS D N 1
ATOM 3334 C CA . LYS D 1 35 ? 15.216 46.546 -5.140 1.00 56.45 53 LYS D CA 1
ATOM 3335 C C . LYS D 1 35 ? 15.195 46.905 -6.637 1.00 59.06 53 LYS D C 1
ATOM 3336 O O . LYS D 1 35 ? 15.017 48.068 -7.006 1.00 57.75 53 LYS D O 1
ATOM 3342 N N . GLY D 1 36 ? 15.370 45.892 -7.485 1.00 51.35 54 GLY D N 1
ATOM 3343 C CA . GLY D 1 36 ? 15.492 46.078 -8.923 1.00 60.14 54 GLY D CA 1
ATOM 3344 C C . GLY D 1 36 ? 14.187 46.279 -9.677 1.00 49.33 54 GLY D C 1
ATOM 3345 O O . GLY D 1 36 ? 14.068 47.190 -10.498 1.00 49.15 54 GLY D O 1
ATOM 3346 N N . LEU D 1 37 ? 13.207 45.428 -9.403 1.00 50.12 55 LEU D N 1
ATOM 3347 C CA . LEU D 1 37 ? 11.890 45.587 -9.995 1.00 43.52 55 LEU D CA 1
ATOM 3348 C C . LEU D 1 37 ? 11.309 46.927 -9.580 1.00 51.32 55 LEU D C 1
ATOM 3349 O O . LEU D 1 37 ? 10.672 47.608 -10.384 1.00 56.44 55 LEU D O 1
ATOM 3354 N N . ILE D 1 38 ? 11.536 47.318 -8.328 1.00 48.80 56 ILE D N 1
ATOM 3355 C CA . ILE D 1 38 ? 11.032 48.601 -7.852 1.00 49.24 56 ILE D CA 1
ATOM 3356 C C . ILE D 1 38 ? 11.59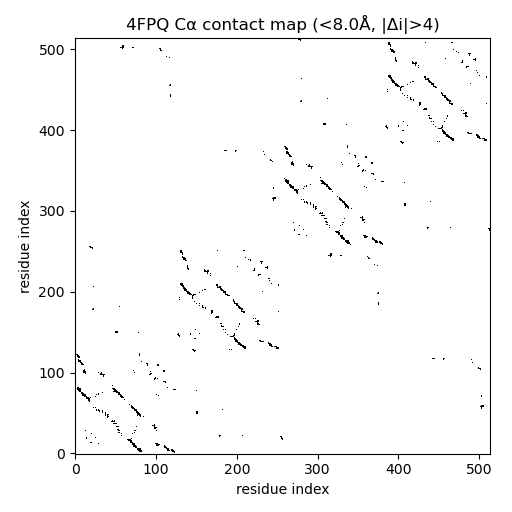1 49.787 -8.640 1.00 47.97 56 ILE D C 1
ATOM 3357 O O . ILE D 1 38 ? 10.844 50.671 -9.030 1.00 54.30 56 ILE D O 1
ATOM 3362 N N . ASP D 1 39 ? 12.902 49.815 -8.852 1.00 40.14 57 ASP D N 1
ATOM 3363 C CA . ASP D 1 39 ? 13.530 50.912 -9.586 1.00 57.19 57 ASP D CA 1
ATOM 3364 C C . ASP D 1 39 ? 13.002 51.022 -11.031 1.00 57.67 57 ASP D C 1
ATOM 3365 O O . ASP D 1 39 ? 12.954 52.112 -11.610 1.00 57.73 57 ASP D O 1
ATOM 3370 N N . PHE D 1 40 ? 12.613 49.885 -11.601 1.00 45.43 58 PHE D N 1
ATOM 3371 C CA . PHE D 1 40 ? 12.047 49.827 -12.941 1.00 51.15 58 PHE D CA 1
ATOM 3372 C C . PHE D 1 40 ? 10.626 50.338 -12.911 1.00 52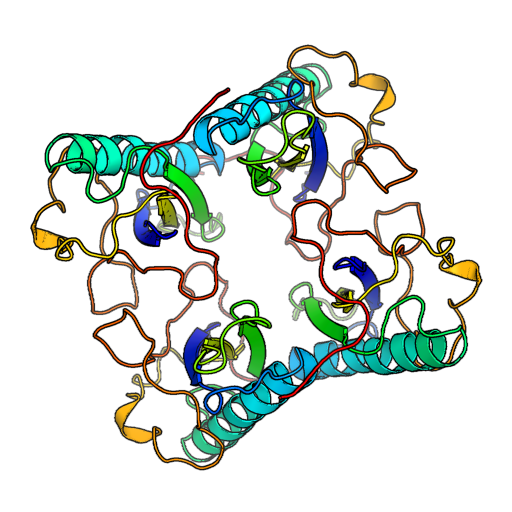.11 58 PHE D C 1
ATOM 3373 O O . PHE D 1 40 ? 10.233 51.142 -13.753 1.00 57.60 58 PHE D O 1
ATOM 3381 N N . SER D 1 41 ? 9.856 49.874 -11.930 1.00 52.71 59 SER D N 1
ATOM 3382 C CA . SER D 1 41 ? 8.507 50.390 -11.719 1.00 55.23 59 SER D CA 1
ATOM 3383 C C . SER D 1 41 ? 8.535 51.904 -11.578 1.00 58.23 59 SER D C 1
ATOM 3384 O O . SER D 1 41 ? 7.819 52.619 -12.286 1.00 60.83 59 SER D O 1
ATOM 3387 N N . GLN D 1 42 ? 9.365 52.379 -10.654 1.00 55.35 60 GLN D N 1
ATOM 3388 C CA . GLN D 1 42 ? 9.592 53.807 -10.446 1.00 58.26 60 GLN D CA 1
ATOM 3389 C C . GLN D 1 42 ? 9.690 54.556 -11.771 1.00 55.61 60 GLN D C 1
ATOM 3390 O O . GLN D 1 42 ? 8.965 55.520 -11.997 1.00 58.13 60 GLN D O 1
ATOM 3396 N N . SER D 1 43 ? 10.589 54.092 -12.637 1.00 50.88 61 SER D N 1
ATOM 3397 C CA . SER D 1 43 ? 10.904 54.770 -13.887 1.00 60.71 61 SER D CA 1
ATOM 3398 C C . SER D 1 43 ? 10.008 54.323 -15.033 1.00 59.50 61 SER D C 1
ATOM 3399 O O . SER D 1 43 ? 10.361 54.464 -16.202 1.00 70.45 61 SER D O 1
ATOM 3402 N N . HIS D 1 44 ? 8.861 53.758 -14.703 1.00 58.38 62 HIS D N 1
ATOM 3403 C CA . HIS D 1 44 ? 7.883 53.419 -15.722 1.00 55.66 62 HIS D CA 1
ATOM 3404 C C . HIS D 1 44 ? 6.508 53.681 -15.123 1.00 53.07 62 HIS D C 1
ATOM 3405 O O . HIS D 1 44 ? 5.613 52.840 -15.192 1.00 59.98 62 HIS D O 1
ATOM 3412 N N . GLN D 1 45 ? 6.370 54.856 -14.514 1.00 53.56 63 GLN D N 1
ATOM 3413 C CA . GLN D 1 45 ? 5.106 55.324 -13.943 1.00 45.60 63 GLN D CA 1
ATOM 3414 C C . GLN D 1 45 ? 4.522 54.363 -12.907 1.00 57.60 63 GLN D C 1
ATOM 3415 O O . GLN D 1 45 ? 3.321 54.092 -12.910 1.00 62.00 63 GLN D O 1
ATOM 3421 N N . ARG D 1 46 ? 5.374 53.849 -12.022 1.00 60.46 64 ARG D N 1
ATOM 3422 C CA . ARG D 1 46 ? 4.925 52.978 -10.938 1.00 52.21 64 ARG D CA 1
ATOM 3423 C C . ARG D 1 46 ? 3.887 51.960 -11.383 1.00 56.38 64 ARG D C 1
ATOM 3424 O O . ARG D 1 46 ? 2.864 51.793 -10.724 1.00 47.40 64 ARG D O 1
ATOM 3432 N N . ALA D 1 47 ? 4.154 51.291 -12.506 1.00 56.94 65 ALA D N 1
ATOM 3433 C CA . ALA D 1 47 ? 3.251 50.276 -13.038 1.00 51.83 65 ALA D CA 1
ATOM 3434 C C . ALA D 1 47 ? 3.079 49.105 -12.072 1.00 53.04 65 ALA D C 1
ATOM 3435 O O . ALA D 1 47 ? 2.032 48.463 -12.045 1.00 53.82 65 ALA D O 1
ATOM 3437 N N . TRP D 1 48 ? 4.108 48.826 -11.286 1.00 50.13 66 TRP D N 1
ATOM 3438 C CA . TRP D 1 48 ? 4.004 47.779 -10.277 1.00 50.37 66 TRP D CA 1
ATOM 3439 C C . TRP D 1 48 ? 3.969 48.331 -8.853 1.00 47.25 66 TRP D C 1
ATOM 3440 O O . TRP D 1 48 ? 4.216 47.604 -7.895 1.00 47.26 66 TRP D O 1
ATOM 3451 N N . GLY D 1 49 ? 3.666 49.615 -8.716 1.00 47.57 67 GLY D N 1
ATOM 3452 C CA . GLY D 1 49 ? 3.671 50.245 -7.411 1.00 45.66 67 GLY D CA 1
ATOM 3453 C C . GLY D 1 49 ? 5.060 50.188 -6.798 1.00 47.85 67 GLY D C 1
ATOM 3454 O O . GLY D 1 49 ? 6.005 49.707 -7.441 1.00 55.96 67 GLY D O 1
ATOM 3455 N N . ILE D 1 50 ? 5.189 50.662 -5.559 1.00 38.92 68 ILE D N 1
ATOM 3456 C CA . ILE D 1 50 ? 6.480 50.677 -4.878 1.00 55.21 68 ILE D CA 1
ATOM 3457 C C . ILE D 1 50 ? 6.624 49.577 -3.830 1.00 55.32 68 ILE D C 1
ATOM 3458 O O . ILE D 1 50 ? 7.743 49.179 -3.494 1.00 59.82 68 ILE D O 1
ATOM 3463 N N . ASP D 1 51 ? 5.497 49.105 -3.304 1.00 48.54 69 ASP D N 1
ATOM 3464 C CA . ASP D 1 51 ? 5.508 48.169 -2.175 1.00 47.25 69 ASP D CA 1
ATOM 3465 C C . ASP D 1 51 ? 5.691 46.695 -2.561 1.00 35.85 69 ASP D C 1
ATOM 3466 O O . ASP D 1 51 ? 4.723 45.981 -2.837 1.00 37.62 69 ASP D O 1
ATOM 3471 N N . MET D 1 52 ? 6.933 46.232 -2.545 1.00 38.33 70 MET D N 1
ATOM 3472 C CA . MET D 1 52 ? 7.214 44.844 -2.917 1.00 48.81 70 MET D CA 1
ATOM 3473 C C . MET D 1 52 ? 7.922 44.050 -1.829 1.00 39.37 70 MET D C 1
ATOM 3474 O O . MET D 1 52 ? 8.810 44.551 -1.164 1.00 38.04 70 MET D O 1
ATOM 3479 N N . THR D 1 53 ? 7.543 42.790 -1.687 1.00 37.10 71 THR D N 1
ATOM 3480 C CA . THR D 1 53 ? 8.179 41.922 -0.712 1.00 39.26 71 THR D CA 1
ATOM 3481 C C . THR D 1 53 ? 8.566 40.584 -1.329 1.00 46.81 71 THR D C 1
ATOM 3482 O O . THR D 1 53 ? 7.940 40.109 -2.276 1.00 43.14 71 THR D O 1
ATOM 3486 N N . ALA D 1 54 ? 9.630 40.002 -0.796 1.00 36.33 72 ALA D N 1
ATOM 3487 C CA . ALA D 1 54 ? 10.237 38.834 -1.385 1.00 35.01 72 ALA D CA 1
ATOM 3488 C C . ALA D 1 54 ? 10.222 37.665 -0.423 1.00 38.68 72 ALA D C 1
ATOM 3489 O O . ALA D 1 54 ? 10.503 37.828 0.763 1.00 44.32 72 ALA D O 1
ATOM 3491 N N . LYS D 1 55 ? 9.894 36.490 -0.938 1.00 31.91 73 LYS D N 1
ATOM 3492 C CA . LYS D 1 55 ? 10.234 35.258 -0.256 1.00 46.06 73 LYS D CA 1
ATOM 3493 C C . LYS D 1 55 ? 11.046 34.378 -1.214 1.00 46.42 73 LYS D C 1
ATOM 3494 O O . LYS D 1 55 ? 11.059 34.606 -2.435 1.00 37.47 73 LYS D O 1
ATOM 3500 N N . VAL D 1 56 ? 11.752 33.401 -0.654 1.00 40.63 74 VAL D N 1
ATOM 3501 C CA . VAL D 1 56 ? 12.648 32.570 -1.435 1.00 33.27 74 VAL D CA 1
ATOM 3502 C C . VAL D 1 56 ? 12.529 31.119 -0.983 1.00 31.77 74 VAL D C 1
ATOM 3503 O O . VAL D 1 56 ? 12.183 30.850 0.155 1.00 44.35 74 VAL D O 1
ATOM 3507 N N . GLN D 1 57 ? 12.813 30.194 -1.895 1.00 43.20 75 GLN D N 1
ATOM 3508 C CA . GLN D 1 57 ? 12.806 28.763 -1.612 1.00 42.33 75 GLN D CA 1
ATOM 3509 C C . GLN D 1 57 ? 13.965 28.083 -2.357 1.00 40.04 75 GLN D C 1
ATOM 3510 O O . GLN D 1 57 ? 14.106 28.244 -3.568 1.00 43.63 75 GLN D O 1
ATOM 3516 N N . CYS D 1 58 ? 14.800 27.341 -1.631 1.00 39.28 76 CYS D N 1
ATOM 3517 C CA . CYS D 1 58 ? 15.920 26.649 -2.245 1.00 32.34 76 CYS D CA 1
ATOM 3518 C C . CYS D 1 58 ? 15.760 25.162 -2.132 1.00 42.28 76 CYS D C 1
ATOM 3519 O O . CYS D 1 58 ? 15.081 24.673 -1.237 1.00 44.88 76 CYS D O 1
ATOM 3522 N N . ALA D 1 59 ? 16.377 24.448 -3.066 1.00 42.32 77 ALA D N 1
ATOM 3523 C CA . ALA D 1 59 ? 16.521 23.013 -2.955 1.00 40.29 77 ALA D CA 1
ATOM 3524 C C . ALA D 1 59 ? 17.533 22.810 -1.855 1.00 48.59 77 ALA D C 1
ATOM 3525 O O . ALA D 1 59 ? 18.438 23.625 -1.707 1.00 41.92 77 ALA D O 1
ATOM 3527 N N . PRO D 1 60 ? 17.393 21.722 -1.083 1.00 44.16 78 PRO D N 1
ATOM 3528 C CA . PRO D 1 60 ? 18.408 21.437 -0.070 1.00 40.20 78 PRO D CA 1
ATOM 3529 C C . PRO D 1 60 ? 19.763 21.202 -0.733 1.00 47.05 78 PRO D C 1
ATOM 3530 O O . PRO D 1 60 ? 19.817 20.694 -1.851 1.00 51.54 78 PRO D O 1
ATOM 3534 N N . CYS D 1 61 ? 20.842 21.571 -0.055 1.00 41.21 79 CYS D N 1
ATOM 3535 C CA . CYS D 1 61 ? 22.174 21.365 -0.592 1.00 45.73 79 CYS D CA 1
ATOM 3536 C C . CYS D 1 61 ? 22.519 19.877 -0.496 1.00 52.23 79 CYS D C 1
ATOM 3537 O O . CYS D 1 61 ? 22.202 19.225 0.498 1.00 40.33 79 CYS D O 1
ATOM 3540 N N . LYS D 1 62 ? 23.140 19.337 -1.541 1.00 48.58 80 LYS D N 1
ATOM 3541 C CA . LYS D 1 62 ? 23.670 17.972 -1.513 1.00 43.02 80 LYS D CA 1
ATOM 3542 C C . LYS D 1 62 ? 25.122 17.995 -1.080 1.00 51.58 80 LYS D C 1
ATOM 3543 O O . LYS D 1 62 ? 25.991 18.386 -1.869 1.00 53.76 80 LYS D O 1
ATOM 3549 N N . THR D 1 63 ? 25.379 17.566 0.159 1.00 54.76 81 THR D N 1
ATOM 3550 C CA . THR D 1 63 ? 26.699 17.694 0.790 1.00 62.10 81 THR D CA 1
ATOM 3551 C C . THR D 1 63 ? 27.730 16.705 0.238 1.00 50.75 81 THR D C 1
ATOM 3552 O O . THR D 1 63 ? 28.925 16.995 0.199 1.00 43.54 81 THR D O 1
ATOM 3556 N N . THR D 1 64 ? 27.248 15.546 -0.201 1.00 64.79 82 THR D N 1
ATOM 3557 C CA . THR D 1 64 ? 28.075 14.513 -0.824 1.00 57.33 82 THR D CA 1
ATOM 3558 C C . THR D 1 64 ? 28.624 14.905 -2.202 1.00 52.19 82 THR D C 1
ATOM 3559 O O . THR D 1 64 ? 29.736 14.520 -2.571 1.00 64.99 82 THR D O 1
ATOM 3563 N N . ASP D 1 65 ? 27.846 15.679 -2.950 1.00 52.99 83 ASP D N 1
ATOM 3564 C CA . ASP D 1 65 ? 28.128 15.949 -4.362 1.00 46.26 83 ASP D CA 1
ATOM 3565 C C . ASP D 1 65 ? 28.918 17.239 -4.569 1.00 46.54 83 ASP D C 1
ATOM 3566 O O . ASP D 1 65 ? 28.395 18.331 -4.408 1.00 45.81 83 ASP D O 1
ATOM 3571 N N . PRO D 1 66 ? 30.188 17.113 -4.948 1.00 45.93 84 PRO D N 1
ATOM 3572 C CA . PRO D 1 66 ? 31.037 18.284 -5.168 1.00 45.18 84 PRO D CA 1
ATOM 3573 C C . PRO D 1 66 ? 30.710 19.042 -6.454 1.00 43.74 84 PRO D C 1
ATOM 3574 O O . PRO D 1 66 ? 31.412 19.979 -6.797 1.00 47.99 84 PRO D O 1
ATOM 3578 N N . TRP D 1 67 ? 29.671 18.644 -7.168 1.00 45.97 85 TRP D N 1
ATOM 3579 C CA . TRP D 1 67 ? 29.283 19.385 -8.366 1.00 51.61 85 TRP D CA 1
ATOM 3580 C C . TRP D 1 67 ? 27.856 19.882 -8.235 1.00 46.32 85 TRP D C 1
ATOM 3581 O O . TRP D 1 67 ? 27.345 20.560 -9.136 1.00 40.70 85 TRP D O 1
ATOM 3592 N N . ASP D 1 68 ? 27.222 19.545 -7.113 1.00 43.93 86 ASP D N 1
ATOM 3593 C CA . ASP D 1 68 ? 25.864 20.004 -6.824 1.00 48.25 86 ASP D CA 1
ATOM 3594 C C . ASP D 1 68 ? 25.700 21.515 -7.037 1.00 43.72 86 ASP D C 1
ATOM 3595 O O . ASP D 1 68 ? 26.491 22.327 -6.562 1.00 32.73 86 ASP D O 1
ATOM 3600 N N . VAL D 1 69 ? 24.674 21.879 -7.794 1.00 43.86 87 VAL D N 1
ATOM 3601 C CA . VAL D 1 69 ? 24.372 23.274 -8.047 1.00 46.22 87 VAL D CA 1
ATOM 3602 C C . VAL D 1 69 ? 23.023 23.553 -7.424 1.00 52.34 87 VAL D C 1
ATOM 3603 O O . VAL D 1 69 ? 22.057 22.839 -7.697 1.00 46.89 87 VAL D O 1
ATOM 3607 N N . VAL D 1 70 ? 22.961 24.584 -6.586 1.00 47.45 88 VAL D N 1
ATOM 3608 C CA . VAL D 1 70 ? 21.746 24.879 -5.843 1.00 45.36 88 VAL D CA 1
ATOM 3609 C C . VAL D 1 70 ? 20.860 25.831 -6.611 1.00 36.44 88 VAL D C 1
ATOM 3610 O O . VAL D 1 70 ? 21.316 26.877 -7.028 1.00 36.04 88 VAL D O 1
ATOM 3614 N N . LEU D 1 71 ? 19.587 25.461 -6.755 1.00 41.03 89 LEU D N 1
ATOM 3615 C CA . LEU D 1 71 ? 18.576 26.296 -7.396 1.00 39.47 89 LEU D CA 1
ATOM 3616 C C . LEU D 1 71 ? 17.638 26.963 -6.375 1.00 35.21 89 LEU D C 1
ATOM 3617 O O . LEU D 1 71 ? 17.090 26.300 -5.503 1.00 33.39 89 LEU D O 1
ATOM 3622 N N . CYS D 1 72 ? 17.467 28.273 -6.498 1.00 30.97 90 CYS D N 1
ATOM 3623 C CA . CYS D 1 72 ? 16.511 29.008 -5.694 1.00 32.79 90 CYS D CA 1
ATOM 3624 C C . CYS D 1 72 ? 15.440 29.710 -6.542 1.00 38.93 90 CYS D C 1
ATOM 3625 O O . CYS D 1 72 ? 15.717 30.287 -7.594 1.00 46.44 90 CYS D O 1
ATOM 3628 N N . THR D 1 73 ? 14.207 29.643 -6.072 1.00 38.84 91 THR D N 1
ATOM 3629 C CA . THR D 1 73 ? 13.119 30.397 -6.661 1.00 34.49 91 THR D CA 1
ATOM 3630 C C . THR D 1 73 ? 12.842 31.635 -5.810 1.00 45.85 91 THR D C 1
ATOM 3631 O O . THR D 1 73 ? 12.519 31.547 -4.600 1.00 37.28 91 THR D O 1
ATOM 3635 N N . CYS D 1 74 ? 13.003 32.777 -6.467 1.00 32.62 92 CYS D N 1
ATOM 3636 C CA . CYS D 1 74 ? 12.741 34.090 -5.918 1.00 33.81 92 CYS D CA 1
ATOM 3637 C C . CYS D 1 74 ? 11.361 34.604 -6.346 1.00 42.63 92 CYS D C 1
ATOM 3638 O O . CYS D 1 74 ? 11.115 34.871 -7.525 1.00 43.50 92 CYS D O 1
ATOM 3641 N N . LYS D 1 75 ? 10.466 34.756 -5.379 1.00 44.01 93 LYS D N 1
ATOM 3642 C CA . LYS D 1 75 ? 9.129 35.274 -5.638 1.00 36.06 93 LYS D CA 1
ATOM 3643 C C . LYS D 1 75 ? 8.863 36.665 -5.059 1.00 42.96 93 LYS D C 1
ATOM 3644 O O . LYS D 1 75 ? 8.756 36.832 -3.838 1.00 54.10 93 LYS D O 1
ATOM 3650 N N . ILE D 1 76 ? 8.745 37.660 -5.932 1.00 39.87 94 ILE D N 1
ATOM 3651 C CA . ILE D 1 76 ? 8.469 39.020 -5.497 1.00 34.20 94 ILE D CA 1
ATOM 3652 C C . ILE D 1 76 ? 6.986 39.278 -5.555 1.00 37.52 94 ILE D C 1
ATOM 3653 O O . ILE D 1 76 ? 6.312 38.853 -6.481 1.00 48.31 94 ILE D O 1
ATOM 3658 N N . THR D 1 77 ? 6.468 39.981 -4.556 1.00 47.18 95 THR D N 1
ATOM 3659 C CA . THR D 1 77 ? 5.056 40.310 -4.537 1.00 38.72 95 THR D CA 1
ATOM 3660 C C . THR D 1 77 ? 4.852 41.818 -4.512 1.00 44.46 95 THR D C 1
ATOM 3661 O O . THR D 1 77 ? 5.234 42.487 -3.548 1.00 44.91 95 THR D O 1
ATOM 3665 N N . ALA D 1 78 ? 4.271 42.347 -5.590 1.00 46.28 96 ALA D N 1
ATOM 3666 C CA . ALA D 1 78 ? 3.907 43.759 -5.660 1.00 41.94 96 ALA D CA 1
ATOM 3667 C C . ALA D 1 78 ? 2.503 43.937 -5.088 1.00 38.53 96 ALA D C 1
ATOM 3668 O O . ALA D 1 78 ? 1.549 43.339 -5.583 1.00 39.25 96 ALA D O 1
ATOM 3670 N N . HIS D 1 79 ? 2.375 44.761 -4.054 1.00 39.24 97 HIS D N 1
ATOM 3671 C CA . HIS D 1 79 ? 1.116 44.843 -3.311 1.00 38.68 97 HIS D CA 1
ATOM 3672 C C . HIS D 1 79 ? 0.139 45.914 -3.832 1.00 49.49 97 HIS D C 1
ATOM 3673 O O . HIS D 1 79 ? -1.054 45.881 -3.523 1.00 42.14 97 HIS D O 1
ATOM 3680 N N . ARG D 1 80 ? 0.658 46.862 -4.609 1.00 47.29 98 ARG D N 1
ATOM 3681 C CA . ARG D 1 80 ? -0.170 47.859 -5.283 1.00 55.72 98 ARG D CA 1
ATOM 3682 C C . ARG D 1 80 ? 0.207 47.916 -6.769 1.00 46.79 98 ARG D C 1
ATOM 3683 O O . ARG D 1 80 ? 0.885 48.833 -7.231 1.00 57.75 98 ARG D O 1
ATOM 3691 N N . TYR D 1 81 ? -0.246 46.911 -7.503 1.00 51.39 99 TYR D N 1
ATOM 3692 C CA . TYR D 1 81 ? 0.149 46.705 -8.882 1.00 44.77 99 TYR D CA 1
ATOM 3693 C C . TYR D 1 81 ? -0.980 47.102 -9.815 1.00 54.65 99 TYR D C 1
ATOM 3694 O O . TYR D 1 81 ? -2.109 46.618 -9.681 1.00 47.12 99 TYR D O 1
ATOM 3703 N N . ARG D 1 82 ? -0.667 47.968 -10.775 1.00 55.89 100 ARG D N 1
ATOM 3704 C CA . ARG D 1 82 ? -1.671 48.451 -11.713 1.00 63.83 100 ARG D CA 1
ATOM 3705 C C . ARG D 1 82 ? -2.113 47.395 -12.731 1.00 58.17 100 ARG D C 1
ATOM 3706 O O . ARG D 1 82 ? -1.327 46.909 -13.544 1.00 60.67 100 ARG D O 1
ATOM 3714 N N . GLU D 1 83 ? -3.388 47.038 -12.653 1.00 61.58 101 GLU D N 1
ATOM 3715 C CA . GLU D 1 83 ? -3.990 46.068 -13.558 1.00 77.62 101 GLU D CA 1
ATOM 3716 C C . GLU D 1 83 ? -4.309 46.703 -14.912 1.00 78.29 101 GLU D C 1
ATOM 3717 O O . GLU D 1 83 ? -4.029 46.127 -15.962 1.00 70.80 101 GLU D O 1
ATOM 3723 N N . PHE D 1 84 ? -4.885 47.899 -14.873 1.00 76.91 102 PHE D N 1
ATOM 3724 C CA . PHE D 1 84 ? -5.288 48.615 -16.080 1.00 71.73 102 PHE D CA 1
ATOM 3725 C C . PHE D 1 84 ? -4.131 48.895 -17.025 1.00 81.70 102 PHE D C 1
ATOM 3726 O O . PHE D 1 84 ? -4.330 49.071 -18.231 1.00 81.44 102 PHE D O 1
ATOM 3734 N N . VAL D 1 85 ? -2.922 48.937 -16.476 1.00 81.23 103 VAL D N 1
ATOM 3735 C CA . VAL D 1 85 ? -1.744 49.271 -17.270 1.00 72.87 103 VAL D CA 1
ATOM 3736 C C . VAL D 1 85 ? -1.228 48.068 -18.072 1.00 72.17 103 VAL D C 1
ATOM 3737 O O . VAL D 1 85 ? -1.202 46.945 -17.571 1.00 65.77 103 VAL D O 1
ATOM 3741 N N . PRO D 1 86 ? -0.852 48.302 -19.340 1.00 79.10 104 PRO D N 1
ATOM 3742 C CA . PRO D 1 86 ? -0.306 47.259 -20.219 1.00 78.09 104 PRO D CA 1
ATOM 3743 C C . PRO D 1 86 ? 0.856 46.507 -19.580 1.00 65.10 104 PRO D C 1
ATOM 3744 O O . PRO D 1 86 ? 1.774 47.118 -19.024 1.00 67.56 104 PRO D O 1
ATOM 3748 N N . LYS D 1 87 ? 0.809 45.185 -19.684 1.00 52.25 105 LYS D N 1
ATOM 3749 C CA . LYS D 1 87 ? 1.764 44.308 -19.015 1.00 72.65 105 LYS D CA 1
ATOM 3750 C C . LYS D 1 87 ? 3.163 44.359 -19.637 1.00 71.01 105 LYS D C 1
ATOM 3751 O O . LYS D 1 87 ? 3.349 44.018 -20.810 1.00 50.53 105 LYS D O 1
ATOM 3757 N N . ILE D 1 88 ? 4.143 44.785 -18.843 1.00 59.42 106 ILE D N 1
ATOM 3758 C CA . ILE D 1 88 ? 5.530 44.814 -19.289 1.00 50.85 106 ILE D CA 1
ATOM 3759 C C . ILE D 1 88 ? 6.142 43.426 -19.188 1.00 50.69 106 ILE D C 1
ATOM 3760 O O . ILE D 1 88 ? 6.212 42.856 -18.101 1.00 67.81 106 ILE D O 1
ATOM 3765 N N . PRO D 1 89 ? 6.574 42.867 -20.329 1.00 60.48 107 PRO D N 1
ATOM 3766 C CA . PRO D 1 89 ? 7.178 41.530 -20.386 1.00 58.85 107 PRO D CA 1
ATOM 3767 C C . PRO D 1 89 ? 8.577 41.497 -19.770 1.00 51.26 107 PRO D C 1
ATOM 3768 O O . PRO D 1 89 ? 9.203 42.536 -19.568 1.00 50.56 107 PRO D O 1
ATOM 3772 N N . TYR D 1 90 ? 9.046 40.294 -19.462 1.00 50.38 108 TYR D N 1
ATOM 3773 C CA . TYR D 1 90 ? 10.386 40.094 -18.931 1.00 55.03 108 TYR D CA 1
ATOM 3774 C C . TYR D 1 90 ? 11.442 40.706 -19.843 1.00 62.34 108 TYR D C 1
ATOM 3775 O O . TYR D 1 90 ? 12.354 41.377 -19.363 1.00 58.39 108 TYR D O 1
ATOM 3784 N N . SER D 1 91 ? 11.316 40.486 -21.153 1.00 56.89 109 SER D N 1
ATOM 3785 C CA . SER D 1 91 ? 12.323 40.986 -22.101 1.00 61.03 109 SER D CA 1
ATOM 3786 C C . SER D 1 91 ? 12.699 42.447 -21.825 1.00 49.16 109 SER D C 1
ATOM 3787 O O . SER D 1 91 ? 13.876 42.797 -21.819 1.00 56.42 109 SER D O 1
ATOM 3790 N N . SER D 1 92 ? 11.703 43.280 -21.543 1.00 53.48 110 SER D N 1
ATOM 3791 C CA . SER D 1 92 ? 11.937 44.714 -21.330 1.00 52.69 110 SER D CA 1
ATOM 3792 C C . SER D 1 92 ? 12.565 45.082 -19.978 1.00 56.62 110 SER D C 1
ATOM 3793 O O . SER D 1 92 ? 12.680 46.268 -19.656 1.00 60.86 110 SER D O 1
ATOM 3796 N N . PHE D 1 93 ? 12.938 44.088 -19.174 1.00 58.41 111 PHE D N 1
ATOM 3797 C CA . PHE D 1 93 ? 13.633 44.371 -17.910 1.00 55.97 111 PHE D CA 1
ATOM 3798 C C . PHE D 1 93 ? 14.518 43.232 -17.409 1.00 54.83 111 PHE D C 1
ATOM 3799 O O . PHE D 1 93 ? 14.944 43.232 -16.251 1.00 63.52 111 PHE D O 1
ATOM 3807 N N . SER D 1 94 ? 14.807 42.277 -18.291 1.00 57.90 112 SER D N 1
ATOM 3808 C CA . SER D 1 94 ? 15.677 41.152 -17.958 1.00 55.91 112 SER D CA 1
ATOM 3809 C C . SER D 1 94 ? 17.086 41.644 -17.634 1.00 64.16 112 SER D C 1
ATOM 3810 O O . SER D 1 94 ? 17.865 40.952 -16.975 1.00 62.73 112 SER D O 1
ATOM 3813 N N . SER D 1 95 ? 17.403 42.850 -18.093 1.00 63.33 113 SER D N 1
ATOM 3814 C CA . SER D 1 95 ? 18.759 43.369 -17.978 1.00 69.42 113 SER D CA 1
ATOM 3815 C C . SER D 1 95 ? 18.851 44.524 -16.995 1.00 51.33 113 SER D C 1
ATOM 3816 O O . SER D 1 95 ? 19.938 44.885 -16.550 1.00 68.78 113 SER D O 1
ATOM 3819 N N . ALA D 1 96 ? 17.712 45.110 -16.660 1.00 46.18 114 ALA D N 1
ATOM 3820 C CA . ALA D 1 96 ? 17.697 46.213 -15.714 1.00 46.07 114 ALA D CA 1
ATOM 3821 C C . ALA D 1 96 ? 18.475 45.806 -14.474 1.00 59.37 114 ALA D C 1
ATOM 3822 O O . ALA D 1 96 ? 18.507 44.626 -14.111 1.00 49.09 114 ALA D O 1
ATOM 3824 N N . PRO D 1 97 ? 19.114 46.787 -13.825 1.00 66.44 115 PRO D N 1
ATOM 3825 C CA . PRO D 1 97 ? 20.034 46.595 -12.696 1.00 58.24 115 PRO D CA 1
ATOM 3826 C C . PRO D 1 97 ? 19.407 45.899 -11.490 1.00 58.21 115 PRO D C 1
ATOM 3827 O O . PRO D 1 97 ? 18.406 46.371 -10.950 1.00 60.44 115 PRO D O 1
ATOM 3831 N N . GLY D 1 98 ? 20.008 44.785 -11.081 1.00 57.48 116 GLY D N 1
ATOM 3832 C CA . GLY D 1 98 ? 19.604 44.081 -9.879 1.00 65.13 116 GLY D CA 1
ATOM 3833 C C . GLY D 1 98 ? 18.601 42.987 -10.165 1.00 68.05 116 GLY D C 1
ATOM 3834 O O . GLY D 1 98 ? 18.206 42.247 -9.268 1.00 55.22 116 GLY D O 1
ATOM 3835 N N . VAL D 1 99 ? 18.184 42.888 -11.423 1.00 61.00 117 VAL D N 1
ATOM 3836 C CA . VAL D 1 99 ? 17.194 41.894 -11.818 1.00 54.78 117 VAL D CA 1
ATOM 3837 C C . VAL D 1 99 ? 17.885 40.609 -12.253 1.00 60.83 117 VAL D C 1
ATOM 3838 O O . VAL D 1 99 ? 17.850 40.230 -13.428 1.00 48.77 117 VAL D O 1
ATOM 3842 N N . ILE D 1 100 ? 18.498 39.938 -11.279 1.00 57.44 118 ILE D N 1
ATOM 3843 C CA . ILE D 1 100 ? 19.380 38.810 -11.550 1.00 55.90 118 ILE D CA 1
ATOM 3844 C C . ILE D 1 100 ? 18.703 37.457 -11.665 1.00 45.10 118 ILE D C 1
ATOM 3845 O O . ILE D 1 100 ? 19.371 36.457 -11.889 1.00 56.73 118 ILE D O 1
ATOM 3850 N N . PHE D 1 101 ? 17.394 37.393 -11.502 1.00 50.82 119 PHE D N 1
ATOM 3851 C CA . PHE D 1 101 ? 16.755 36.091 -11.640 1.00 44.98 119 PHE D CA 1
ATOM 3852 C C . PHE D 1 101 ? 16.465 35.732 -13.105 1.00 50.40 119 PHE D C 1
ATOM 3853 O O . PHE D 1 101 ? 16.118 36.592 -13.906 1.00 51.63 119 PHE D O 1
ATOM 3861 N N . ARG D 1 102 ? 16.654 34.459 -13.443 1.00 47.19 120 ARG D N 1
ATOM 3862 C CA . ARG D 1 102 ? 16.517 33.950 -14.810 1.00 57.12 120 ARG D CA 1
ATOM 3863 C C . ARG D 1 102 ? 15.354 32.958 -14.911 1.00 54.77 120 ARG D C 1
ATOM 3864 O O . ARG D 1 102 ? 15.029 32.285 -13.935 1.00 49.90 120 ARG D O 1
ATOM 3872 N N . GLN D 1 103 ? 14.737 32.869 -16.086 1.00 39.88 121 GLN D N 1
ATOM 3873 C CA . GLN D 1 103 ? 13.755 31.824 -16.372 1.00 42.06 121 GLN D CA 1
ATOM 3874 C C . GLN D 1 103 ? 14.055 30.526 -15.644 1.00 41.88 121 GLN D C 1
ATOM 3875 O O . GLN D 1 103 ? 15.182 30.050 -15.652 1.00 48.34 121 GLN D O 1
ATOM 3881 N N . GLU D 1 104 ? 13.028 29.944 -15.037 1.00 42.38 122 GLU D N 1
ATOM 3882 C CA . GLU D 1 104 ? 13.190 28.778 -14.186 1.00 40.04 122 GLU D CA 1
ATOM 3883 C C . GLU D 1 104 ? 13.397 27.478 -14.953 1.00 50.09 122 GLU D C 1
ATOM 3884 O O . GLU D 1 104 ? 12.788 27.247 -15.995 1.00 49.78 122 GLU D O 1
ATOM 3890 N N . THR D 1 105 ? 14.250 26.622 -14.405 1.00 49.71 123 THR D N 1
ATOM 3891 C CA . THR D 1 105 ? 14.394 25.261 -14.892 1.00 45.25 123 THR D CA 1
ATOM 3892 C C . THR D 1 105 ? 13.034 24.580 -14.946 1.00 56.90 123 THR D C 1
ATOM 3893 O O . THR D 1 105 ? 12.316 24.536 -13.945 1.00 67.15 123 THR D O 1
ATOM 3897 N N . GLY D 1 106 ? 12.678 24.049 -16.110 1.00 66.27 124 GLY D N 1
ATOM 3898 C CA . GLY D 1 106 ? 11.461 23.265 -16.231 1.00 58.81 124 GLY D CA 1
ATOM 3899 C C . GLY D 1 106 ? 10.290 24.041 -16.787 1.00 60.67 124 GLY D C 1
ATOM 3900 O O . GLY D 1 106 ? 9.259 23.463 -17.132 1.00 67.32 124 GLY D O 1
ATOM 3901 N N . LEU D 1 107 ? 10.445 25.358 -16.857 1.00 62.97 125 LEU D N 1
ATOM 3902 C CA . LEU D 1 107 ? 9.467 26.206 -17.524 1.00 61.87 125 LEU D CA 1
ATOM 3903 C C . LEU D 1 107 ? 9.983 26.605 -18.907 1.00 65.07 125 LEU D C 1
ATOM 3904 O O . LEU D 1 107 ? 11.189 26.643 -19.150 1.00 58.38 125 LEU D O 1
ATOM 3909 N N . ASP D 1 108 ? 9.063 26.872 -19.823 1.00 65.82 126 ASP D N 1
ATOM 3910 C CA . ASP D 1 108 ? 9.443 27.239 -21.181 1.00 68.32 126 ASP D CA 1
ATOM 3911 C C . ASP D 1 108 ? 9.181 28.714 -21.462 1.00 63.96 126 ASP D C 1
ATOM 3912 O O . ASP D 1 108 ? 9.751 29.288 -22.387 1.00 52.47 126 ASP D O 1
ATOM 3917 N N . HIS D 1 109 ? 8.328 29.332 -20.652 1.00 60.85 127 HIS D N 1
ATOM 3918 C CA . HIS D 1 109 ? 8.142 30.772 -20.747 1.00 58.91 127 HIS D CA 1
ATOM 3919 C C . HIS D 1 109 ? 9.026 31.507 -19.747 1.00 57.62 127 HIS D C 1
ATOM 3920 O O . HIS D 1 109 ? 9.654 30.913 -18.870 1.00 50.93 127 HIS D O 1
ATOM 3927 N N . ASP D 1 110 ? 9.075 32.817 -19.899 1.00 45.95 128 ASP D N 1
ATOM 3928 C CA . ASP D 1 110 ? 9.887 33.639 -19.043 1.00 47.20 128 ASP D CA 1
ATOM 3929 C C . ASP D 1 110 ? 9.117 34.072 -17.794 1.00 49.00 128 ASP D C 1
ATOM 3930 O O . ASP D 1 110 ? 7.909 33.858 -17.692 1.00 47.32 128 ASP D O 1
ATOM 3935 N N . PRO D 1 111 ? 9.832 34.654 -16.821 1.00 49.35 129 PRO D N 1
ATOM 3936 C CA . PRO D 1 111 ? 9.173 35.210 -15.632 1.00 44.14 129 PRO D CA 1
ATOM 3937 C C . PRO D 1 111 ? 8.131 36.218 -16.067 1.00 50.38 129 PRO D C 1
ATOM 3938 O O . PRO D 1 111 ? 8.396 37.021 -16.969 1.00 46.16 129 PRO D O 1
ATOM 3942 N N . GLU D 1 112 ? 6.957 36.175 -15.456 1.00 43.31 130 GLU D N 1
ATOM 3943 C CA . GLU D 1 112 ? 5.939 37.166 -15.764 1.00 47.28 130 GLU D CA 1
ATOM 3944 C C . GLU D 1 112 ? 5.168 37.559 -14.522 1.00 44.06 130 GLU D C 1
ATOM 3945 O O . GLU D 1 112 ? 5.013 36.763 -13.598 1.00 45.41 130 GLU D O 1
ATOM 3951 N N . TRP D 1 113 ? 4.703 38.802 -14.505 1.00 42.44 131 TRP D N 1
ATOM 3952 C CA . TRP D 1 113 ? 3.854 39.289 -13.432 1.00 38.79 131 TRP D CA 1
ATOM 3953 C C . TRP D 1 113 ? 2.490 38.614 -13.505 1.00 50.98 131 TRP D C 1
ATOM 3954 O O . TRP D 1 113 ? 1.823 38.639 -14.542 1.00 44.89 131 TRP D O 1
ATOM 3965 N N . VAL D 1 114 ? 2.068 38.024 -12.396 1.00 48.96 132 VAL D N 1
ATOM 3966 C CA . VAL D 1 114 ? 0.822 37.274 -12.355 1.00 35.34 132 VAL D CA 1
ATOM 3967 C C . VAL D 1 114 ? -0.116 37.885 -11.325 1.00 47.93 132 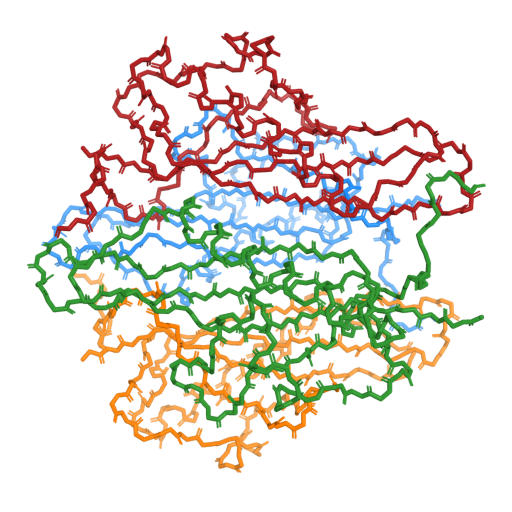VAL D C 1
ATOM 3968 O O . VAL D 1 114 ? 0.090 37.746 -10.124 1.00 42.75 132 VAL D O 1
ATOM 3972 N N . VAL D 1 115 ? -1.150 38.557 -11.802 1.00 44.34 133 VAL D N 1
ATOM 3973 C CA . VAL D 1 115 ? -2.107 39.202 -10.931 1.00 39.88 133 VAL D CA 1
ATOM 3974 C C . VAL D 1 115 ? -2.838 38.176 -10.060 1.00 38.55 133 VAL D C 1
ATOM 3975 O O . VAL D 1 115 ? -3.253 37.122 -10.527 1.00 38.96 133 VAL D O 1
ATOM 3979 N N . ASN D 1 116 ? -2.971 38.493 -8.777 1.00 46.87 134 ASN D N 1
ATOM 3980 C CA . ASN D 1 116 ? -3.779 37.691 -7.864 1.00 45.31 134 ASN D CA 1
ATOM 3981 C C . ASN D 1 116 ? -5.255 38.102 -7.934 1.00 44.22 134 ASN D C 1
ATOM 3982 O O . ASN D 1 116 ? -5.642 39.145 -7.406 1.00 46.98 134 ASN D O 1
ATOM 3987 N N . MET D 1 117 ? -6.073 37.298 -8.610 1.00 56.50 135 MET D N 1
ATOM 3988 C CA . MET D 1 117 ? -7.478 37.650 -8.829 1.00 59.78 135 MET D CA 1
ATOM 3989 C C . MET D 1 117 ? -8.357 37.214 -7.662 1.00 64.28 135 MET D C 1
ATOM 3990 O O . MET D 1 117 ? -9.488 37.679 -7.499 1.00 60.48 135 MET D O 1
ATOM 3995 N N . LYS D 1 118 ? -7.824 36.323 -6.842 1.00 57.05 136 LYS D N 1
ATOM 3996 C CA . LYS D 1 118 ? -8.568 35.808 -5.714 1.00 46.08 136 LYS D CA 1
ATOM 3997 C C . LYS D 1 118 ? -8.404 36.730 -4.523 1.00 61.25 136 LYS D C 1
ATOM 3998 O O . LYS D 1 118 ? -8.854 36.406 -3.427 1.00 65.42 136 LYS D O 1
ATOM 4004 N N . ALA D 1 119 ? -7.757 37.876 -4.723 1.00 51.11 137 ALA D N 1
ATOM 4005 C CA . ALA D 1 119 ? -7.561 38.803 -3.608 1.00 56.46 137 ALA D CA 1
ATOM 4006 C C . ALA D 1 119 ? -8.122 40.187 -3.901 1.00 59.39 137 ALA D C 1
ATOM 4007 O O . ALA D 1 119 ? -8.033 40.676 -5.030 1.00 56.83 137 ALA D O 1
ATOM 4009 N N . ARG D 1 120 ? -8.691 40.805 -2.867 1.00 52.21 138 ARG D N 1
ATOM 4010 C CA . ARG D 1 120 ? -9.336 42.111 -2.964 1.00 50.76 138 ARG D CA 1
ATOM 4011 C C . ARG D 1 120 ? -8.564 43.143 -3.760 1.00 52.70 138 ARG D C 1
ATOM 4012 O O . ARG D 1 120 ? -7.350 43.080 -3.869 1.00 56.98 138 ARG D O 1
ATOM 4020 N N . THR D 1 121 ? -9.289 44.094 -4.328 1.00 52.97 139 THR D N 1
ATOM 4021 C CA . THR D 1 121 ? -8.662 45.225 -4.990 1.00 57.70 139 THR D CA 1
ATOM 4022 C C . THR D 1 121 ? -8.227 46.216 -3.915 1.00 52.95 139 THR D C 1
ATOM 4023 O O . THR D 1 121 ? -8.800 46.252 -2.829 1.00 56.83 139 THR D O 1
ATOM 4027 N N . ARG D 1 122 ? -7.206 47.012 -4.202 1.00 52.46 140 ARG D N 1
ATOM 4028 C CA . ARG D 1 122 ? -6.766 48.017 -3.247 1.00 55.57 140 ARG D CA 1
ATOM 4029 C C . ARG D 1 122 ? -6.424 49.305 -3.978 1.00 61.57 140 ARG D C 1
ATOM 4030 O O . ARG D 1 122 ? -6.346 49.325 -5.200 1.00 63.78 140 ARG D O 1
ATOM 4038 N N . GLY D 1 123 ? -6.237 50.382 -3.227 1.00 55.76 141 GLY D N 1
AT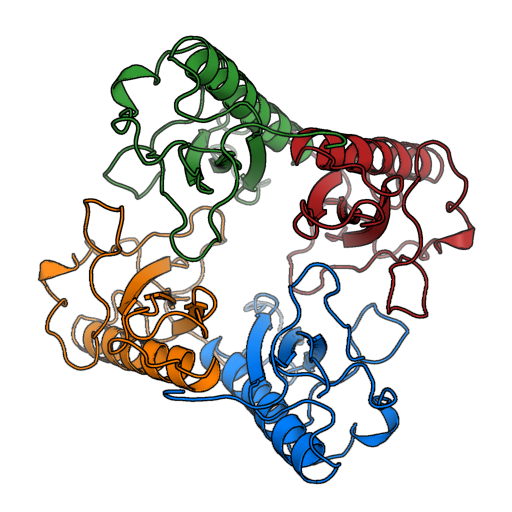OM 4039 C CA . GLY D 1 123 ? -5.894 51.659 -3.816 1.00 50.46 141 GLY D CA 1
ATOM 4040 C C . GLY D 1 123 ? -4.513 51.589 -4.420 1.00 57.85 141 GLY D C 1
ATOM 4041 O O . GLY D 1 123 ? -3.731 50.710 -4.061 1.00 62.24 141 GLY D O 1
ATOM 4042 N N . CYS D 1 124 ? -4.208 52.508 -5.333 1.00 48.45 142 CYS D N 1
ATOM 4043 C CA . CYS D 1 124 ? -2.933 52.492 -6.036 1.00 55.71 142 CYS D CA 1
ATOM 4044 C C . CYS D 1 124 ? -1.921 53.325 -5.291 1.00 52.97 142 CYS D C 1
ATOM 4045 O O . CYS D 1 124 ? -0.721 53.235 -5.532 1.00 59.63 142 CYS D O 1
ATOM 4048 N N . ASP D 1 125 ? -2.430 54.148 -4.389 1.00 50.62 143 ASP D N 1
ATOM 4049 C CA . ASP D 1 125 ? -1.590 54.955 -3.517 1.00 64.52 143 ASP D CA 1
ATOM 4050 C C . ASP D 1 125 ? -1.818 54.465 -2.095 1.00 66.04 143 ASP D C 1
ATOM 4051 O O . ASP D 1 125 ? -2.917 54.018 -1.759 1.00 72.11 143 ASP D O 1
ATOM 4056 N N . HIS D 1 126 ? -0.782 54.533 -1.267 1.00 68.88 144 HIS D N 1
ATOM 4057 C CA . HIS D 1 126 ? -0.883 54.090 0.119 1.00 65.16 144 HIS D CA 1
ATOM 4058 C C . HIS D 1 126 ? -1.014 55.276 1.068 1.00 64.79 144 HIS D C 1
ATOM 4059 O O . HIS D 1 126 ? -0.190 56.188 1.039 1.00 59.83 144 HIS D O 1
ATOM 4066 N N . HIS D 1 127 ? -2.047 55.250 1.911 1.00 68.33 145 HIS D N 1
ATOM 4067 C CA . HIS D 1 127 ? -2.275 56.295 2.917 1.00 71.78 145 HIS D CA 1
ATOM 4068 C C . HIS D 1 127 ? -1.868 55.848 4.325 1.00 66.27 145 HIS D C 1
ATOM 4069 O O . HIS D 1 127 ? -2.553 55.026 4.931 1.00 63.64 145 HIS D O 1
ATOM 4076 N N . HIS D 1 128 ? -0.775 56.401 4.850 1.00 58.13 146 HIS D N 1
ATOM 4077 C CA . HIS D 1 128 ? -0.256 55.983 6.158 1.00 67.30 146 HIS D CA 1
ATOM 4078 C C . HIS D 1 128 ? -1.163 56.340 7.324 1.00 61.15 146 HIS D C 1
ATOM 4079 O O . HIS D 1 128 ? -1.333 55.545 8.248 1.00 62.17 146 HIS D O 1
ATOM 4086 N N . HIS D 1 129 ? -1.736 57.538 7.284 1.0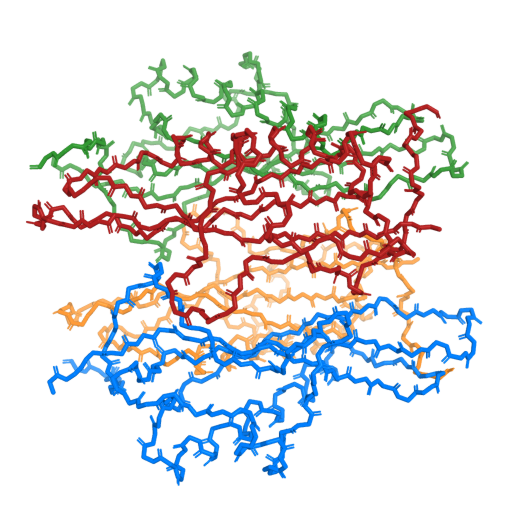0 66.81 147 HIS D N 1
ATOM 4087 C CA . HIS D 1 129 ? -2.577 57.999 8.377 1.00 59.30 147 HIS D CA 1
ATOM 4088 C C . HIS D 1 129 ? -3.975 58.365 7.902 1.00 68.00 147 HIS D C 1
ATOM 4089 O O . HIS D 1 129 ? -4.967 57.875 8.453 1.00 69.95 147 HIS D O 1
#

B-factor: mean 51.99, std 14.64, range [23.14, 119.27]

Radius of gyration: 23.04 Å; Cα contacts (8 Å, |Δi|>4): 1152; chains: 4; bounding box: 60×60×54 Å

Sequence (514 aa):
AYVCREASISGEIRYPQGTCPTKTEALNDCNKVTKGLIDFSQSHQRAWGIDMTAKVQCAPCKTTDPWWDVVLCTCKITAHRYREFVPKIPYSSFSSAPGVIFRQETGLDHDPEWVVNMKARTRGCDHHHHHVCREASISGEIRYPQGTCPTKTEALNDCNKVTKGLIDFSQSHQRAWGIDMTAKVQCAPCKTTDPWDVVLCTCKITAHRYREFVPKIPYSSFSSAPGVIFRQETGLDHDPEWVVNMKARTRGCDHHHHHAYVCREASISGEIRYPQGTCPTKTEALNDCNKVTKGLIDFSQSHQRAWGIDMTAKVQCAPCKTTDPWWDVVLCTCKITAHRYREFVPKIPYSSFSSAPGVIFRQETGLDHDPEWVVNMKARTRGCDHHHHHVCREASISGEIRYPQGTCPTKTEALNDCNKVTKGLIDFSQSHQRAWGIDMTAKVQCAPCKTTDPWDVVLCTCKITAHRYREFVPKIPYSSFSSAPGVIFRQETGLDHDPEWVVNMKARTRGCDHHHH

Solvent-accessible surface area: 25662 Å² total; per-residue (Å²): 154,152,88,0,56,40,0,18,1,34,0,7,10,146,27,88,112,18,28,15,16,23,63,66,73,0,26,81,28,0,54,91,0,10,126,4,0,32,72,23,0,78,85,74,163,100,2,1,5,72,11,6,25,9,95,34,116,11,17,46,43,93,136,125,54,90,170,31,68,3,28,1,22,0,89,0,15,0,26,39,7,50,85,83,42,112,91,29,72,26,93,57,2,28,107,24,118,30,4,78,0,94,72,21,51,38,35,110,49,67,9,36,1,51,13,41,36,32,24,78,66,59,37,22,96,42,104,102,128,164,125,0,51,34,0,16,1,34,0,7,15,153,31,89,104,9,24,17,14,20,56,62,60,1,28,79,27,0,58,93,0,10,132,1,0,36,67,20,0,88,80,79,159,96,4,2,4,83,16,4,23,10,102,34,110,8,18,53,34,82,120,126,57,86,163,24,62,2,29,2,22,0,86,0,18,0,22,46,8,46,77,130,48,113,76,31,72,10,92,60,3,36,104,23,118,30,6,81,1,154,72,22,53,38,36,109,46,60,11,36,1,50,11,38,24,36,26,73,68,57,39,33,104,42,146,94,173,153,150,87,0,57,40,0,17,1,35,0,10,11,151,28,88,109,17,25,17,14,21,62,66,73,1,26,81,27,0,55,91,0,9,123,4,0,33,71,23,0,80,83,74,157,100,3,1,5,70,11,5,19,8,90,32,112,11,18,44,45,93,136,124,54,89,172,31,67,3,28,1,24,0,92,0,15,0,24,40,7,48,88,83,37,113,93,28,75,26,96,61,2,30,107,23,118,30,4,75,0,90,68,22,52,41,36,107,49,68,8,36,2,52,11,42,34,29,22,80,66,60,38,22,96,41,106,100,127,160,125,0,49,36,0,15,1,35,0,7,15,151,30,91,102,9,28,17,10,21,57,60,65,1,28,86,27,0,55,92,0,8,135,2,0,36,70,21,0,85,79,79,159,97,4,2,3,82,17,4,20,9,102,33,114,8,18,52,34,86,120,126,59,88,163,26,63,2,29,2,23,0,86,0,17,0,22,44,8,47,79,132,50,112,79,32,74,11,91,57,4,37,104,23,118,32,7,87,1,151,68,23,53,38,35,112,50,61,10,34,1,52,10,37,22,33,25,75,67,59,38,31,106,44,149,92,176

Secondary structure (DSSP, 8-state):
--EEEEEEEEEEEE--TT----HHHHHHHHHHHHHHHHHHHHTTTTTT-S-EEEEEEEPPP-SS-SS---EEEEEEEEEEE-SSSPP--GGGTTTSTT---BPPTT-SS----EE-SSSPPEESS--S--/-EEEEEEEEEEE--TT----HHHHHHHHHHHHHHHHHHHHTTTTTT-S-EEEEEEEPPP-SS-TT---EEEEEEEEEEEESSSPPPPGGGTSSSTT---B--TT-SSPP--EEETTS--B-SS----/--EEEEEEEEEEEE--TT----HHHHHHHHHHHHHHHHHHHHTTTTTT-S-EEEEEEEPPP-SS-SS---EEEEEEEEEEE-SSSPPPPGGGTSSSTT---BPPTT-SS----EE-TTSPPEESS--S--/-EEEEEEEEEEE--TT----HHHHHHHHHHHHHHHHHHHHTTTTTT-S-EEEEEEEPPP-SS-TT---EEEEEEEEEEEESSSPPPPGGGGSSSTT---B--TT-SSPP--EEETTS--B-SS----

Foldseek 3Di:
DDWFFKKKWKFKDKDQFQDDDDLVVLLVLLVLLVVQVLVVCVVVVNQQHNDKDKHKDKDDDDNPDRGDMIMMMIMMMRGQHHPVPDFDDCVVRCPGGSNRGWADVPDDDIIGMDTDPVDDIHHNDDDPPD/DFFKKKWKFKDKDAFQDDDDLVVQQVLLVLLLVQVQVVCVVVVNQLPNDKDKDKDKDHFDNPGSGTMIMMMIMMMRGGHHPPDDFDDCVVRVPGGSNPGWADDPDDDTIGIGTDPVDDHDDNDDDPD/DDWFFKKKWKFKDKDQFQDDDDLVRLLVLLVLQVVLVLVVCVVVVVQQPNDKDKHKDKDDDDNPDRGDMIMMMIMMMRGGHHPPPDFDDCVVRCPGGSNRGWADPPDDDIIGMDTDPVTDIDHNDDDPDD/DFFKKKWKFKDKDAFQDDDDLVVQLVLLVLLVVFVQVVCVVVVVQLPNDKDKDKDKDHFDNPGRGTMIMMMIMMMRGQHHPPDDFDDCVVRVPTGSNPGWHDPPDDDTIGIDTDPVDDGDDNDDDPD

Organism: Leptosphaeria maculans (strain JN3 / isolate v23.1.3 / race Av1-4-5-6-7-8) (NCBI:txid985895)

Nearest PDB structures (foldseek):
  4fpq-assembly1_A  TM=1.005E+00  e=9.895E-25  Plenodomus lingam JN3
  7b76-assembly1_A  TM=4.540E-01  e=1.087E-01  Plenodomus lingam
  6ofs-assembly1_A  TM=3.508E-01  e=1.311E-01  Escherichia coli K-12
  6oft-assembly2_B  TM=3.086E-01  e=2.606E-01  Escherichia coli K-12
  4fpq-assembly1_A  TM=1.008E+00  e=8.800E-28  Plenodomus lingam JN3

InterPro domains:
  IPR040621 Avirulence Effector AvrLm4-7 [PF18661] (22-108)